Protein AF-A0A4U0XF14-F1 (afdb_monomer_lite)

Radius of gyration: 32.52 Å; chains: 1; bounding box: 78×58×133 Å

Organism: NCBI:txid329884

Foldseek 3Di:
DDDADDLCRDPQNVCCVPQVLQADWPQNFVVLQQAVPDCLHQVNDDPVFHDQCLQFDWDADPNGTHGDADDTHCCSSCVVSVHDDAAEDEDDDPVCPSHDVVSCRGGYHYYCQQPVAFPFDDDPLATPDRQLQDPPPLDSVSRDDPHHEDEDDCPPCLVNLLSNLLRCQLSQHHYHYPDDRPNDHCVVPVVVVVSSVQSNDQEADPCPPPAQPDDDPPGQRLWFWKQFLVVLYIYRDRLQDWAWFWWAAASRLLDIAIFPGTDRLVCNQVRHDPRTGRAARPGSNSSSSSSVNLVVVVVVDPPDPDRIYTHQWGCVPHRPQIAGHPPGDRPPDDDVVVVVCVVPPVVVVVVVVVVVVVVVVVVVVVVVVVVVVVVVVVVPPDDDDDDDDDD

Sequence (391 aa):
MSALPRQSDLLSSIISSNNSIYLYTPTELAAERADLNSTGDWSSSRSDYQPDTAYFTVTVNKDQQSTSDGWPSEGYVELRKAKRLLAGYGRVDPQMTGYNFSGDAPYIFPPGYLQAAPQVETAGGAVTGGCFFQPGEDSISATNSSWSISTIDTTTQQSNILALVANLTSCGISPLLNRTLNNTDAAADYAPYQAYAYAANWAWSADEPRNSSVSSSTSVQYSCAALNSTSGRWQASDCAQLHYGACRVGQTPYKWQISGQKGHYTNVNDGCPENTTFAVPRTALENTYLVAAWRDYRAGIYDDDDPMLWLNFNDLSTDACWVRGQNGSCPYLTSQSHLQGRQILVPTVAAILVFVLAALTIFVKCAANRQSSRSKRRRVDDGWDYEGVPS

Secondary structure (DSSP, 8-state):
-PPPPPGGGSHHHHHHHHHTTTEE-HHHHHHHHH-TTSTTSGGGS-GGGS--GGGSPPEEETTEEE-SS----HIIIIIIS---EE-B--PPPGGGGGS-HHHHTTTSBPTTSS------EEETTEEEE--S--TT---HHHH--S--EEEEPHHHHTTTHHHHHHHHHHTT-EEEE-S-BTTB-TTT--HHHHHHHHHH--SBPTT-S----SS-TT-----EEEEETTT--EEEE-TTS-BEEEEEETT-TT-EEE-SS-B-TTTGGGGSPTTEEE----SHHHHHHHHHHHHHHHHT-SS----EEEEEEE-TTSTT--EESTTPPPTTS--HHHHHHHHHHHHHHHHHHHHHHHHHHHHHHHHHHHHHHHHHHTSSSS---------

InterPro domains:
  IPR051008 Telomere Capping Maintenance Protein [PTHR35518] (4-364)
  IPR057530 MTC6, partial TIM-barrel domain [PF25506] (10-187)

pLDDT: mean 84.01, std 14.43, range [38.81, 98.5]

Structure (mmCIF, N/CA/C/O backbone):
data_AF-A0A4U0XF14-F1
#
_entry.id   AF-A0A4U0XF14-F1
#
loop_
_atom_site.group_PDB
_atom_site.id
_atom_site.type_symbol
_atom_site.label_atom_id
_atom_site.label_alt_id
_atom_site.label_comp_id
_atom_site.label_asym_id
_atom_site.label_entity_id
_atom_site.label_seq_id
_atom_site.pdbx_PDB_ins_code
_atom_site.Cartn_x
_atom_site.Cartn_y
_atom_site.Cartn_z
_atom_site.occupancy
_atom_site.B_iso_or_equiv
_atom_site.auth_seq_id
_atom_site.auth_comp_id
_atom_site.auth_asym_id
_atom_site.auth_atom_id
_atom_site.pdbx_PDB_model_num
ATOM 1 N N . MET A 1 1 ? -43.151 -5.372 30.384 1.00 45.81 1 MET A N 1
ATOM 2 C CA . MET A 1 1 ? -42.567 -4.220 29.665 1.00 45.81 1 MET A CA 1
ATOM 3 C C . MET A 1 1 ? -41.073 -4.257 29.913 1.00 45.81 1 MET A C 1
ATOM 5 O O . MET A 1 1 ? -40.679 -4.126 31.063 1.00 45.81 1 MET A O 1
ATOM 9 N N . SER A 1 2 ? -40.268 -4.550 28.890 1.00 53.91 2 SER A N 1
ATOM 10 C CA . SER A 1 2 ? -38.809 -4.508 29.029 1.00 53.91 2 SER A CA 1
ATOM 11 C C . SER A 1 2 ? -38.389 -3.040 29.083 1.00 53.91 2 SER A C 1
ATOM 13 O O . SER A 1 2 ? -38.784 -2.272 28.207 1.00 53.91 2 SER A O 1
ATOM 15 N N . ALA A 1 3 ? -37.697 -2.626 30.144 1.00 69.19 3 ALA A N 1
ATOM 16 C CA . ALA A 1 3 ? -37.231 -1.251 30.276 1.00 69.19 3 ALA A CA 1
ATOM 17 C C . ALA A 1 3 ? -36.135 -0.994 29.235 1.00 69.19 3 ALA A C 1
ATOM 19 O O . ALA A 1 3 ? -35.206 -1.792 29.113 1.00 69.19 3 ALA A O 1
ATOM 20 N N . LEU A 1 4 ? -36.258 0.096 28.474 1.00 70.94 4 LEU A N 1
ATOM 21 C CA . LEU A 1 4 ? -35.199 0.514 27.560 1.00 70.94 4 LEU A CA 1
ATOM 22 C C . LEU A 1 4 ? -33.936 0.894 28.360 1.00 70.94 4 LEU A C 1
ATOM 24 O O . LEU A 1 4 ? -34.070 1.386 29.487 1.00 70.94 4 LEU A O 1
ATOM 28 N N . PRO A 1 5 ? -32.730 0.678 27.800 1.00 72.19 5 PRO A N 1
ATOM 29 C CA . PRO A 1 5 ? -31.472 0.988 28.475 1.00 72.19 5 PRO A CA 1
ATOM 30 C C . PRO A 1 5 ? -31.404 2.466 28.883 1.00 72.19 5 PRO A C 1
ATOM 32 O O . PRO A 1 5 ? -31.810 3.351 28.122 1.00 72.19 5 PRO A O 1
ATOM 35 N N . ARG A 1 6 ? -30.892 2.751 30.085 1.00 77.56 6 ARG A N 1
ATOM 36 C CA . ARG A 1 6 ? -30.590 4.124 30.520 1.00 77.56 6 ARG A CA 1
ATOM 37 C C . ARG A 1 6 ? -29.294 4.600 29.865 1.00 77.56 6 ARG A C 1
ATOM 39 O O . ARG A 1 6 ? -28.569 3.824 29.259 1.00 77.56 6 ARG A O 1
ATOM 46 N N . GLN A 1 7 ? -28.962 5.881 30.017 1.00 73.62 7 GLN A N 1
ATOM 47 C CA . GLN A 1 7 ? -27.749 6.446 29.415 1.00 73.62 7 GLN A CA 1
ATOM 48 C C . GLN A 1 7 ? -26.455 5.747 29.880 1.00 73.62 7 GLN A C 1
ATOM 50 O O . GLN A 1 7 ? -25.537 5.586 29.085 1.00 73.62 7 GLN A O 1
ATOM 55 N N . SER A 1 8 ? -26.413 5.263 31.128 1.00 76.69 8 SER A N 1
ATOM 56 C CA . SER A 1 8 ? -25.320 4.433 31.665 1.00 76.69 8 SER A CA 1
ATOM 57 C C . SER A 1 8 ? -25.185 3.065 30.996 1.00 76.69 8 SER A C 1
ATOM 59 O O . SER A 1 8 ? -24.126 2.451 31.073 1.00 76.69 8 SER A O 1
ATOM 61 N N . ASP A 1 9 ? -26.255 2.597 30.361 1.00 83.38 9 ASP A N 1
ATOM 62 C CA . ASP A 1 9 ? -26.371 1.266 29.768 1.00 83.38 9 ASP A CA 1
ATOM 63 C C . ASP A 1 9 ? -26.122 1.311 28.249 1.00 83.38 9 ASP A C 1
ATOM 65 O O . ASP A 1 9 ? -26.246 0.299 27.559 1.00 83.38 9 ASP A O 1
ATOM 69 N N . LEU A 1 10 ? -25.787 2.494 27.720 1.00 90.88 10 LEU A N 1
ATOM 70 C CA . LEU A 1 10 ? -25.367 2.663 26.338 1.00 90.88 10 LEU A CA 1
ATOM 71 C C . LEU A 1 10 ? -24.022 1.971 26.101 1.00 90.88 10 LEU A C 1
ATOM 73 O O . LEU A 1 10 ? -23.110 2.031 26.930 1.00 90.88 10 LEU A O 1
ATOM 77 N N . LEU A 1 11 ? -23.870 1.364 24.927 1.00 91.56 11 LEU A N 1
ATOM 78 C CA . LEU A 1 11 ? -22.651 0.669 24.525 1.00 91.56 11 LEU A CA 1
ATOM 79 C C . LEU A 1 11 ? -21.444 1.606 24.533 1.00 91.56 11 LEU A C 1
ATOM 81 O O . LE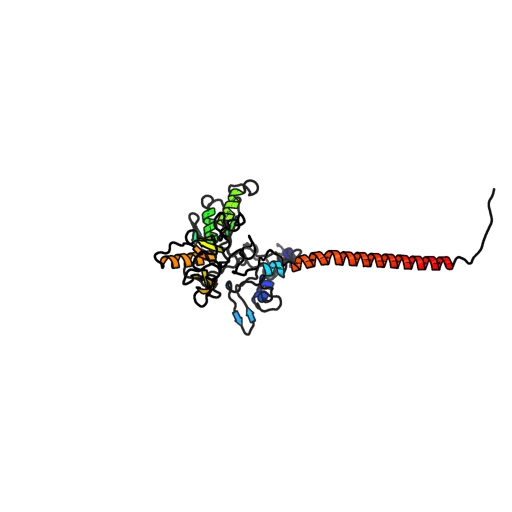U A 1 11 ? -20.366 1.189 24.954 1.00 91.56 11 LEU A O 1
ATOM 85 N N . SER A 1 12 ? -21.613 2.877 24.152 1.00 91.06 12 SER A N 1
ATOM 86 C CA . SER A 1 12 ? -20.535 3.865 24.255 1.00 91.06 12 SER A CA 1
ATOM 87 C C . SER A 1 12 ? -20.071 4.063 25.695 1.00 91.06 12 SER A C 1
ATOM 89 O O . SER A 1 12 ? -18.868 4.136 25.930 1.00 91.06 12 SER A O 1
ATOM 91 N N . SER A 1 13 ? -20.982 4.076 26.673 1.00 90.50 13 SER A N 1
ATOM 92 C CA . SER A 1 13 ? -20.637 4.199 28.097 1.00 90.50 13 SER A CA 1
ATOM 93 C C . SER A 1 13 ? -19.866 2.975 28.594 1.00 90.50 13 SER A C 1
ATOM 95 O O . SER A 1 13 ? -18.870 3.116 29.299 1.00 90.50 13 SER A O 1
ATOM 97 N N . ILE A 1 14 ? -20.269 1.777 28.164 1.00 90.12 14 ILE A N 1
ATOM 98 C CA . ILE A 1 14 ? -19.593 0.521 28.518 1.00 90.12 14 ILE A CA 1
ATOM 99 C C . ILE A 1 14 ? -18.193 0.453 27.890 1.00 90.12 14 ILE A C 1
ATOM 101 O O . ILE A 1 14 ? -17.224 0.123 28.567 1.00 90.12 14 ILE A O 1
ATOM 105 N N . ILE A 1 15 ? -18.060 0.787 26.604 1.00 89.88 15 ILE A N 1
ATOM 106 C CA . ILE A 1 15 ? -16.770 0.755 25.899 1.00 89.88 15 ILE A CA 1
ATOM 107 C C . ILE A 1 15 ? -15.827 1.819 26.470 1.00 89.88 15 ILE A C 1
ATOM 109 O O . ILE A 1 15 ? -14.649 1.545 26.718 1.00 89.88 15 ILE A O 1
ATOM 113 N N . SER A 1 16 ? -16.338 3.029 26.698 1.00 88.00 16 SER A N 1
ATOM 114 C CA . SER A 1 16 ? -15.537 4.172 27.141 1.00 88.00 16 SER A CA 1
ATOM 115 C C . SER A 1 16 ? -15.099 4.093 28.603 1.00 88.00 16 SER A C 1
ATOM 117 O O . SER A 1 16 ? -14.096 4.729 28.937 1.00 88.00 16 SER A O 1
ATOM 119 N N . SER A 1 17 ? -15.762 3.288 29.446 1.00 87.88 17 SER A N 1
ATOM 120 C CA . SER A 1 17 ? -15.477 3.219 30.887 1.00 87.88 17 SER A CA 1
ATOM 121 C C . SER A 1 17 ? -13.997 2.960 31.185 1.00 87.88 17 SER A C 1
ATOM 123 O O . SER A 1 17 ? -13.429 3.606 32.060 1.00 87.88 17 SER A O 1
ATOM 125 N N . ASN A 1 18 ? -13.369 2.069 30.410 1.00 87.38 18 ASN A N 1
ATOM 126 C CA . ASN A 1 18 ? -11.950 1.726 30.537 1.00 87.38 18 ASN A CA 1
ATOM 127 C C . ASN A 1 18 ? -11.127 2.041 29.278 1.00 87.38 18 ASN A C 1
ATOM 129 O O . ASN A 1 18 ? -9.902 2.052 29.355 1.00 87.38 18 ASN A O 1
ATOM 133 N N . ASN A 1 19 ? -11.766 2.299 28.128 1.00 90.25 19 ASN A N 1
ATOM 134 C CA . ASN A 1 19 ? 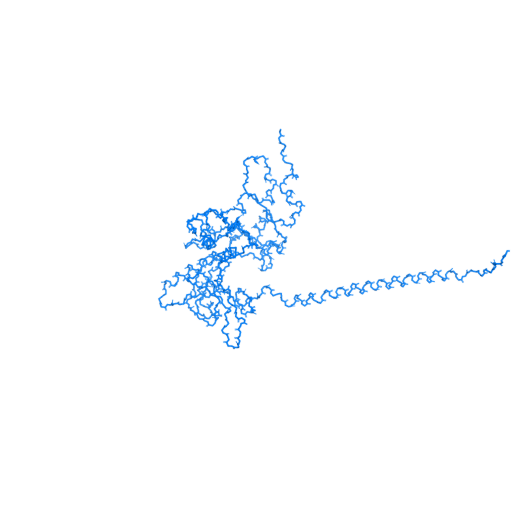-11.060 2.452 26.849 1.00 90.25 19 ASN A CA 1
ATOM 135 C C . ASN A 1 19 ? -11.155 3.854 26.237 1.00 90.25 19 ASN A C 1
ATOM 137 O O . ASN A 1 19 ? -10.651 4.055 25.136 1.00 90.25 19 ASN A O 1
ATOM 141 N N . SER A 1 20 ? -11.771 4.831 26.913 1.00 88.62 20 SER A N 1
ATOM 142 C CA . SER A 1 20 ? -11.984 6.187 26.369 1.00 88.62 20 SER A CA 1
ATOM 143 C C . SER A 1 20 ? -10.711 6.843 25.825 1.00 88.62 20 SER A C 1
ATOM 145 O O . S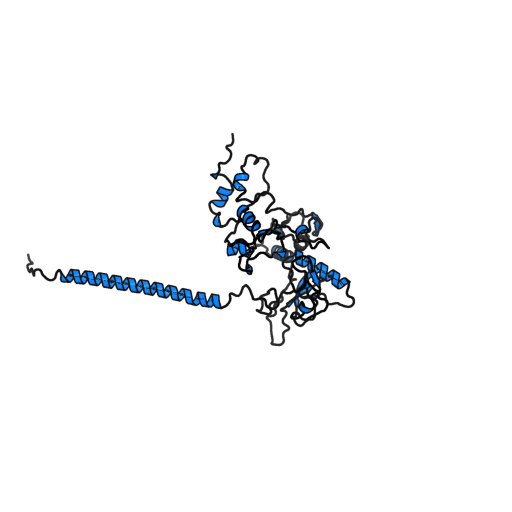ER A 1 20 ? -10.735 7.435 24.747 1.00 88.62 20 SER A O 1
ATOM 147 N N . ILE A 1 21 ? -9.582 6.691 26.521 1.00 91.06 21 ILE A N 1
ATOM 148 C CA . ILE A 1 21 ? -8.297 7.260 26.088 1.00 91.06 21 ILE A CA 1
ATOM 149 C C . ILE A 1 21 ? -7.714 6.569 24.849 1.00 91.06 21 ILE A C 1
ATOM 151 O O . ILE A 1 21 ? -6.932 7.182 24.132 1.00 91.06 21 ILE A O 1
ATOM 155 N N . TYR A 1 22 ? -8.109 5.324 24.579 1.00 94.19 22 TYR A N 1
ATOM 156 C CA . TYR A 1 22 ? -7.620 4.521 23.457 1.00 94.19 22 TYR A CA 1
ATOM 157 C C . TYR A 1 22 ? -8.582 4.515 22.266 1.00 94.19 22 TYR A C 1
ATOM 159 O O . TYR A 1 22 ? -8.198 4.075 21.185 1.00 94.19 22 TYR A O 1
ATOM 167 N N . LEU A 1 23 ? -9.817 4.985 22.443 1.00 95.00 23 LEU A N 1
ATOM 168 C CA . LEU A 1 23 ? -10.840 4.979 21.406 1.00 95.00 23 LEU A CA 1
ATOM 169 C C . LEU A 1 23 ? -10.635 6.151 20.441 1.00 95.00 23 LEU A C 1
ATOM 171 O O . LEU A 1 23 ? -10.618 7.302 20.878 1.00 95.00 23 LEU A O 1
ATOM 175 N N . TYR A 1 24 ? -10.496 5.860 19.149 1.00 95.12 24 TYR A N 1
ATOM 176 C CA . TYR A 1 24 ? -10.619 6.852 18.084 1.00 95.12 24 TYR A CA 1
ATOM 177 C C . TYR A 1 24 ? -12.053 6.840 17.552 1.00 95.12 24 TYR A C 1
ATOM 179 O O . TYR A 1 24 ? -12.610 5.782 17.241 1.00 95.12 24 TYR A O 1
ATOM 187 N N . THR A 1 25 ? -12.673 8.013 17.515 1.00 95.38 25 THR A N 1
ATOM 188 C CA . THR A 1 25 ? -14.132 8.153 17.433 1.00 95.38 25 THR A CA 1
ATOM 189 C C . THR A 1 25 ? -14.603 8.787 16.121 1.00 95.38 25 THR A C 1
ATOM 191 O O . THR A 1 25 ? -13.846 9.517 15.476 1.00 95.38 25 THR A O 1
ATOM 194 N N . PRO A 1 26 ? -15.878 8.584 15.731 1.00 95.31 26 PRO A N 1
ATOM 195 C CA . PRO A 1 26 ? -16.483 9.292 14.603 1.00 95.31 26 PRO A CA 1
ATOM 196 C C . PRO A 1 26 ? -16.398 10.815 14.723 1.00 95.31 26 PRO A C 1
ATOM 198 O O . PRO A 1 26 ? -16.167 11.494 13.726 1.00 95.31 26 PRO A O 1
ATOM 201 N N . THR A 1 27 ? -16.570 11.364 15.931 1.00 95.06 27 THR A N 1
ATOM 202 C CA . THR A 1 27 ? -16.485 12.813 16.156 1.00 95.06 27 THR A CA 1
ATOM 203 C C . THR A 1 27 ? -15.068 13.343 15.969 1.00 95.06 27 THR A C 1
ATOM 205 O O . THR A 1 27 ? -14.909 14.390 15.347 1.00 95.06 27 THR A O 1
ATOM 208 N N . GLU A 1 28 ? -14.047 12.625 16.449 1.00 94.12 28 GLU A N 1
ATOM 209 C CA . GLU A 1 28 ? -12.646 12.988 16.193 1.00 94.12 28 GLU A CA 1
ATOM 210 C C . GLU A 1 28 ? -12.347 12.958 14.688 1.00 94.12 28 GLU A C 1
ATOM 212 O O . GLU A 1 28 ? -11.858 13.950 14.154 1.00 94.12 28 GLU A O 1
ATOM 217 N N . LEU A 1 29 ? -12.735 11.888 13.982 1.00 93.81 29 LEU A N 1
ATOM 218 C CA . LEU A 1 29 ? -12.550 11.796 12.531 1.00 93.81 29 LEU A CA 1
ATOM 219 C C . LEU A 1 29 ? -13.261 12.929 11.781 1.00 93.81 29 LEU A C 1
ATOM 221 O O . LEU A 1 29 ? -12.684 13.523 10.876 1.00 93.81 29 LEU A O 1
ATOM 225 N N . ALA A 1 30 ? -14.508 13.238 12.138 1.00 94.12 30 ALA A N 1
ATOM 226 C CA . ALA A 1 30 ? -15.276 14.295 11.486 1.00 94.12 30 ALA A CA 1
ATOM 227 C C . ALA A 1 30 ? -14.661 15.686 11.709 1.00 94.12 30 ALA A C 1
ATOM 229 O O . ALA A 1 30 ? -14.614 16.482 10.771 1.00 94.12 30 ALA A O 1
ATOM 230 N N . ALA A 1 31 ? -14.178 15.970 12.923 1.00 92.81 31 ALA A N 1
ATOM 231 C CA . ALA A 1 31 ? -13.499 17.225 13.235 1.00 92.81 31 ALA A CA 1
ATOM 232 C C . ALA A 1 31 ? -12.189 17.360 12.446 1.00 92.81 31 ALA A C 1
ATOM 234 O O . ALA A 1 31 ? -11.972 18.377 11.792 1.00 92.81 31 ALA A O 1
ATOM 235 N N . GLU A 1 32 ? -11.373 16.305 12.433 1.00 91.94 32 GLU A N 1
ATOM 236 C CA . GLU A 1 32 ? -10.089 16.287 11.726 1.00 91.94 32 GLU A CA 1
ATOM 237 C C . GLU A 1 32 ? -10.274 16.361 10.193 1.00 91.94 32 GLU A C 1
ATOM 239 O O . GLU A 1 32 ? -9.486 16.994 9.496 1.00 91.94 32 GLU A O 1
ATOM 244 N N . ARG A 1 33 ? -11.354 15.783 9.649 1.00 92.44 33 ARG A N 1
ATOM 245 C CA . ARG A 1 33 ? -11.728 15.896 8.226 1.00 92.44 33 ARG A CA 1
ATOM 246 C C . ARG A 1 33 ? -12.219 17.282 7.821 1.00 92.44 33 ARG A C 1
ATOM 248 O O . ARG A 1 33 ? -12.028 17.687 6.673 1.00 92.44 33 ARG A O 1
ATOM 255 N N . ALA A 1 34 ? -12.901 17.978 8.728 1.00 92.12 34 ALA A N 1
ATOM 256 C CA . ALA A 1 34 ? -13.445 19.306 8.474 1.00 92.12 34 ALA A CA 1
ATOM 257 C C . ALA A 1 34 ? -12.347 20.370 8.356 1.00 92.12 34 ALA A C 1
ATOM 259 O O . ALA A 1 34 ? -12.545 21.349 7.639 1.00 92.12 34 ALA A O 1
ATOM 260 N N . ASP A 1 35 ? -11.206 20.187 9.021 1.00 90.06 35 ASP A N 1
ATOM 261 C CA . ASP A 1 35 ? -10.059 21.086 8.918 1.00 90.06 35 ASP A CA 1
ATOM 262 C C . ASP A 1 35 ? -8.733 20.320 9.012 1.00 90.06 35 ASP A C 1
ATOM 264 O O . ASP A 1 35 ? -8.169 20.109 10.081 1.00 90.06 35 ASP A O 1
ATOM 268 N N . LEU A 1 36 ? -8.189 19.945 7.858 1.00 87.50 36 LEU A N 1
ATOM 269 C CA . LEU A 1 36 ? -6.898 19.273 7.755 1.00 87.50 36 LEU A CA 1
ATOM 270 C C . LEU A 1 36 ? -5.735 20.160 8.206 1.00 87.50 36 LEU A C 1
ATOM 272 O O . LEU A 1 36 ? -4.691 19.621 8.578 1.00 87.50 36 LEU A O 1
ATOM 276 N N . ASN A 1 37 ? -5.893 21.488 8.159 1.00 81.81 37 ASN A N 1
ATOM 277 C CA . ASN A 1 37 ? -4.865 22.478 8.495 1.00 81.81 37 ASN A CA 1
ATOM 278 C C . ASN A 1 37 ? -4.872 22.869 9.977 1.00 81.81 37 ASN A C 1
ATOM 280 O O . ASN A 1 37 ? -4.006 23.633 10.417 1.00 81.81 37 ASN A O 1
ATOM 284 N N . SER A 1 38 ? -5.826 22.355 10.753 1.00 80.50 38 SER A N 1
ATOM 285 C CA . SER A 1 38 ? -5.941 22.676 12.165 1.00 80.50 38 SER A CA 1
ATOM 286 C C . SER A 1 38 ? -4.679 22.265 12.942 1.00 80.50 38 SER A C 1
ATOM 288 O O . SER A 1 38 ? -3.990 21.271 12.667 1.00 80.50 38 SER A O 1
ATOM 290 N N . THR A 1 39 ? -4.320 23.087 13.930 1.00 61.91 39 THR A N 1
ATOM 291 C CA . THR A 1 39 ? -3.122 22.862 14.744 1.00 61.91 39 THR A CA 1
ATOM 292 C C . THR A 1 39 ? -3.343 21.644 15.635 1.00 61.91 39 THR A C 1
ATOM 294 O O . THR A 1 39 ? -4.153 21.688 16.553 1.00 61.91 39 THR A O 1
ATOM 297 N N . GLY A 1 40 ? -2.598 20.562 15.403 1.00 64.25 40 GLY A N 1
ATOM 298 C CA . GLY A 1 40 ? -2.862 19.277 16.063 1.00 64.25 40 GLY A CA 1
ATOM 299 C C . GLY A 1 40 ? -3.320 18.174 15.106 1.00 64.25 40 GLY A C 1
ATOM 300 O O . GLY A 1 40 ? -3.205 16.994 15.451 1.00 64.25 40 GLY A O 1
ATOM 301 N N . ASP A 1 41 ? -3.735 18.540 13.892 1.00 75.38 41 ASP A N 1
ATOM 302 C CA . ASP A 1 41 ? -4.339 17.623 12.925 1.00 75.38 41 ASP A CA 1
ATOM 303 C C . ASP A 1 41 ? -3.338 17.090 11.902 1.00 75.38 41 ASP A C 1
ATOM 305 O O . ASP A 1 41 ? -2.119 17.257 12.056 1.00 75.38 41 ASP A O 1
ATOM 309 N N . TRP A 1 42 ? -3.836 16.334 10.925 1.00 78.25 42 TRP A N 1
ATOM 310 C CA . TRP A 1 42 ? -3.063 15.410 10.097 1.00 78.25 42 TRP A CA 1
ATOM 311 C C . TRP A 1 42 ? -1.882 16.081 9.397 1.00 78.25 42 TRP A C 1
ATOM 313 O O . TRP A 1 42 ? -0.774 15.544 9.443 1.00 78.25 42 TRP A O 1
ATOM 323 N N . SER A 1 43 ? -2.088 17.277 8.834 1.00 70.69 43 SER A N 1
ATOM 324 C CA . SER A 1 43 ? -1.064 18.037 8.099 1.00 70.69 43 SER A CA 1
ATOM 325 C C . SER A 1 43 ? -0.018 18.704 9.002 1.00 70.69 43 SER A C 1
ATOM 327 O O . SER A 1 43 ? 1.105 18.951 8.577 1.00 70.69 43 SER A O 1
ATOM 329 N N . SER A 1 44 ? -0.351 18.950 10.273 1.00 68.94 44 SER A N 1
ATOM 330 C CA . SER A 1 44 ? 0.555 19.572 11.252 1.00 68.94 44 SER A CA 1
ATOM 331 C C . SER A 1 44 ? 1.476 18.560 11.949 1.00 68.94 44 SER A C 1
ATOM 333 O O . SER A 1 44 ? 2.250 18.917 12.840 1.00 68.94 44 SER A O 1
ATOM 335 N N . SER A 1 45 ? 1.371 17.273 11.593 1.00 73.75 45 SER A N 1
ATOM 336 C CA . SER A 1 45 ? 2.209 16.204 12.151 1.00 73.75 45 SER A CA 1
ATOM 337 C C . SER A 1 45 ? 3.647 16.296 11.667 1.00 73.75 45 SER A C 1
ATOM 339 O O . SER A 1 45 ? 3.922 16.870 10.617 1.00 73.75 45 SER A O 1
ATOM 341 N N . ARG A 1 46 ? 4.554 15.585 12.351 1.00 73.94 46 ARG A N 1
ATOM 342 C CA . ARG A 1 46 ? 5.798 15.130 11.712 1.00 73.94 46 ARG A CA 1
ATOM 343 C C . ARG A 1 46 ? 5.465 14.466 10.376 1.00 73.94 46 ARG A C 1
ATOM 345 O O . ARG A 1 46 ? 4.514 13.690 10.334 1.00 73.94 46 ARG A O 1
ATOM 352 N N . SER A 1 47 ? 6.258 14.738 9.341 1.00 74.38 47 SER A N 1
ATOM 353 C CA . SER A 1 47 ? 6.096 14.188 7.983 1.00 74.38 47 SER A CA 1
ATOM 354 C C . SER A 1 47 ? 5.805 12.687 7.975 1.00 74.38 47 SER A C 1
ATOM 356 O O . SER A 1 47 ? 4.954 12.225 7.227 1.00 74.38 47 SER A O 1
ATOM 358 N N . ASP A 1 48 ? 6.452 11.944 8.872 1.00 76.31 48 ASP A N 1
ATOM 359 C CA . ASP A 1 48 ? 6.368 10.483 8.971 1.00 76.31 48 ASP A CA 1
ATOM 360 C C . ASP A 1 48 ? 4.997 9.985 9.472 1.00 76.31 48 ASP A C 1
ATOM 362 O O . ASP A 1 48 ? 4.674 8.809 9.341 1.00 76.31 48 ASP A O 1
ATOM 366 N N . TYR A 1 49 ? 4.190 10.873 10.060 1.00 83.19 49 TYR A N 1
ATOM 367 C CA . TYR A 1 49 ? 2.846 10.589 10.573 1.00 83.19 49 TYR A CA 1
ATOM 368 C C . TYR A 1 49 ? 1.750 11.246 9.729 1.00 83.19 49 TYR A C 1
ATOM 370 O O . TYR A 1 49 ? 0.568 11.088 10.033 1.00 83.19 49 TYR A O 1
ATOM 378 N N . GLN A 1 50 ? 2.097 11.999 8.687 1.00 87.62 50 GLN A N 1
ATOM 379 C CA . GLN A 1 50 ? 1.090 12.599 7.818 1.00 87.62 50 GLN A CA 1
ATOM 380 C C . GLN A 1 50 ? 0.499 11.522 6.895 1.00 87.62 50 GLN A C 1
ATOM 382 O O . GLN A 1 50 ? 1.246 10.693 6.370 1.00 87.62 50 GLN A O 1
ATOM 387 N N . PRO A 1 51 ? -0.828 11.495 6.692 1.00 88.00 51 PRO A N 1
ATOM 388 C CA . PRO A 1 51 ? -1.414 10.660 5.658 1.00 88.00 51 PRO A CA 1
ATOM 389 C C . PRO A 1 51 ? -0.998 11.178 4.276 1.00 88.00 51 PRO A C 1
ATOM 391 O O . PRO A 1 51 ? -0.811 12.379 4.072 1.00 88.00 51 PRO A O 1
ATOM 394 N N . ASP A 1 52 ? -0.857 10.270 3.313 1.00 86.56 52 ASP A N 1
ATOM 395 C CA . ASP A 1 52 ? -0.550 10.655 1.939 1.00 86.56 52 ASP A CA 1
ATOM 396 C C . ASP A 1 52 ? -1.820 11.151 1.241 1.00 86.56 52 ASP A C 1
ATOM 398 O O . ASP A 1 52 ? -2.738 10.382 0.956 1.00 86.56 52 ASP A O 1
ATOM 402 N N . THR A 1 53 ? -1.852 12.456 0.973 1.00 87.94 53 THR A N 1
ATOM 403 C CA . THR A 1 53 ? -2.969 13.147 0.307 1.00 87.94 53 THR A CA 1
ATOM 404 C C . THR A 1 53 ? -3.266 12.626 -1.096 1.00 87.94 53 THR A C 1
ATOM 406 O O . THR A 1 53 ? -4.359 12.849 -1.595 1.00 87.94 53 THR A O 1
ATOM 409 N N . ALA A 1 54 ? -2.358 11.859 -1.709 1.00 87.44 54 ALA A N 1
ATOM 410 C CA . ALA A 1 54 ? -2.621 11.200 -2.983 1.00 87.44 54 ALA A CA 1
ATOM 411 C C . ALA A 1 54 ? -3.711 10.107 -2.913 1.00 87.44 54 ALA A C 1
ATOM 413 O O . ALA A 1 54 ? -4.130 9.639 -3.960 1.00 87.44 54 ALA A O 1
ATOM 414 N N . TYR A 1 55 ? -4.178 9.675 -1.733 1.00 87.94 55 TYR A N 1
ATOM 415 C CA . TYR A 1 55 ? -5.206 8.619 -1.609 1.00 87.94 55 TYR A CA 1
ATOM 416 C C . TYR A 1 55 ? -6.597 9.119 -1.228 1.00 87.94 55 TYR A C 1
ATOM 418 O O . TYR A 1 55 ? -7.491 8.314 -0.973 1.00 87.94 55 TYR A O 1
ATOM 426 N N . PHE A 1 56 ? -6.798 10.429 -1.146 1.00 88.12 56 PHE A N 1
ATOM 427 C CA . PHE A 1 56 ? -8.098 10.988 -0.806 1.00 88.12 56 PHE A CA 1
ATOM 428 C C . PHE A 1 56 ? -8.276 12.372 -1.404 1.00 88.12 56 PHE A C 1
ATOM 430 O O . PHE A 1 56 ? -7.328 13.027 -1.834 1.00 88.12 56 PHE A O 1
ATOM 437 N N . THR A 1 57 ? -9.518 12.831 -1.433 1.00 88.62 57 THR A N 1
ATOM 438 C CA . THR A 1 57 ? -9.849 14.118 -2.028 1.00 88.62 57 THR A CA 1
ATOM 439 C C . THR A 1 57 ? -9.640 15.226 -1.006 1.00 88.62 57 THR A C 1
ATOM 441 O O . THR A 1 57 ? -10.257 15.218 0.061 1.00 88.62 57 THR A O 1
ATOM 444 N N . VAL A 1 58 ? -8.800 16.204 -1.343 1.00 88.88 58 VAL A N 1
ATOM 445 C CA . VAL A 1 58 ? -8.631 17.433 -0.559 1.00 88.88 58 VAL A CA 1
ATOM 446 C C . VAL A 1 58 ? -9.372 18.572 -1.247 1.00 88.88 58 VAL A C 1
ATOM 448 O O . VAL A 1 58 ? -9.062 18.943 -2.378 1.00 88.88 58 VAL A O 1
ATOM 451 N N . THR A 1 59 ? -10.347 19.150 -0.553 1.00 91.31 59 THR A N 1
ATOM 452 C CA . THR A 1 59 ? -11.053 20.357 -0.987 1.00 91.31 59 THR A CA 1
ATOM 453 C C . THR A 1 59 ? -10.504 21.572 -0.260 1.00 91.31 59 THR A C 1
ATOM 455 O O . THR A 1 59 ? -10.372 21.556 0.961 1.00 91.31 59 THR A O 1
ATOM 458 N N . VAL A 1 60 ? -10.209 22.638 -1.005 1.00 90.50 60 VAL A N 1
ATOM 459 C CA . VAL A 1 60 ? -9.689 23.892 -0.450 1.00 90.50 60 VAL A CA 1
ATOM 460 C C . VAL A 1 60 ? -10.764 24.968 -0.543 1.00 90.50 60 VAL A C 1
ATOM 462 O O . VAL A 1 60 ? -11.162 25.357 -1.639 1.00 90.50 60 VAL A O 1
ATOM 465 N N . ASN A 1 61 ? -11.217 25.469 0.604 1.00 87.44 61 ASN A N 1
ATOM 466 C CA . ASN A 1 61 ? -12.202 26.541 0.706 1.00 87.44 61 ASN A CA 1
ATOM 467 C C . ASN A 1 61 ? -11.645 27.668 1.578 1.00 87.44 61 ASN A C 1
ATOM 469 O O . ASN A 1 61 ? -11.515 27.490 2.782 1.00 87.44 61 ASN A O 1
ATOM 473 N N . LYS A 1 62 ? -11.357 28.842 0.993 1.00 81.75 62 LYS A N 1
ATOM 474 C CA . LYS A 1 62 ? -10.880 30.038 1.728 1.00 81.75 62 LYS A CA 1
ATOM 475 C C . LYS A 1 62 ? -9.759 29.709 2.738 1.00 81.75 62 LYS A C 1
ATOM 477 O O . LYS A 1 62 ? -9.882 30.022 3.916 1.00 81.75 62 LYS A O 1
ATOM 482 N N . ASP A 1 63 ? -8.715 29.029 2.262 1.00 81.31 63 ASP A N 1
ATOM 483 C CA . ASP A 1 63 ? -7.531 28.575 3.022 1.00 81.31 63 ASP A CA 1
ATOM 484 C C . ASP A 1 63 ? -7.751 27.437 4.039 1.00 81.31 63 ASP A C 1
ATOM 486 O O . ASP A 1 63 ? -6.792 26.934 4.631 1.00 81.31 63 ASP A O 1
ATOM 490 N N . GLN A 1 64 ? -8.984 26.948 4.181 1.00 86.69 64 GLN A N 1
ATOM 491 C CA . GLN A 1 64 ? -9.294 25.728 4.921 1.00 86.69 64 GLN A CA 1
ATOM 492 C C . GLN A 1 64 ? -9.224 24.519 3.985 1.00 86.69 64 GLN A C 1
ATOM 494 O O . GLN A 1 64 ? -9.897 24.481 2.951 1.00 86.69 64 GLN A O 1
ATOM 499 N N . GLN A 1 65 ? -8.412 23.529 4.350 1.00 90.44 65 GLN A N 1
ATOM 500 C CA . GLN A 1 65 ? -8.369 22.240 3.666 1.00 90.44 65 GLN A CA 1
ATOM 501 C C . GLN A 1 65 ? -9.281 21.260 4.390 1.00 90.44 65 GLN A C 1
ATOM 503 O O . GLN A 1 65 ? -9.226 21.151 5.608 1.00 90.44 65 GLN A O 1
ATOM 508 N N . SER A 1 66 ? -10.103 20.529 3.654 1.00 91.88 66 SER A N 1
ATOM 509 C CA . SER A 1 66 ? -10.983 19.503 4.207 1.00 91.88 66 SER A CA 1
ATOM 510 C C . SER A 1 66 ? -11.028 18.284 3.297 1.00 91.88 66 SER A C 1
ATOM 512 O O . SER A 1 66 ? -10.606 18.337 2.140 1.00 91.88 66 SER A O 1
ATOM 514 N N . THR A 1 67 ? -11.526 17.168 3.815 1.00 91.12 67 THR A N 1
ATOM 515 C CA . THR A 1 67 ? -11.713 15.940 3.039 1.00 91.12 67 THR A CA 1
ATOM 516 C C . THR A 1 67 ? -12.983 15.218 3.463 1.00 91.12 67 THR A C 1
ATOM 518 O O . THR A 1 67 ? -13.346 15.199 4.637 1.00 91.12 67 THR A O 1
ATOM 521 N N . SER A 1 68 ? -13.676 14.611 2.504 1.00 89.31 68 SER A N 1
ATOM 522 C CA . SER A 1 68 ? -14.844 13.768 2.776 1.00 89.31 68 SER A CA 1
ATOM 523 C C . SER A 1 68 ? -14.482 12.297 2.986 1.00 89.31 68 SER A C 1
ATOM 525 O O . SER A 1 68 ? -15.234 11.573 3.635 1.00 89.31 68 SER A O 1
ATOM 527 N N . ASP A 1 69 ? -13.347 11.856 2.444 1.00 86.25 69 ASP A N 1
ATOM 528 C CA . ASP A 1 69 ? -12.973 10.448 2.275 1.00 86.25 69 ASP A CA 1
ATOM 529 C C . ASP A 1 69 ? -11.606 10.086 2.886 1.00 86.25 69 ASP A C 1
ATOM 531 O O . ASP A 1 69 ? -11.308 8.904 3.054 1.00 86.25 69 ASP A O 1
ATOM 535 N N . GLY A 1 70 ? -10.799 11.069 3.293 1.00 89.12 70 GLY A N 1
ATOM 536 C CA . GLY A 1 70 ? -9.474 10.837 3.870 1.00 89.12 70 GLY A CA 1
ATOM 537 C C . GLY A 1 70 ? -9.489 10.165 5.239 1.00 89.12 70 GLY A C 1
ATOM 538 O O . GLY A 1 70 ? -10.419 10.332 6.026 1.00 89.12 70 GLY A O 1
ATOM 539 N N . TRP A 1 71 ? -8.441 9.413 5.548 1.00 89.56 71 TRP A N 1
ATOM 540 C CA . TRP A 1 71 ? -8.204 8.853 6.878 1.00 89.56 71 TRP A CA 1
ATOM 541 C C . TRP A 1 71 ? -6.847 9.309 7.410 1.00 89.56 71 TRP A C 1
ATOM 543 O O . TRP A 1 71 ? -5.919 9.508 6.619 1.00 89.56 71 TRP A O 1
ATOM 553 N N . PRO A 1 72 ? -6.701 9.454 8.738 1.00 90.31 72 PRO A N 1
ATOM 554 C CA . PRO A 1 72 ? -5.386 9.631 9.330 1.00 90.31 72 PRO A CA 1
ATOM 555 C C . PRO A 1 72 ? -4.504 8.411 9.050 1.00 90.31 72 PRO A C 1
ATOM 557 O O . PRO A 1 72 ? -4.986 7.291 8.880 1.00 90.31 72 PRO A O 1
ATOM 560 N N . SER A 1 73 ? -3.189 8.620 9.066 1.00 89.50 73 SER A N 1
ATOM 561 C CA . SER A 1 73 ? -2.246 7.505 9.032 1.00 89.50 73 SER A CA 1
ATOM 562 C C . SER A 1 73 ? -2.261 6.734 10.357 1.00 89.50 73 SER A C 1
ATOM 564 O O . SER A 1 73 ? -2.584 7.289 11.413 1.00 89.50 73 SER A O 1
ATOM 566 N N . GLU A 1 74 ? -1.818 5.478 10.328 1.00 88.31 74 GLU A N 1
ATOM 567 C CA . GLU A 1 74 ? -1.557 4.699 11.544 1.00 88.31 74 GLU A CA 1
ATOM 568 C C . GLU A 1 74 ? -0.600 5.451 12.480 1.00 88.31 74 GLU A C 1
ATOM 570 O O . GLU A 1 74 ? -0.888 5.613 13.661 1.00 88.31 74 GLU A O 1
ATOM 575 N N . GLY A 1 75 ? 0.480 6.038 11.948 1.00 88.19 75 GLY A N 1
ATOM 576 C CA . GLY A 1 75 ? 1.418 6.845 12.734 1.00 88.19 75 GLY A CA 1
ATOM 577 C C . GLY A 1 75 ? 0.746 8.010 13.473 1.00 88.19 75 GLY A C 1
ATOM 578 O O . GLY A 1 75 ? 1.090 8.310 14.618 1.00 88.19 75 GLY A O 1
ATOM 579 N N . TYR A 1 76 ? -0.262 8.642 12.872 1.00 90.06 76 TYR A N 1
ATOM 580 C CA . TYR A 1 76 ? -1.039 9.685 13.535 1.00 90.06 76 TYR A CA 1
ATOM 581 C C . TYR A 1 76 ? -1.920 9.124 14.659 1.00 90.06 76 TYR A C 1
ATOM 583 O O . TYR A 1 76 ? -1.831 9.573 15.805 1.00 90.06 76 TYR A O 1
ATOM 591 N N . VAL A 1 77 ? -2.757 8.133 14.353 1.00 91.50 77 VAL A N 1
ATOM 592 C CA . VAL A 1 77 ? -3.722 7.572 15.315 1.00 91.50 77 VAL A CA 1
ATOM 593 C C . VAL A 1 77 ? -2.994 6.902 16.480 1.00 91.50 77 VAL A C 1
ATOM 595 O O . VAL A 1 77 ? -3.261 7.181 17.651 1.00 91.50 77 VAL A O 1
ATOM 598 N N . GLU A 1 78 ? -2.014 6.069 16.160 1.00 92.00 78 GLU A N 1
ATOM 599 C CA . GLU A 1 78 ? -1.343 5.199 17.106 1.00 92.00 78 GLU A CA 1
ATOM 600 C C . GLU A 1 78 ? -0.183 5.872 17.828 1.00 92.00 78 GLU A C 1
ATOM 602 O O . GLU A 1 78 ? -0.065 5.762 19.052 1.00 92.00 78 GLU A O 1
ATOM 607 N N . LEU A 1 79 ? 0.706 6.544 17.094 1.00 88.31 79 LEU A N 1
ATOM 608 C CA . LEU A 1 79 ? 1.953 7.060 17.666 1.00 88.31 79 LEU A CA 1
ATOM 609 C C . LEU A 1 79 ? 1.795 8.494 18.171 1.00 88.31 79 LEU A C 1
ATOM 611 O O . LEU A 1 79 ? 2.359 8.830 19.211 1.00 88.31 79 LEU A O 1
ATOM 615 N N . ARG A 1 80 ? 1.016 9.336 17.478 1.00 87.19 80 ARG A N 1
ATOM 616 C CA . ARG A 1 80 ? 0.766 10.722 17.908 1.00 87.19 80 ARG A CA 1
ATOM 617 C C . ARG A 1 80 ? -0.381 10.826 18.915 1.00 87.19 80 ARG A C 1
ATOM 619 O O . ARG A 1 80 ? -0.214 11.501 19.927 1.00 87.19 80 ARG A O 1
ATOM 626 N N . LYS A 1 81 ? -1.533 10.196 18.654 1.00 89.44 81 LYS A N 1
ATOM 627 C CA . LYS A 1 81 ? -2.729 10.290 19.520 1.00 89.44 81 LYS A CA 1
ATOM 628 C C . LYS A 1 81 ? -2.845 9.158 20.546 1.00 89.44 81 LYS A C 1
ATOM 630 O O . LYS A 1 81 ? -3.700 9.244 21.421 1.00 89.44 81 LYS A O 1
ATOM 635 N N . ALA A 1 82 ? -2.001 8.125 20.460 1.00 92.38 82 ALA A N 1
ATOM 636 C CA . ALA A 1 82 ? -2.039 6.950 21.337 1.00 92.38 82 ALA A CA 1
ATOM 637 C C . ALA A 1 82 ? -3.389 6.204 21.344 1.00 92.38 82 ALA A C 1
ATOM 639 O O . ALA A 1 82 ? -3.696 5.482 22.295 1.00 92.38 82 ALA A O 1
ATOM 640 N N . LYS A 1 83 ? -4.183 6.338 20.275 1.00 94.50 83 LYS A N 1
ATOM 641 C CA . LYS A 1 83 ? -5.428 5.591 20.092 1.00 94.50 83 LYS A CA 1
ATOM 642 C C . LYS A 1 83 ? -5.117 4.213 19.514 1.00 94.50 83 LYS A C 1
ATOM 644 O O . LYS A 1 83 ? -4.186 4.062 18.731 1.00 94.50 83 LYS A O 1
ATOM 649 N N . ARG A 1 84 ? -5.870 3.204 19.944 1.00 93.56 84 ARG A N 1
ATOM 650 C CA . ARG A 1 84 ? -5.643 1.776 19.648 1.00 93.56 84 ARG A CA 1
ATOM 651 C C . ARG A 1 84 ? -6.925 1.005 19.353 1.00 93.56 84 ARG A C 1
ATOM 653 O O . ARG A 1 84 ? -6.866 -0.185 19.070 1.00 93.56 84 ARG A O 1
ATOM 660 N N . LEU A 1 85 ? -8.081 1.654 19.473 1.00 93.56 85 LEU A N 1
ATOM 661 C CA . LEU A 1 85 ? -9.379 1.017 19.327 1.00 93.56 85 LEU A CA 1
ATOM 662 C C . LEU A 1 85 ? -10.274 1.846 18.411 1.00 93.56 85 LEU A C 1
ATOM 664 O O . LEU A 1 85 ? -10.419 3.053 18.597 1.00 93.56 85 LEU A O 1
ATOM 668 N N . LEU A 1 86 ? -10.919 1.165 17.470 1.00 93.38 86 LEU A N 1
ATOM 669 C CA . LEU A 1 86 ? -12.051 1.663 16.699 1.00 93.38 86 LEU A CA 1
ATOM 670 C C . LEU A 1 86 ? -13.260 0.804 17.064 1.00 93.38 86 LEU A C 1
ATOM 672 O O . LEU A 1 86 ? -13.149 -0.419 17.144 1.00 93.38 86 LEU A O 1
ATOM 676 N N . ALA A 1 87 ? -14.412 1.431 17.282 1.00 94.00 87 ALA A N 1
ATOM 677 C CA . ALA A 1 87 ? -15.656 0.724 17.562 1.00 94.00 87 ALA A CA 1
ATOM 678 C C . ALA A 1 87 ? -16.685 1.070 16.492 1.00 94.00 87 ALA A C 1
ATOM 680 O O . ALA A 1 87 ? -16.948 2.242 16.247 1.00 94.00 87 ALA A O 1
ATOM 681 N N . GLY A 1 88 ? -17.288 0.061 15.872 1.00 93.06 88 GLY A N 1
ATOM 682 C CA . GLY A 1 88 ? -18.359 0.249 14.903 1.00 93.06 88 GLY A CA 1
ATOM 683 C C . GLY A 1 88 ? -19.446 -0.793 15.082 1.00 93.06 88 GLY A C 1
ATOM 684 O O . GLY A 1 88 ? -19.190 -1.899 15.563 1.00 93.06 88 GLY A O 1
ATOM 685 N N . TYR A 1 89 ? -20.663 -0.445 14.687 1.00 91.31 89 TYR A N 1
ATOM 686 C CA . TYR A 1 89 ? -21.734 -1.424 14.604 1.00 91.31 89 TYR A CA 1
ATOM 687 C C . TYR A 1 89 ? -21.528 -2.335 13.394 1.00 91.31 89 TYR A C 1
ATOM 689 O O . TYR A 1 89 ? -21.228 -1.876 12.293 1.00 91.31 89 TYR A O 1
ATOM 697 N N . GLY A 1 90 ? -21.721 -3.635 13.603 1.00 87.94 90 GLY A N 1
ATOM 698 C CA . GLY A 1 90 ? -21.886 -4.592 12.514 1.00 87.94 90 GLY A CA 1
ATOM 699 C C . GLY A 1 90 ? -23.341 -4.613 12.046 1.00 87.94 90 GLY A C 1
ATOM 700 O O . GLY A 1 90 ? -23.957 -3.579 11.782 1.00 87.94 90 GLY A O 1
ATOM 701 N N . ARG A 1 91 ? -23.930 -5.808 12.000 1.00 86.75 91 ARG A N 1
ATOM 702 C CA . ARG A 1 91 ? -25.357 -5.980 11.719 1.00 86.75 91 ARG A CA 1
ATOM 703 C C . ARG A 1 91 ? -26.188 -5.736 12.978 1.00 86.75 91 ARG A C 1
ATOM 705 O O . ARG A 1 91 ? -25.995 -6.402 13.991 1.00 86.75 91 ARG A O 1
ATOM 712 N N . VAL A 1 92 ? -27.138 -4.812 12.887 1.00 86.94 92 VAL A N 1
ATOM 713 C CA . VAL A 1 92 ? -28.114 -4.542 13.947 1.00 86.94 92 VAL A CA 1
ATOM 714 C C . VAL A 1 92 ? -29.366 -5.378 13.690 1.00 86.94 92 VAL A C 1
ATOM 716 O O . VAL A 1 92 ? -29.950 -5.307 12.608 1.00 86.94 92 VAL A O 1
ATOM 719 N N . ASP A 1 93 ? -29.766 -6.188 14.669 1.00 88.94 93 ASP A N 1
ATOM 720 C CA . ASP A 1 93 ? -30.998 -6.974 14.582 1.00 88.94 93 ASP A CA 1
ATOM 721 C C . ASP A 1 93 ? -32.235 -6.050 14.613 1.00 88.94 93 ASP A C 1
ATOM 723 O O . ASP A 1 93 ? -32.266 -5.117 15.422 1.00 88.94 93 ASP A O 1
ATOM 727 N N . PRO A 1 94 ? -33.276 -6.286 13.789 1.00 88.69 94 PRO A N 1
ATOM 728 C CA . PRO A 1 94 ? -34.516 -5.504 13.826 1.00 88.69 94 PRO A CA 1
ATOM 729 C C . PRO A 1 94 ? -35.183 -5.410 15.213 1.00 88.69 94 PRO A C 1
ATOM 731 O O . PRO A 1 94 ? -35.899 -4.446 15.497 1.00 88.69 94 PRO A O 1
ATOM 734 N N . GLN A 1 95 ? -34.941 -6.370 16.109 1.00 88.38 95 GLN A N 1
ATOM 735 C CA . GLN A 1 95 ? -35.430 -6.335 17.491 1.00 88.38 95 GLN A CA 1
ATOM 736 C C . GLN A 1 95 ? -34.796 -5.214 18.332 1.00 88.38 95 GLN A C 1
ATOM 738 O O . GLN A 1 95 ? -35.364 -4.814 19.346 1.00 88.38 95 GLN A O 1
ATOM 743 N N . MET A 1 96 ? -33.664 -4.654 17.897 1.00 87.50 96 MET A N 1
ATOM 744 C CA . MET A 1 96 ? -32.967 -3.548 18.564 1.00 87.50 96 MET A CA 1
ATOM 745 C C . MET A 1 96 ? -33.480 -2.163 18.142 1.00 87.50 96 MET A C 1
ATOM 747 O O . MET A 1 96 ? -32.871 -1.156 18.486 1.00 87.50 96 MET A O 1
ATOM 751 N N . THR A 1 97 ? -34.609 -2.071 17.434 1.00 83.00 97 THR A N 1
ATOM 752 C CA . THR A 1 97 ? -35.205 -0.793 16.984 1.00 83.00 97 THR A CA 1
ATOM 753 C C . THR A 1 97 ? -35.502 0.200 18.111 1.00 83.00 97 THR A C 1
ATOM 755 O O . THR A 1 97 ? -35.495 1.403 17.871 1.00 83.00 97 THR A O 1
ATOM 758 N N . GLY A 1 98 ? -35.731 -0.277 19.339 1.00 84.06 98 GLY A N 1
ATOM 759 C CA . GLY A 1 98 ? -35.925 0.577 20.518 1.00 84.06 98 GLY A CA 1
ATOM 760 C C . GLY A 1 98 ? -34.633 1.113 21.151 1.00 84.06 98 GLY A C 1
ATOM 761 O O . GLY A 1 98 ? -34.706 1.910 22.085 1.00 84.06 98 GLY A O 1
ATOM 762 N N . TYR A 1 99 ? -33.458 0.670 20.693 1.00 89.25 99 TYR A N 1
ATOM 763 C CA . TYR A 1 99 ? -32.169 1.114 21.219 1.00 89.25 99 TYR A CA 1
ATOM 764 C C . TYR A 1 99 ? -31.825 2.538 20.757 1.00 89.25 99 TYR A C 1
ATOM 766 O O . TYR A 1 99 ? -32.041 2.909 19.603 1.00 89.25 99 TYR A O 1
ATOM 774 N N . ASN A 1 100 ? -31.240 3.343 21.647 1.00 90.38 100 ASN A N 1
ATOM 775 C CA . ASN A 1 100 ? -30.840 4.716 21.342 1.00 90.38 100 ASN A CA 1
ATOM 776 C C . ASN A 1 100 ? -29.458 4.775 20.663 1.00 90.38 100 ASN A C 1
ATOM 778 O O . ASN A 1 100 ? -28.459 5.126 21.291 1.00 90.38 100 ASN A O 1
ATOM 782 N N . PHE A 1 101 ? -29.407 4.484 19.361 1.00 90.81 101 PHE A N 1
ATOM 783 C CA . PHE A 1 101 ? -28.176 4.588 18.562 1.00 90.81 101 PHE A CA 1
ATOM 784 C C . PHE A 1 101 ? -27.631 6.020 18.472 1.00 90.81 101 PHE A C 1
ATOM 786 O O . PHE A 1 101 ? -26.422 6.219 18.399 1.00 90.81 101 PHE A O 1
ATOM 793 N N . SER A 1 102 ? -28.502 7.033 18.513 1.00 91.50 102 SER A N 1
ATOM 794 C CA . SER A 1 102 ? -28.084 8.439 18.464 1.00 91.50 102 SER A CA 1
ATOM 795 C C . SER A 1 102 ? -27.249 8.848 19.679 1.00 91.50 102 SER A C 1
ATOM 797 O O . SER A 1 102 ? -26.385 9.711 19.551 1.00 91.50 102 SER A O 1
ATOM 799 N N . GLY A 1 103 ? -27.468 8.214 20.837 1.00 91.38 103 GLY A N 1
ATOM 800 C CA . GLY A 1 103 ? -26.649 8.423 22.033 1.00 91.38 103 GLY A CA 1
ATOM 801 C C . GLY A 1 103 ? -25.209 7.918 21.888 1.00 91.38 103 GLY A C 1
ATOM 802 O O . GLY A 1 103 ? -24.309 8.474 22.508 1.00 91.38 103 GLY A O 1
ATOM 803 N N . ASP A 1 104 ? -24.986 6.911 21.042 1.00 94.50 104 ASP A N 1
ATOM 804 C CA . ASP A 1 104 ? -23.673 6.301 20.803 1.00 94.50 104 ASP A CA 1
ATOM 805 C C . ASP A 1 104 ? -22.940 6.857 19.580 1.00 94.50 104 ASP A C 1
ATOM 807 O O . ASP A 1 104 ? -21.728 6.673 19.459 1.00 94.50 104 ASP A O 1
ATOM 811 N N . ALA A 1 105 ? -23.653 7.538 18.681 1.00 94.06 105 ALA A N 1
ATOM 812 C CA . ALA A 1 105 ? -23.128 8.041 17.413 1.00 94.06 105 ALA A CA 1
ATOM 813 C C . ALA A 1 105 ? -21.832 8.880 17.514 1.00 94.06 105 ALA A C 1
ATOM 815 O O . ALA A 1 105 ? -21.029 8.812 16.583 1.00 94.06 105 ALA A O 1
ATOM 816 N N . PRO A 1 106 ? -21.562 9.636 18.603 1.00 94.25 106 PRO A N 1
ATOM 817 C CA . PRO A 1 106 ? -20.284 10.333 18.749 1.00 94.25 106 PRO A CA 1
ATOM 818 C C . PRO A 1 106 ? -19.076 9.406 18.944 1.00 94.25 106 PRO A C 1
ATOM 820 O O . PRO A 1 106 ? -17.950 9.814 18.680 1.00 94.25 106 PRO A O 1
ATOM 823 N N . TYR A 1 107 ? -19.293 8.171 19.408 1.00 94.31 107 TYR A N 1
ATOM 824 C CA . TYR A 1 107 ? -18.239 7.255 19.861 1.00 94.31 107 TYR A CA 1
ATOM 825 C C . TYR A 1 107 ? -18.146 5.967 19.040 1.00 94.31 107 TYR A C 1
ATOM 827 O O . TYR A 1 107 ? -17.069 5.381 18.957 1.00 94.31 107 TYR A O 1
ATOM 835 N N . ILE A 1 108 ? -19.256 5.520 18.449 1.00 95.00 108 ILE A N 1
ATOM 836 C CA . ILE A 1 108 ? -19.344 4.263 17.702 1.00 95.00 108 ILE A CA 1
ATOM 837 C C . ILE A 1 108 ? -19.695 4.569 16.248 1.00 95.00 108 ILE A C 1
ATOM 839 O O . ILE A 1 108 ? -20.706 5.207 15.955 1.00 95.00 108 ILE A O 1
ATOM 843 N N . PHE A 1 109 ? -18.861 4.089 15.329 1.00 94.31 109 PHE A N 1
ATOM 844 C CA . PHE A 1 109 ? -19.085 4.217 13.896 1.00 94.31 109 PHE A CA 1
ATOM 845 C C . PHE A 1 109 ? -20.385 3.510 13.469 1.00 94.31 109 PHE A C 1
ATOM 847 O O . PHE A 1 109 ? -20.689 2.417 13.964 1.00 94.31 109 PHE A O 1
ATOM 854 N N . PRO A 1 110 ? -21.162 4.104 12.545 1.00 91.75 110 PRO A N 1
ATOM 855 C CA . PRO A 1 110 ? -22.436 3.533 12.129 1.00 91.75 110 PRO A CA 1
ATOM 856 C C . PRO A 1 110 ? -22.248 2.197 11.387 1.00 91.75 110 PRO A C 1
ATOM 858 O O . PRO A 1 110 ? -21.148 1.911 10.895 1.00 91.75 110 PRO A O 1
ATOM 861 N N . PRO A 1 111 ? -23.317 1.382 11.275 1.00 88.69 111 PRO A N 1
ATOM 862 C CA . PRO A 1 111 ? -23.289 0.149 10.499 1.00 88.69 111 PRO A CA 1
ATOM 863 C C . PRO A 1 111 ? -22.712 0.357 9.099 1.00 88.69 111 PRO A C 1
ATOM 865 O O . PRO A 1 111 ? -23.096 1.287 8.393 1.00 88.69 111 PRO A O 1
ATOM 868 N N . GLY A 1 112 ? -21.784 -0.516 8.706 1.00 83.19 112 GLY A N 1
ATOM 869 C CA . GLY A 1 112 ? -21.153 -0.475 7.385 1.00 83.19 112 GLY A CA 1
ATOM 870 C C . GLY A 1 112 ? -20.041 0.564 7.223 1.00 83.19 112 GLY A C 1
ATOM 871 O O . GLY A 1 112 ? -19.432 0.603 6.168 1.00 83.19 112 GLY A O 1
ATOM 872 N N . TYR A 1 113 ? -19.702 1.368 8.233 1.00 87.19 113 TYR A N 1
ATOM 873 C CA . TYR A 1 113 ? -18.634 2.365 8.077 1.00 87.19 113 TYR A CA 1
ATOM 874 C C . TYR A 1 113 ? -17.223 1.755 8.118 1.00 87.19 113 TYR A C 1
ATOM 876 O O . TYR A 1 113 ? -16.394 2.045 7.263 1.00 87.19 113 TYR A O 1
ATOM 884 N N . LEU A 1 114 ? -16.956 0.886 9.103 1.00 86.56 114 LEU A N 1
ATOM 885 C CA . LEU A 1 114 ? -15.677 0.163 9.247 1.00 86.56 114 LEU A CA 1
ATOM 886 C C . LEU A 1 114 ? -15.679 -1.209 8.549 1.00 86.56 114 LEU A C 1
ATOM 888 O O . LEU A 1 114 ? -14.650 -1.868 8.465 1.00 86.56 114 LEU A O 1
ATOM 892 N N . GLN A 1 115 ? -16.855 -1.675 8.122 1.00 74.31 115 GLN A N 1
ATOM 893 C CA . GLN A 1 115 ? -17.090 -3.026 7.600 1.00 74.31 115 GLN A CA 1
ATOM 894 C C . GLN A 1 115 ? -17.834 -3.003 6.258 1.00 74.31 115 GLN A C 1
ATOM 896 O O . GLN A 1 115 ? -18.552 -3.952 5.946 1.00 74.31 115 GLN A O 1
ATOM 901 N N . ALA A 1 116 ? -17.709 -1.931 5.466 1.00 67.25 116 ALA A N 1
ATOM 902 C CA . ALA A 1 116 ? -18.172 -1.922 4.076 1.00 67.25 116 ALA A CA 1
ATOM 903 C C . ALA A 1 116 ? -17.298 -2.867 3.236 1.00 67.25 116 ALA A C 1
ATOM 905 O O . ALA A 1 116 ? -16.491 -2.436 2.415 1.00 67.25 116 ALA A O 1
ATOM 906 N N . ALA A 1 117 ? -17.442 -4.171 3.470 1.00 65.62 117 ALA A N 1
ATOM 907 C CA . ALA A 1 117 ? -16.803 -5.184 2.662 1.00 65.62 117 ALA A CA 1
ATOM 908 C C . ALA A 1 117 ? -17.361 -5.064 1.235 1.00 65.62 117 ALA A C 1
ATOM 910 O O . ALA A 1 117 ? -18.590 -5.073 1.062 1.00 65.62 117 ALA A O 1
ATOM 911 N N . PRO A 1 118 ? -16.500 -4.939 0.212 1.00 71.12 118 PRO A N 1
ATOM 912 C CA . PRO A 1 118 ? -16.958 -5.036 -1.163 1.00 71.12 118 PRO A CA 1
ATOM 913 C C . PRO A 1 118 ? -17.656 -6.387 -1.353 1.00 71.12 118 PRO A C 1
ATOM 915 O O . PRO A 1 118 ? -17.237 -7.402 -0.795 1.00 71.12 118 PRO A O 1
ATOM 918 N N . GLN A 1 119 ? -18.742 -6.407 -2.124 1.00 77.75 119 GLN A N 1
ATOM 919 C CA . GLN A 1 119 ? -19.331 -7.671 -2.559 1.00 77.75 119 GLN A CA 1
ATOM 920 C C . GLN A 1 119 ? -18.354 -8.305 -3.550 1.00 77.75 119 GLN A C 1
ATOM 922 O O . GLN A 1 119 ? -18.273 -7.879 -4.701 1.00 77.75 119 GLN A O 1
ATOM 927 N N . VAL A 1 120 ? -17.559 -9.264 -3.072 1.00 85.56 120 VAL A N 1
ATOM 928 C CA . VAL A 1 120 ? -16.583 -9.971 -3.899 1.00 85.56 120 VAL A CA 1
ATOM 929 C C . VAL A 1 120 ? -17.211 -11.243 -4.436 1.00 85.56 120 VAL A C 1
ATOM 931 O O . VAL A 1 120 ? -17.597 -12.137 -3.682 1.00 85.56 120 VAL A O 1
ATOM 934 N N . GLU A 1 121 ? -17.267 -11.342 -5.755 1.00 88.44 121 GLU A N 1
ATOM 935 C CA . GLU A 1 121 ? -17.672 -12.563 -6.435 1.00 88.44 121 GLU A CA 1
ATOM 936 C C . GLU A 1 121 ? -16.429 -13.380 -6.769 1.00 88.44 121 GLU A C 1
ATOM 938 O O . GLU A 1 121 ? -15.426 -12.839 -7.241 1.00 88.44 121 GLU A O 1
ATOM 943 N N . THR A 1 122 ? -16.478 -14.686 -6.508 1.00 86.19 122 THR A N 1
ATOM 944 C CA . THR A 1 122 ? -15.338 -15.577 -6.738 1.00 86.19 122 THR A CA 1
ATOM 945 C C . THR A 1 122 ? -15.766 -16.825 -7.494 1.00 86.19 122 THR A C 1
ATOM 947 O O . THR A 1 122 ? -16.811 -17.412 -7.210 1.00 86.19 122 THR A O 1
ATOM 950 N N . ALA A 1 123 ? -14.934 -17.260 -8.437 1.00 83.50 123 ALA A N 1
ATOM 951 C CA . ALA A 1 123 ? -15.115 -18.509 -9.165 1.00 83.50 123 ALA A CA 1
ATOM 952 C C . ALA A 1 123 ? -13.756 -19.176 -9.389 1.00 83.50 123 ALA A C 1
ATOM 954 O O . ALA A 1 123 ? -12.812 -18.545 -9.857 1.00 83.50 123 ALA A O 1
ATOM 955 N N . GLY A 1 124 ? -13.631 -20.456 -9.028 1.00 77.44 124 GLY A N 1
ATOM 956 C CA . GLY A 1 124 ? -12.420 -21.240 -9.302 1.00 77.44 124 GLY A CA 1
ATOM 957 C C . GLY A 1 124 ? -11.127 -20.707 -8.667 1.00 77.44 124 GLY A C 1
ATOM 958 O O . GLY A 1 124 ? -10.047 -21.064 -9.126 1.00 77.44 124 GLY A O 1
ATOM 959 N N . GLY A 1 125 ? -11.204 -19.881 -7.618 1.00 77.25 125 GLY A N 1
ATOM 960 C CA . GLY A 1 125 ? -10.033 -19.240 -7.004 1.00 77.25 125 GLY A CA 1
ATOM 961 C C . GLY A 1 125 ? -9.615 -17.914 -7.647 1.00 77.25 125 GLY A C 1
ATOM 962 O O . GLY A 1 125 ? -8.537 -17.415 -7.348 1.00 77.25 125 GLY A O 1
ATOM 963 N N . ALA A 1 126 ? -10.450 -17.337 -8.511 1.00 85.50 126 ALA A N 1
ATOM 964 C CA . ALA A 1 126 ? -10.282 -15.991 -9.044 1.00 85.50 126 ALA A CA 1
ATOM 965 C C . ALA A 1 126 ? -11.412 -15.074 -8.559 1.00 85.50 126 ALA A C 1
ATOM 967 O O . ALA A 1 126 ? -12.533 -15.539 -8.331 1.00 85.50 126 ALA A O 1
ATOM 968 N N . VAL A 1 127 ? -11.120 -13.779 -8.429 1.00 89.06 127 VAL A N 1
ATOM 969 C CA . VAL A 1 127 ? -12.136 -12.741 -8.239 1.00 89.06 127 VAL A CA 1
ATOM 970 C C . VAL A 1 127 ? -12.757 -12.434 -9.600 1.00 89.06 127 VAL A C 1
ATOM 972 O O . VAL A 1 127 ? -12.051 -12.088 -10.545 1.00 89.06 127 VAL A O 1
ATOM 975 N N . THR A 1 128 ? -14.074 -12.581 -9.711 1.00 89.75 128 THR A N 1
ATOM 976 C CA . THR A 1 128 ? -14.839 -12.307 -10.940 1.00 89.75 128 THR A CA 1
ATOM 977 C C . THR A 1 128 ? -15.632 -11.007 -10.866 1.00 89.75 128 THR A C 1
ATOM 979 O O . THR A 1 128 ? -16.037 -10.488 -11.902 1.00 89.75 128 THR A O 1
ATOM 982 N N . GLY A 1 129 ? -15.829 -10.463 -9.664 1.00 89.38 129 GLY A N 1
ATOM 983 C CA . GLY A 1 129 ? -16.569 -9.225 -9.428 1.00 89.38 129 GLY A CA 1
ATOM 984 C C . GLY A 1 129 ? -16.138 -8.551 -8.126 1.00 89.38 129 GLY A C 1
ATOM 985 O O . GLY A 1 129 ? -15.689 -9.220 -7.196 1.00 89.38 129 GLY A O 1
ATOM 986 N N . GLY A 1 130 ? -16.249 -7.221 -8.073 1.00 88.25 130 GLY A N 1
ATOM 987 C CA . GLY A 1 130 ? -15.882 -6.419 -6.896 1.00 88.25 130 GLY A CA 1
ATOM 988 C C . GLY A 1 130 ? -14.394 -6.064 -6.775 1.00 88.25 130 GLY A C 1
ATOM 989 O O . GLY A 1 130 ? -13.976 -5.577 -5.730 1.00 88.25 130 GLY A O 1
ATOM 990 N N . CYS A 1 131 ? -13.592 -6.297 -7.819 1.00 90.56 131 CYS A N 1
ATOM 991 C CA . CYS A 1 131 ? -12.178 -5.912 -7.870 1.00 90.56 131 CYS A CA 1
ATOM 992 C C . CYS A 1 131 ? -12.026 -4.380 -7.974 1.00 90.56 131 CYS A C 1
ATOM 994 O O . CYS A 1 131 ? -12.693 -3.762 -8.806 1.00 90.56 131 CYS A O 1
ATOM 996 N N . PHE A 1 132 ? -11.137 -3.768 -7.177 1.00 91.44 132 PHE A N 1
ATOM 997 C CA . PHE A 1 132 ? -10.858 -2.324 -7.283 1.00 91.44 132 PHE A CA 1
ATOM 998 C C . PHE A 1 132 ? -9.944 -1.983 -8.456 1.00 91.44 132 PHE A C 1
ATOM 1000 O O . PHE A 1 132 ? -9.941 -0.846 -8.913 1.00 91.44 132 PHE A O 1
ATOM 1007 N N . PHE A 1 133 ? -9.179 -2.955 -8.957 1.00 91.88 133 PHE A N 1
ATOM 1008 C CA . PHE A 1 133 ? -8.423 -2.762 -10.184 1.00 91.88 133 PHE A CA 1
ATOM 1009 C C . PHE A 1 133 ? -9.381 -2.733 -11.373 1.00 91.88 133 PHE A C 1
ATOM 1011 O O . PHE A 1 133 ? -10.033 -3.731 -11.687 1.00 91.88 133 PHE A O 1
ATOM 1018 N N . GLN A 1 134 ? -9.436 -1.586 -12.040 1.00 90.31 134 GLN A N 1
ATOM 1019 C CA . GLN A 1 134 ? -10.220 -1.374 -13.246 1.00 90.31 134 GLN A CA 1
ATOM 1020 C C . GLN A 1 134 ? -9.289 -0.814 -14.329 1.00 90.31 134 GLN A C 1
ATOM 1022 O O . GLN A 1 134 ? -8.793 0.306 -14.185 1.00 90.31 134 GLN A O 1
ATOM 1027 N N . PRO A 1 135 ? -8.999 -1.580 -15.399 1.00 88.25 135 PRO A N 1
ATOM 1028 C CA . PRO A 1 135 ? -8.130 -1.113 -16.473 1.00 88.25 135 PRO A CA 1
ATOM 1029 C C . PRO A 1 135 ? -8.621 0.215 -17.061 1.00 88.25 135 PRO A C 1
ATOM 1031 O O . PRO A 1 135 ? -9.772 0.316 -17.481 1.00 88.25 135 PRO A O 1
ATOM 1034 N N . GLY A 1 136 ? -7.744 1.219 -17.106 1.00 85.31 136 GLY A N 1
ATOM 1035 C CA . GLY A 1 136 ? -8.046 2.552 -17.640 1.00 85.31 136 GLY A CA 1
ATOM 1036 C C . GLY A 1 136 ? -8.745 3.511 -16.668 1.00 85.31 136 GLY A C 1
ATOM 1037 O O . GLY A 1 136 ? -8.885 4.688 -16.996 1.00 85.31 136 GLY A O 1
ATOM 1038 N N . GLU A 1 137 ? -9.144 3.048 -15.482 1.00 89.25 137 GLU A N 1
ATOM 1039 C CA . GLU A 1 137 ? -9.714 3.886 -14.425 1.00 89.25 137 GLU A CA 1
ATOM 1040 C C . GLU A 1 137 ? -8.662 4.175 -13.355 1.00 89.25 137 GLU A C 1
ATOM 1042 O O . GLU A 1 137 ? -8.469 3.404 -12.416 1.00 89.25 137 GLU A O 1
ATOM 1047 N N . ASP A 1 138 ? -7.984 5.314 -13.488 1.00 86.50 138 ASP A N 1
ATOM 1048 C CA . ASP A 1 138 ? -6.883 5.697 -12.592 1.00 86.50 138 ASP A CA 1
ATOM 1049 C C . ASP A 1 138 ? -7.322 6.680 -11.486 1.00 86.50 138 ASP A C 1
ATOM 1051 O O . ASP A 1 138 ? -6.495 7.181 -10.714 1.00 86.50 138 ASP A O 1
ATOM 1055 N N . SER A 1 139 ? -8.614 7.029 -11.433 1.00 83.75 139 SER A N 1
ATOM 1056 C CA . SER A 1 139 ? -9.137 8.037 -10.505 1.00 83.75 139 SER A CA 1
ATOM 1057 C C . SER A 1 139 ? -9.388 7.459 -9.112 1.00 83.75 139 SER A C 1
ATOM 1059 O O . SER A 1 139 ? -9.998 6.404 -8.960 1.00 83.75 139 SER A O 1
ATOM 1061 N N . ILE A 1 140 ? -8.957 8.190 -8.078 1.00 77.50 140 ILE A N 1
ATOM 1062 C CA . ILE A 1 140 ? -9.098 7.774 -6.674 1.00 77.50 140 ILE A CA 1
ATOM 1063 C C . ILE A 1 140 ? -10.574 7.578 -6.318 1.00 77.50 140 ILE A C 1
ATOM 1065 O O . ILE A 1 140 ? -10.941 6.566 -5.742 1.00 77.50 140 ILE A O 1
ATOM 1069 N N . SER A 1 141 ? -11.453 8.505 -6.703 1.00 69.06 141 SER A N 1
ATOM 1070 C CA . SER A 1 141 ? -12.879 8.447 -6.357 1.00 69.06 141 SER A CA 1
ATOM 1071 C C . SER A 1 141 ? -13.608 7.215 -6.902 1.00 69.06 141 SER A C 1
ATOM 1073 O O . SER A 1 141 ? -14.607 6.809 -6.315 1.00 69.06 141 SER A O 1
ATOM 1075 N N . ALA A 1 142 ? -13.138 6.631 -8.010 1.00 62.34 142 ALA A N 1
ATOM 1076 C CA . ALA A 1 142 ? -13.731 5.427 -8.594 1.00 62.34 142 ALA A CA 1
ATOM 1077 C C . ALA A 1 142 ? -13.265 4.135 -7.899 1.00 62.34 142 ALA A C 1
ATOM 1079 O O . ALA A 1 142 ? -13.966 3.126 -7.946 1.00 62.34 142 ALA A O 1
ATOM 1080 N N . THR A 1 143 ? -12.102 4.166 -7.240 1.00 68.62 143 THR A N 1
ATOM 1081 C CA . THR A 1 143 ? -11.408 2.979 -6.712 1.00 68.62 143 THR A CA 1
ATOM 1082 C C . THR A 1 143 ? -11.127 3.040 -5.205 1.00 68.62 143 THR A C 1
ATOM 1084 O O . THR A 1 143 ? -10.530 2.117 -4.652 1.00 68.62 143 THR A O 1
ATOM 1087 N N . ASN A 1 144 ? -11.584 4.089 -4.510 1.00 68.44 144 ASN A N 1
ATOM 1088 C CA . ASN A 1 144 ? -11.351 4.288 -3.080 1.00 68.44 144 ASN A CA 1
ATOM 1089 C C . ASN A 1 144 ? -12.309 3.448 -2.216 1.00 68.44 144 ASN A C 1
ATOM 1091 O O . ASN A 1 144 ? -13.532 3.563 -2.303 1.00 68.44 144 ASN A O 1
ATOM 1095 N N . SER A 1 145 ? -11.735 2.657 -1.310 1.00 71.94 145 SER A N 1
ATOM 1096 C CA . SER A 1 145 ? -12.430 2.094 -0.156 1.00 71.94 145 SER A CA 1
ATOM 1097 C C . SER A 1 145 ? -11.512 2.149 1.055 1.00 71.94 145 SER A C 1
ATOM 1099 O O . SER A 1 145 ? -10.388 1.654 1.022 1.00 71.94 145 SER A O 1
ATOM 1101 N N . SER A 1 146 ? -12.002 2.731 2.149 1.00 73.50 146 SER A N 1
ATOM 1102 C CA . SER A 1 146 ? -11.231 2.841 3.390 1.00 73.50 146 SER A CA 1
ATOM 1103 C C . SER A 1 146 ? -11.040 1.502 4.110 1.00 73.50 146 SER A C 1
ATOM 1105 O O . SER A 1 146 ? -10.132 1.378 4.925 1.00 73.50 146 SER A O 1
ATOM 1107 N N . TRP A 1 147 ? -11.901 0.516 3.832 1.00 80.06 147 TRP A N 1
ATOM 1108 C CA . TRP A 1 147 ? -11.937 -0.775 4.524 1.00 80.06 147 TRP A CA 1
ATOM 1109 C C . TRP A 1 147 ? -12.253 -1.904 3.534 1.00 80.06 147 TRP A C 1
ATOM 1111 O O . TRP A 1 147 ? -13.342 -2.476 3.537 1.00 80.06 147 TRP A O 1
ATOM 1121 N N . SER A 1 148 ? -11.302 -2.228 2.655 1.00 86.81 148 SER A N 1
ATOM 1122 C CA . SER A 1 148 ? -11.434 -3.315 1.679 1.00 86.81 148 SER A CA 1
ATOM 1123 C C . SER A 1 148 ? -10.983 -4.656 2.264 1.00 86.81 148 SER A C 1
ATOM 1125 O O . SER A 1 148 ? -9.844 -5.085 2.091 1.00 86.81 148 SER A O 1
ATOM 1127 N N . ILE A 1 149 ? -11.882 -5.346 2.965 1.00 87.94 149 ILE A N 1
ATOM 1128 C CA . ILE A 1 149 ? -11.609 -6.673 3.539 1.00 87.94 149 ILE A CA 1
ATOM 1129 C C . ILE A 1 149 ? -12.579 -7.697 2.953 1.00 87.94 149 ILE A C 1
ATOM 1131 O O . ILE A 1 149 ? -13.777 -7.438 2.868 1.00 87.94 149 ILE A O 1
ATOM 1135 N N . SER A 1 150 ? -12.067 -8.876 2.594 1.00 88.12 150 SER A N 1
ATOM 1136 C CA . SER A 1 150 ? -12.886 -10.039 2.243 1.00 88.12 150 SER A CA 1
ATOM 1137 C C . SER A 1 150 ? -12.545 -11.207 3.151 1.00 88.12 150 SER A C 1
ATOM 1139 O O . SER A 1 150 ? -11.388 -11.614 3.256 1.00 88.12 150 SER A O 1
ATOM 1141 N N . THR A 1 151 ? -13.562 -11.764 3.797 1.00 87.06 151 THR A N 1
ATOM 1142 C CA . THR A 1 151 ? -13.409 -12.927 4.666 1.00 87.06 151 THR A CA 1
ATOM 1143 C C . THR A 1 151 ? -13.386 -14.210 3.842 1.00 87.06 151 THR A C 1
ATOM 1145 O O . THR A 1 151 ? -14.245 -14.422 2.991 1.00 87.06 151 THR A O 1
ATOM 1148 N N . ILE A 1 152 ? -12.403 -15.069 4.100 1.00 83.81 152 ILE A N 1
ATOM 1149 C CA . ILE A 1 152 ? -12.255 -16.368 3.446 1.00 83.81 152 ILE A CA 1
ATOM 1150 C C . ILE A 1 152 ? -12.758 -17.457 4.391 1.00 83.81 152 ILE A C 1
ATOM 1152 O O . ILE A 1 152 ? -12.179 -17.698 5.456 1.00 83.81 152 ILE A O 1
ATOM 1156 N N . ASP A 1 153 ? -13.819 -18.141 3.964 1.00 75.81 153 ASP A N 1
ATOM 1157 C CA . ASP A 1 153 ? -14.368 -19.310 4.643 1.00 75.81 153 ASP A CA 1
ATOM 1158 C C . ASP A 1 153 ? -13.864 -20.597 3.967 1.00 75.81 153 ASP A C 1
ATOM 1160 O O . ASP A 1 153 ? -14.110 -20.874 2.793 1.00 75.81 153 ASP A O 1
ATOM 1164 N N . THR A 1 154 ? -13.133 -21.414 4.725 1.00 64.88 154 THR A N 1
ATOM 1165 C CA . THR A 1 154 ? -12.338 -22.540 4.205 1.00 64.88 154 THR A CA 1
ATOM 1166 C C . THR A 1 154 ? -13.155 -23.719 3.667 1.00 64.88 154 THR A C 1
ATOM 1168 O O . THR A 1 154 ? -12.600 -24.583 2.993 1.00 64.88 154 THR A O 1
ATOM 1171 N N . THR A 1 155 ? -14.470 -23.770 3.904 1.00 60.16 155 THR A N 1
ATOM 1172 C CA . THR A 1 155 ? -15.311 -24.935 3.568 1.00 60.16 155 THR A CA 1
ATOM 1173 C C . THR A 1 155 ? -15.606 -25.107 2.079 1.00 60.16 155 THR A C 1
ATOM 1175 O O . THR A 1 155 ? -15.989 -26.198 1.670 1.00 60.16 155 THR A O 1
ATOM 1178 N N . THR A 1 156 ? -15.445 -24.064 1.262 1.00 53.53 156 THR A N 1
ATOM 1179 C CA . THR A 1 156 ? -15.790 -24.085 -0.175 1.00 53.53 156 THR A CA 1
ATOM 1180 C C . THR A 1 156 ? -14.601 -23.811 -1.099 1.00 53.53 156 THR A C 1
ATOM 1182 O O . THR A 1 156 ? -14.721 -23.999 -2.306 1.00 53.53 156 THR A O 1
ATOM 1185 N N . GLN A 1 157 ? -13.450 -23.388 -0.563 1.00 59.03 157 GLN A N 1
ATOM 1186 C CA . GLN A 1 157 ? -12.349 -22.805 -1.350 1.00 59.03 157 GLN A CA 1
ATOM 1187 C C . GLN A 1 157 ? -10.981 -23.469 -1.114 1.00 59.03 157 GLN A C 1
ATOM 1189 O O . GLN A 1 157 ? -9.960 -22.973 -1.589 1.00 59.03 157 GLN A O 1
ATOM 1194 N N . GLN A 1 158 ? -10.934 -24.599 -0.401 1.00 61.28 158 GLN A N 1
ATOM 1195 C CA . GLN A 1 158 ? -9.687 -25.156 0.136 1.00 61.28 158 GLN A CA 1
ATOM 1196 C C . GLN A 1 158 ? -8.649 -25.539 -0.935 1.00 61.28 158 GLN A C 1
ATOM 1198 O O . GLN A 1 158 ? -7.456 -25.375 -0.696 1.00 61.28 158 GLN A O 1
ATOM 1203 N N . SER A 1 159 ? -9.067 -25.983 -2.127 1.00 67.62 159 SER A N 1
ATOM 1204 C CA . SER A 1 159 ? -8.127 -26.387 -3.186 1.00 67.62 159 SER A CA 1
ATOM 1205 C C . SER A 1 159 ? -7.417 -25.211 -3.868 1.00 67.62 159 SER A C 1
ATOM 1207 O O . SER A 1 159 ? -6.296 -25.384 -4.334 1.00 67.62 159 SER A O 1
ATOM 1209 N N . ASN A 1 160 ? -8.029 -24.018 -3.896 1.00 82.88 160 ASN A N 1
ATOM 1210 C CA . ASN A 1 160 ? -7.514 -22.847 -4.625 1.00 82.88 160 ASN A CA 1
ATOM 1211 C C . ASN A 1 160 ? -7.354 -21.606 -3.728 1.00 82.88 160 ASN A C 1
ATOM 1213 O O . ASN A 1 160 ? -7.287 -20.484 -4.230 1.00 82.88 160 ASN A O 1
ATOM 1217 N N . ILE A 1 161 ? -7.287 -21.788 -2.406 1.00 88.19 161 ILE A N 1
ATOM 1218 C CA . ILE A 1 161 ? -7.248 -20.677 -1.448 1.00 88.19 161 ILE A CA 1
ATOM 1219 C C . ILE A 1 161 ? -6.064 -19.736 -1.694 1.00 88.19 161 ILE A C 1
ATOM 1221 O O . ILE A 1 161 ? -6.236 -18.526 -1.658 1.00 88.19 161 ILE A O 1
ATOM 1225 N N . LEU A 1 162 ? -4.883 -20.270 -2.021 1.00 91.19 162 LEU A N 1
ATOM 1226 C CA . LEU A 1 162 ? -3.691 -19.454 -2.271 1.00 91.19 162 LEU A CA 1
ATOM 1227 C C . LEU A 1 162 ? -3.846 -18.581 -3.522 1.00 91.19 162 LEU A C 1
ATOM 1229 O O . LEU A 1 162 ? -3.482 -17.408 -3.505 1.00 91.19 162 LEU A O 1
ATOM 1233 N N . ALA A 1 163 ? -4.433 -19.132 -4.589 1.00 91.56 163 ALA A N 1
ATOM 1234 C CA . ALA A 1 163 ? -4.723 -18.374 -5.803 1.00 91.56 163 ALA A CA 1
ATOM 1235 C C . ALA A 1 163 ? -5.744 -17.263 -5.526 1.00 91.56 163 ALA A C 1
ATOM 1237 O O . ALA A 1 163 ? -5.544 -16.128 -5.955 1.00 91.56 163 ALA A O 1
ATOM 1238 N N . LEU A 1 164 ? -6.782 -17.568 -4.740 1.00 91.62 164 LEU A N 1
ATOM 1239 C CA . LEU A 1 164 ? -7.788 -16.587 -4.354 1.00 91.62 164 LEU A CA 1
ATOM 1240 C C . LEU A 1 164 ? -7.195 -15.455 -3.516 1.00 91.62 164 LEU A C 1
ATOM 1242 O O . LEU A 1 164 ? -7.474 -14.294 -3.787 1.00 91.62 164 LEU A O 1
ATOM 1246 N N . VAL A 1 165 ? -6.371 -15.783 -2.521 1.00 93.56 165 VAL A N 1
ATOM 1247 C CA . VAL A 1 165 ? -5.686 -14.808 -1.663 1.00 93.56 165 VAL A CA 1
ATOM 1248 C C . VAL A 1 165 ? -4.829 -13.867 -2.507 1.00 93.56 165 VAL A C 1
ATOM 1250 O O . VAL A 1 165 ? -4.962 -12.653 -2.383 1.00 93.56 165 VAL A O 1
ATOM 1253 N N . ALA A 1 166 ? -4.012 -14.410 -3.414 1.00 93.44 166 ALA A N 1
ATOM 1254 C CA . ALA A 1 166 ? -3.197 -13.595 -4.310 1.00 93.44 166 ALA A CA 1
ATOM 1255 C C . ALA A 1 166 ? -4.058 -12.694 -5.213 1.00 93.44 166 ALA A C 1
ATOM 1257 O O . ALA A 1 166 ? -3.729 -11.527 -5.412 1.00 93.44 166 ALA A O 1
ATOM 1258 N N . ASN A 1 167 ? -5.180 -13.213 -5.723 1.00 93.62 167 ASN A N 1
ATOM 1259 C CA . ASN A 1 167 ? -6.088 -12.474 -6.597 1.00 93.62 167 ASN A CA 1
ATOM 1260 C C . ASN A 1 167 ? -6.826 -11.343 -5.852 1.00 93.62 167 ASN A C 1
ATOM 1262 O O . ASN A 1 167 ? -6.844 -10.212 -6.330 1.00 93.62 167 ASN A O 1
ATOM 1266 N N . LEU A 1 168 ? -7.338 -11.612 -4.645 1.00 93.81 168 LEU A N 1
ATOM 1267 C CA . LEU A 1 168 ? -7.922 -10.608 -3.745 1.00 93.81 168 LEU A CA 1
ATOM 1268 C C . LEU A 1 168 ? -6.929 -9.479 -3.464 1.00 93.81 168 LEU A C 1
ATOM 1270 O O . LEU A 1 168 ? -7.258 -8.307 -3.652 1.00 93.81 168 LEU A O 1
ATOM 1274 N N . THR A 1 169 ? -5.700 -9.838 -3.090 1.00 94.75 169 THR A N 1
ATOM 1275 C CA . THR A 1 169 ? -4.641 -8.868 -2.822 1.00 94.75 169 THR A CA 1
ATOM 1276 C C . THR A 1 169 ? -4.351 -8.010 -4.057 1.00 94.75 169 THR A C 1
ATOM 1278 O O . THR A 1 169 ? -4.331 -6.784 -3.952 1.00 94.75 169 THR A O 1
ATOM 1281 N N . SER A 1 170 ? -4.186 -8.613 -5.242 1.00 93.81 170 SER A N 1
ATOM 1282 C CA . SER A 1 170 ? -4.007 -7.866 -6.500 1.00 93.81 170 SER A CA 1
ATOM 1283 C C . SER A 1 170 ? -5.201 -6.967 -6.839 1.00 93.81 170 SER A C 1
ATOM 1285 O O . SER A 1 170 ? -5.014 -5.909 -7.437 1.00 93.81 170 SER A O 1
ATOM 1287 N N . CYS A 1 171 ? -6.404 -7.342 -6.407 1.00 92.62 171 CYS A N 1
ATOM 1288 C CA . CYS A 1 171 ? -7.619 -6.542 -6.522 1.00 92.62 171 CYS A CA 1
ATOM 1289 C C . CYS A 1 171 ? -7.729 -5.395 -5.508 1.00 92.62 171 CYS A C 1
ATOM 1291 O O . CYS A 1 171 ? -8.751 -4.713 -5.502 1.00 92.62 171 CYS A O 1
ATOM 1293 N N . GLY A 1 172 ? -6.724 -5.171 -4.652 1.00 91.25 172 GLY A N 1
ATOM 1294 C CA . GLY A 1 172 ? -6.769 -4.143 -3.608 1.00 91.25 172 GLY A CA 1
ATOM 1295 C C . GLY A 1 172 ? -7.628 -4.527 -2.401 1.00 91.25 172 GLY A C 1
ATOM 1296 O O . GLY A 1 172 ? -8.079 -3.651 -1.664 1.00 91.25 172 GLY A O 1
ATOM 1297 N N . ILE A 1 173 ? -7.878 -5.825 -2.205 1.00 91.62 173 ILE A N 1
ATOM 1298 C CA . ILE A 1 173 ? -8.723 -6.362 -1.137 1.00 91.62 173 ILE A CA 1
ATOM 1299 C C . ILE A 1 173 ? -7.857 -7.176 -0.183 1.00 91.62 173 ILE A C 1
ATOM 1301 O O . ILE A 1 173 ? -7.165 -8.106 -0.588 1.00 91.62 173 ILE A O 1
ATOM 1305 N N . SER A 1 174 ? -7.923 -6.849 1.103 1.00 91.50 174 SER A N 1
ATOM 1306 C CA . SER A 1 174 ? -7.203 -7.568 2.148 1.00 91.50 174 SER A CA 1
ATOM 1307 C C . SER A 1 174 ? -7.938 -8.869 2.499 1.00 91.50 174 SER A C 1
ATOM 1309 O O . SER A 1 174 ? -9.095 -8.821 2.932 1.00 91.50 174 SER A O 1
ATOM 1311 N N . PRO A 1 175 ? -7.306 -10.041 2.333 1.00 91.56 175 PRO A N 1
ATOM 1312 C CA . PRO A 1 175 ? -7.936 -11.316 2.642 1.00 91.56 175 PRO A CA 1
ATOM 1313 C C . PRO A 1 175 ? -7.851 -11.609 4.148 1.00 91.56 175 PRO A C 1
ATOM 1315 O O . PRO A 1 175 ? -6.760 -11.679 4.721 1.00 91.56 175 PRO A O 1
ATOM 1318 N N . LEU A 1 176 ? -8.999 -11.830 4.795 1.00 89.88 176 LEU A N 1
ATOM 1319 C CA . LEU A 1 176 ? -9.092 -12.185 6.213 1.00 89.88 176 LEU A CA 1
ATOM 1320 C C . LEU A 1 176 ? -9.444 -13.664 6.384 1.00 89.88 176 LEU A C 1
ATOM 1322 O O . LEU A 1 176 ? -10.509 -14.116 5.965 1.00 89.88 176 LEU A O 1
ATOM 1326 N N . LEU A 1 177 ? -8.575 -14.407 7.062 1.00 89.19 177 LEU A N 1
ATOM 1327 C CA . LEU A 1 177 ? -8.801 -15.814 7.366 1.00 89.19 177 LEU A CA 1
ATOM 1328 C C . LEU A 1 177 ? -9.691 -15.959 8.612 1.00 89.19 177 LEU A C 1
ATOM 1330 O O . LEU A 1 177 ? -9.301 -15.548 9.701 1.00 89.19 177 LEU A O 1
ATOM 1334 N N . ASN A 1 178 ? -10.872 -16.561 8.459 1.00 86.56 178 ASN A N 1
ATOM 1335 C CA . ASN A 1 178 ? -11.841 -16.741 9.553 1.00 86.56 178 ASN A CA 1
ATOM 1336 C C . ASN A 1 178 ? -11.764 -18.118 10.228 1.00 86.56 178 ASN A C 1
ATOM 1338 O O . ASN A 1 178 ? -12.233 -18.311 11.347 1.00 86.56 178 ASN A O 1
ATOM 1342 N N . ARG A 1 179 ? -11.195 -19.109 9.536 1.00 85.00 179 ARG A N 1
ATOM 1343 C CA . ARG A 1 179 ? -11.134 -20.499 9.998 1.00 85.00 179 ARG A CA 1
ATOM 1344 C C . ARG A 1 179 ? -9.723 -21.046 9.929 1.00 85.00 179 ARG A C 1
ATOM 1346 O O . ARG A 1 179 ? -8.897 -20.573 9.156 1.00 85.00 179 ARG A O 1
ATOM 1353 N N . THR A 1 180 ? -9.475 -22.087 10.712 1.00 87.38 180 THR A N 1
ATOM 1354 C CA . THR A 1 180 ? -8.215 -22.819 10.653 1.00 87.38 180 THR A CA 1
ATOM 1355 C C . THR A 1 180 ? -8.024 -23.475 9.285 1.00 87.38 180 THR A C 1
ATOM 1357 O O . THR A 1 180 ? -8.972 -23.960 8.656 1.00 87.38 180 THR A O 1
ATOM 1360 N N . LEU A 1 181 ? -6.780 -23.479 8.810 1.00 87.31 181 LEU A N 1
ATOM 1361 C CA . LEU A 1 181 ? -6.386 -24.171 7.588 1.00 87.31 181 LEU A CA 1
ATOM 1362 C C . LEU A 1 181 ? -6.166 -25.651 7.907 1.00 87.31 181 LEU A C 1
ATOM 1364 O O . LEU A 1 181 ? -5.544 -25.982 8.909 1.00 87.31 181 LEU A O 1
ATOM 1368 N N . ASN A 1 182 ? -6.703 -26.543 7.073 1.00 85.94 182 ASN A N 1
ATOM 1369 C CA . ASN A 1 182 ? -6.587 -28.000 7.240 1.00 85.94 182 ASN A CA 1
ATOM 1370 C C . ASN A 1 182 ? -7.071 -28.537 8.603 1.00 85.94 182 ASN A C 1
ATOM 1372 O O . ASN A 1 182 ? -6.632 -29.593 9.046 1.00 85.94 182 ASN A O 1
ATOM 1376 N N . ASN A 1 183 ? -8.020 -27.842 9.245 1.00 86.56 183 ASN A N 1
ATOM 1377 C CA . ASN A 1 183 ? -8.539 -28.164 10.582 1.00 86.56 183 ASN A CA 1
ATOM 1378 C C . ASN A 1 183 ? -7.467 -28.198 11.692 1.00 86.56 183 ASN A C 1
ATOM 1380 O O . ASN A 1 183 ? -7.722 -28.740 12.766 1.00 86.56 183 ASN A O 1
ATOM 1384 N N . THR A 1 184 ? -6.297 -27.600 11.462 1.00 89.44 184 THR A N 1
ATOM 1385 C CA . THR A 1 184 ? -5.195 -27.501 12.427 1.00 89.44 184 THR A CA 1
ATOM 1386 C C . THR A 1 184 ? -4.821 -26.043 12.641 1.00 89.44 184 THR A C 1
ATOM 1388 O O . THR A 1 184 ? -4.882 -25.228 11.720 1.00 89.44 184 THR A O 1
ATOM 1391 N N . ASP A 1 185 ? -4.461 -25.675 13.866 1.00 90.50 185 ASP A N 1
ATOM 1392 C CA . ASP A 1 185 ? -3.952 -24.332 14.137 1.00 90.50 185 ASP A CA 1
ATOM 1393 C C . ASP A 1 185 ? -2.507 -24.161 13.635 1.00 90.50 185 ASP A C 1
ATOM 1395 O O . ASP A 1 185 ? -1.815 -25.124 13.297 1.00 90.50 185 ASP A O 1
ATOM 1399 N N . ALA A 1 186 ? -2.057 -22.907 13.581 1.00 91.62 186 ALA A N 1
ATOM 1400 C CA . ALA A 1 186 ? -0.712 -22.564 13.128 1.00 91.62 186 ALA A CA 1
ATOM 1401 C C . ALA A 1 186 ? 0.396 -23.043 14.083 1.00 91.62 186 ALA A C 1
ATOM 1403 O O . ALA A 1 186 ? 1.563 -23.040 13.700 1.00 91.62 186 ALA A O 1
ATOM 1404 N N . ALA A 1 187 ? 0.059 -23.422 15.322 1.00 94.19 187 ALA A N 1
ATOM 1405 C CA . ALA A 1 187 ? 1.029 -23.932 16.285 1.00 94.19 187 ALA A CA 1
ATOM 1406 C C . ALA A 1 187 ? 1.342 -25.414 16.032 1.00 94.19 187 ALA A C 1
ATOM 1408 O O . ALA A 1 187 ? 2.486 -25.833 16.200 1.00 94.19 187 ALA A O 1
ATOM 1409 N N . ALA A 1 188 ? 0.343 -26.193 15.608 1.00 95.19 188 ALA A N 1
ATOM 1410 C CA . ALA A 1 188 ? 0.498 -27.590 15.223 1.00 95.19 188 ALA A CA 1
ATOM 1411 C C . ALA A 1 188 ? 1.081 -27.746 13.809 1.00 95.19 188 ALA A C 1
ATOM 1413 O O . ALA A 1 188 ? 1.948 -28.593 13.601 1.00 95.19 188 ALA A O 1
ATOM 1414 N N . ASP A 1 189 ? 0.623 -26.934 12.853 1.00 93.44 189 ASP A N 1
ATOM 1415 C CA . ASP A 1 189 ? 1.144 -26.912 11.484 1.00 93.44 189 ASP A CA 1
ATOM 1416 C C . ASP A 1 189 ? 1.131 -25.485 10.920 1.00 93.44 189 ASP A C 1
ATOM 1418 O O . ASP A 1 189 ? 0.094 -24.946 10.525 1.00 93.44 189 ASP A O 1
ATOM 1422 N N . TYR A 1 190 ? 2.307 -24.857 10.882 1.00 94.94 190 TYR A N 1
ATOM 1423 C CA . TYR A 1 190 ? 2.456 -23.478 10.421 1.00 94.94 190 TYR A CA 1
ATOM 1424 C C . TYR A 1 190 ? 2.506 -23.354 8.891 1.00 94.94 190 TYR A C 1
ATOM 1426 O O . TYR A 1 190 ? 2.266 -22.263 8.366 1.00 94.94 190 TYR A O 1
ATOM 1434 N N . ALA A 1 191 ? 2.821 -24.428 8.158 1.00 93.75 191 ALA A N 1
ATOM 1435 C CA . ALA A 1 191 ? 3.134 -24.347 6.732 1.00 93.75 191 ALA A CA 1
ATOM 1436 C C . ALA A 1 191 ? 1.963 -23.814 5.872 1.00 93.75 191 ALA A C 1
ATOM 1438 O O . ALA A 1 191 ? 2.202 -22.948 5.024 1.00 93.75 191 ALA A O 1
ATOM 1439 N N . PRO A 1 192 ? 0.691 -24.206 6.103 1.00 91.44 192 PRO A N 1
ATOM 1440 C CA . PRO A 1 192 ? -0.447 -23.635 5.379 1.00 91.44 192 PRO A CA 1
ATOM 1441 C C . PRO A 1 192 ? -0.635 -22.133 5.634 1.00 91.44 192 PRO A C 1
ATOM 1443 O O . PRO A 1 192 ? -0.967 -21.383 4.716 1.00 91.44 192 PRO A O 1
ATOM 1446 N N . TYR A 1 193 ? -0.396 -21.679 6.866 1.00 92.81 193 TYR A N 1
ATOM 1447 C CA . TYR A 1 193 ? -0.515 -20.268 7.250 1.00 92.81 193 TYR A CA 1
ATOM 1448 C C . TYR A 1 193 ? 0.623 -19.433 6.669 1.00 92.81 193 TYR A C 1
ATOM 1450 O O . TYR A 1 193 ? 0.405 -18.308 6.225 1.00 92.81 193 TYR A O 1
ATOM 1458 N N . GLN A 1 194 ? 1.825 -20.004 6.609 1.00 93.25 194 GLN A N 1
ATOM 1459 C CA . GLN A 1 194 ? 2.957 -19.398 5.924 1.00 93.25 194 GLN A CA 1
ATOM 1460 C C . GLN A 1 194 ? 2.670 -19.245 4.422 1.00 93.25 194 GLN A C 1
ATOM 1462 O O . GLN A 1 194 ? 2.869 -18.164 3.870 1.00 93.25 194 GLN A O 1
ATOM 1467 N N . ALA A 1 195 ? 2.138 -20.283 3.768 1.00 92.25 195 ALA A N 1
ATOM 1468 C CA . ALA A 1 195 ? 1.742 -20.213 2.362 1.00 92.25 195 ALA A CA 1
ATOM 1469 C C . ALA A 1 195 ? 0.638 -19.168 2.122 1.00 92.25 195 ALA A C 1
ATOM 1471 O O . ALA A 1 195 ? 0.716 -18.409 1.157 1.00 92.25 195 ALA A O 1
ATOM 1472 N N . TYR A 1 196 ? -0.349 -19.078 3.020 1.00 92.62 196 TYR A N 1
ATOM 1473 C CA . TYR A 1 196 ? -1.373 -18.030 2.995 1.00 92.62 196 TYR A CA 1
ATOM 1474 C C . TYR A 1 196 ? -0.749 -16.630 3.083 1.00 92.62 196 TYR A C 1
ATOM 1476 O O . TYR A 1 196 ? -1.062 -15.761 2.271 1.00 92.62 196 TYR A O 1
ATOM 1484 N N . ALA A 1 197 ? 0.172 -16.414 4.027 1.00 93.38 197 ALA A N 1
ATOM 1485 C CA . ALA A 1 197 ? 0.859 -15.135 4.192 1.00 93.38 197 ALA A CA 1
ATOM 1486 C C . ALA A 1 197 ? 1.702 -14.767 2.959 1.00 93.38 197 ALA A C 1
ATOM 1488 O O . ALA A 1 197 ? 1.680 -13.617 2.523 1.00 93.38 197 ALA A O 1
ATOM 1489 N N . TYR A 1 198 ? 2.395 -15.734 2.348 1.00 92.75 198 TYR A N 1
ATOM 1490 C CA . TYR A 1 198 ? 3.136 -15.505 1.104 1.00 92.75 198 TYR A CA 1
ATOM 1491 C C . TYR A 1 198 ? 2.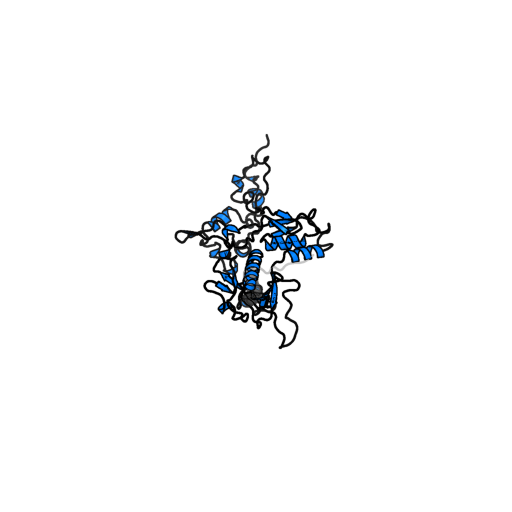226 -15.218 -0.089 1.00 92.75 198 TYR A C 1
ATOM 1493 O O . TYR A 1 198 ? 2.559 -14.360 -0.902 1.00 92.75 198 TYR A O 1
ATOM 1501 N N . ALA A 1 199 ? 1.067 -15.872 -0.185 1.00 92.81 199 ALA A N 1
ATOM 1502 C CA . ALA A 1 199 ? 0.078 -15.554 -1.209 1.00 92.81 199 ALA A CA 1
ATOM 1503 C C . ALA A 1 199 ? -0.490 -14.133 -1.034 1.00 92.81 199 ALA A C 1
ATOM 1505 O O . ALA A 1 199 ? -0.740 -13.450 -2.025 1.00 92.81 199 ALA A O 1
ATOM 1506 N N . ALA A 1 200 ? -0.656 -13.679 0.214 1.00 93.94 200 ALA A N 1
ATOM 1507 C CA . ALA A 1 200 ? -1.136 -12.336 0.542 1.00 93.94 200 ALA A CA 1
ATOM 1508 C C . ALA A 1 200 ? -0.059 -11.248 0.393 1.00 93.94 200 ALA A C 1
ATOM 1510 O O . ALA A 1 200 ? -0.395 -10.068 0.286 1.00 93.94 200 ALA A O 1
ATOM 1511 N N . ASN A 1 201 ? 1.227 -11.615 0.366 1.00 94.31 201 ASN A N 1
ATOM 1512 C CA . ASN A 1 201 ? 2.297 -10.702 -0.024 1.00 94.31 201 ASN A CA 1
ATOM 1513 C C . ASN A 1 201 ? 2.065 -10.289 -1.482 1.00 94.31 201 ASN A C 1
ATOM 1515 O O . ASN A 1 201 ? 1.716 -11.132 -2.306 1.00 94.31 201 ASN A O 1
ATOM 1519 N N . TRP A 1 202 ? 2.273 -9.017 -1.817 1.00 94.69 202 TRP A N 1
ATOM 1520 C CA . TRP A 1 202 ? 2.098 -8.460 -3.166 1.00 94.69 202 TRP A CA 1
ATOM 1521 C C . TRP A 1 202 ? 3.386 -7.910 -3.788 1.00 94.69 202 TRP A C 1
ATOM 1523 O O . TRP A 1 202 ? 3.438 -7.737 -5.002 1.00 94.69 202 TRP A O 1
ATOM 1533 N N . ALA A 1 203 ? 4.405 -7.635 -2.973 1.00 95.62 203 ALA A N 1
ATOM 1534 C CA . ALA A 1 203 ? 5.604 -6.913 -3.379 1.00 95.62 203 ALA A CA 1
ATOM 1535 C C . ALA A 1 203 ? 6.673 -7.888 -3.883 1.00 95.62 203 ALA A C 1
ATOM 1537 O O . ALA A 1 203 ? 6.737 -8.180 -5.074 1.00 95.62 203 ALA A O 1
ATOM 1538 N N . TRP A 1 204 ? 7.485 -8.428 -2.977 1.00 95.88 204 TRP A N 1
ATOM 1539 C CA . TRP A 1 204 ? 8.611 -9.304 -3.294 1.00 95.88 204 TRP A CA 1
ATOM 1540 C C . TRP A 1 204 ? 8.181 -10.647 -3.894 1.00 95.88 204 TRP A C 1
ATOM 1542 O O . TRP A 1 204 ? 7.109 -11.179 -3.581 1.00 95.88 204 TRP A O 1
ATOM 1552 N N . SER A 1 205 ? 9.018 -11.198 -4.777 1.00 94.44 205 SER A N 1
ATOM 1553 C CA . SER A 1 205 ? 8.886 -12.588 -5.211 1.00 94.44 205 SER A CA 1
ATOM 1554 C C . SER A 1 205 ? 9.331 -13.556 -4.114 1.00 94.44 205 SER A C 1
ATOM 1556 O O . SER A 1 205 ? 9.859 -13.149 -3.080 1.00 94.44 205 SER A O 1
ATOM 1558 N N . ALA A 1 206 ? 9.127 -14.853 -4.349 1.00 90.44 206 ALA A N 1
ATOM 1559 C CA . ALA A 1 206 ? 9.708 -15.882 -3.494 1.00 90.44 206 ALA A CA 1
ATOM 1560 C C . ALA A 1 206 ? 11.228 -15.675 -3.366 1.00 90.44 206 ALA A C 1
ATOM 1562 O O . ALA A 1 206 ? 11.877 -15.297 -4.344 1.00 90.44 206 ALA A O 1
ATOM 1563 N N . ASP A 1 207 ? 11.744 -15.892 -2.155 1.00 89.06 207 ASP A N 1
ATOM 1564 C CA . ASP A 1 207 ? 13.163 -15.779 -1.788 1.00 89.06 207 ASP A CA 1
ATOM 1565 C C . ASP A 1 207 ? 13.799 -14.385 -1.985 1.00 89.06 207 ASP A C 1
ATOM 1567 O O . ASP A 1 207 ? 15.023 -14.251 -1.987 1.00 89.06 207 ASP A O 1
ATOM 1571 N N . GLU A 1 208 ? 12.978 -13.334 -2.097 1.00 91.56 208 GLU A N 1
ATOM 1572 C CA . GLU A 1 208 ? 13.416 -11.937 -2.178 1.00 91.56 208 GLU A CA 1
ATOM 1573 C C . GLU A 1 208 ? 12.988 -11.115 -0.938 1.00 91.56 208 GLU A C 1
ATOM 1575 O O . GLU A 1 208 ? 11.959 -11.413 -0.321 1.00 91.56 208 GLU A O 1
ATOM 1580 N N . PRO A 1 209 ? 13.728 -10.046 -0.579 1.00 90.94 209 PRO A N 1
ATOM 1581 C CA . PRO A 1 209 ? 14.992 -9.624 -1.182 1.00 90.94 209 PRO A CA 1
ATOM 1582 C C . PRO A 1 209 ? 16.124 -10.607 -0.853 1.00 90.94 209 PRO A C 1
ATOM 1584 O O . PRO A 1 209 ? 16.301 -11.011 0.300 1.00 90.94 209 PRO A O 1
ATOM 1587 N N . ARG A 1 210 ? 16.888 -11.014 -1.872 1.00 85.31 210 ARG A N 1
ATOM 1588 C CA . ARG A 1 210 ? 18.007 -11.945 -1.694 1.00 85.31 210 ARG A CA 1
ATOM 1589 C C . ARG A 1 210 ? 19.107 -11.295 -0.859 1.00 85.31 210 ARG A C 1
ATOM 1591 O O . ARG A 1 210 ? 19.429 -10.123 -1.028 1.00 85.31 210 ARG A O 1
ATOM 1598 N N . ASN A 1 211 ? 19.710 -12.073 0.031 1.00 68.44 211 ASN A N 1
ATOM 1599 C CA . ASN A 1 211 ? 20.734 -11.559 0.928 1.00 68.44 211 ASN A CA 1
ATOM 1600 C C . ASN A 1 211 ? 22.054 -11.294 0.174 1.00 68.44 211 ASN A C 1
ATOM 1602 O O . ASN A 1 211 ? 22.711 -12.235 -0.274 1.00 68.44 211 ASN A O 1
ATOM 1606 N N . SER A 1 212 ? 22.460 -10.026 0.067 1.00 61.09 212 SER A N 1
ATOM 1607 C CA . SER A 1 212 ? 23.726 -9.594 -0.543 1.00 61.09 212 SER A CA 1
ATOM 1608 C C . SER A 1 212 ? 24.929 -9.627 0.405 1.00 61.09 212 SER A C 1
ATOM 1610 O O . SER A 1 212 ? 26.050 -9.407 -0.046 1.00 61.09 212 SER A O 1
ATOM 1612 N N . SER A 1 213 ? 24.753 -9.948 1.694 1.00 52.16 213 SER A N 1
ATOM 1613 C CA . SER A 1 213 ? 25.830 -9.888 2.704 1.00 52.16 213 SER A CA 1
ATOM 1614 C C . SER A 1 213 ? 26.907 -10.988 2.595 1.00 52.16 213 SER A C 1
ATOM 1616 O O . SER A 1 213 ? 27.723 -11.162 3.502 1.00 52.16 213 SER A O 1
ATOM 1618 N N . VAL A 1 214 ? 26.980 -11.719 1.474 1.00 46.38 214 VAL A N 1
ATOM 1619 C CA . VAL A 1 214 ? 27.952 -12.803 1.270 1.00 46.38 214 VAL A CA 1
ATOM 1620 C C . VAL A 1 214 ? 28.956 -12.481 0.154 1.00 46.38 214 VAL A C 1
ATOM 1622 O O . VAL A 1 214 ? 28.791 -12.845 -1.005 1.00 46.38 214 VAL A O 1
ATOM 1625 N N . SER A 1 215 ? 30.090 -11.938 0.605 1.00 42.59 215 SER A N 1
ATOM 1626 C CA . SER A 1 215 ? 31.466 -12.189 0.135 1.00 42.59 215 SER A CA 1
ATOM 1627 C C . SER A 1 215 ? 32.092 -11.347 -0.994 1.00 42.59 215 SER A C 1
ATOM 1629 O O . SER A 1 215 ? 31.724 -11.416 -2.158 1.00 42.59 215 SER A O 1
ATOM 1631 N N . SER A 1 216 ? 33.238 -10.757 -0.623 1.00 43.09 216 SER A N 1
ATOM 1632 C CA . SER A 1 216 ? 34.329 -10.187 -1.435 1.00 43.09 216 SER A CA 1
ATOM 1633 C C . SER A 1 216 ? 34.078 -8.823 -2.081 1.00 43.09 216 SER A C 1
ATOM 1635 O O . SER A 1 216 ? 33.003 -8.523 -2.572 1.00 43.09 216 SER A O 1
ATOM 1637 N N . SER A 1 217 ? 35.123 -7.994 -2.114 1.00 48.44 217 SER A N 1
ATOM 1638 C CA . SER A 1 217 ? 35.194 -6.628 -2.666 1.00 48.44 217 SER A CA 1
ATOM 1639 C C . SER A 1 217 ? 34.902 -6.504 -4.175 1.00 48.44 217 SER A C 1
ATOM 1641 O O . SER A 1 217 ? 35.259 -5.510 -4.799 1.00 48.44 217 SER A O 1
ATOM 1643 N N . THR A 1 218 ? 34.302 -7.536 -4.762 1.00 51.41 218 THR A N 1
ATOM 1644 C CA . THR A 1 218 ? 33.926 -7.704 -6.168 1.00 51.41 218 THR A CA 1
ATOM 1645 C C . THR A 1 218 ? 32.499 -8.254 -6.322 1.00 51.41 218 THR A C 1
ATOM 1647 O O . THR A 1 218 ? 32.091 -8.542 -7.444 1.00 51.41 218 THR A O 1
ATOM 1650 N N . SER A 1 219 ? 31.732 -8.437 -5.237 1.00 55.78 219 SER A N 1
ATOM 1651 C CA . SER A 1 219 ? 30.350 -8.919 -5.319 1.00 55.78 219 SER A CA 1
ATOM 1652 C C . SER A 1 219 ? 29.414 -7.839 -5.841 1.00 55.78 219 SER A C 1
ATOM 1654 O O . SER A 1 219 ? 29.297 -6.764 -5.255 1.00 55.78 219 SER A O 1
ATOM 1656 N N . VAL A 1 220 ? 28.708 -8.175 -6.916 1.00 62.31 220 VAL A N 1
ATOM 1657 C CA . VAL A 1 220 ? 27.535 -7.454 -7.407 1.00 62.31 220 VAL A CA 1
ATOM 1658 C C . VAL A 1 220 ? 26.532 -7.304 -6.259 1.00 62.31 220 VAL A C 1
ATOM 1660 O O . VAL A 1 220 ? 26.022 -8.302 -5.747 1.00 62.31 220 VAL A O 1
ATOM 1663 N N . GLN A 1 221 ? 26.288 -6.067 -5.825 1.00 76.00 221 GLN A N 1
ATOM 1664 C CA . GLN A 1 221 ? 25.387 -5.780 -4.714 1.00 76.00 221 GLN A CA 1
ATOM 1665 C C . GLN A 1 221 ? 23.961 -5.603 -5.249 1.00 76.00 221 GLN A C 1
ATOM 1667 O O . GLN A 1 221 ? 23.661 -4.650 -5.968 1.00 76.00 221 GLN A O 1
ATOM 1672 N N . TYR A 1 222 ? 23.081 -6.542 -4.902 1.00 89.19 222 TYR A N 1
ATOM 1673 C CA . TYR A 1 222 ? 21.666 -6.528 -5.279 1.00 89.19 222 TYR A CA 1
ATOM 1674 C C . TYR A 1 222 ? 20.873 -5.585 -4.365 1.00 89.19 222 TYR A C 1
ATOM 1676 O O . TYR A 1 222 ? 20.041 -6.022 -3.578 1.00 89.19 222 TYR A O 1
ATOM 1684 N N . SER A 1 223 ? 21.169 -4.291 -4.451 1.00 91.31 223 SER A N 1
ATOM 1685 C CA . SER A 1 223 ? 20.636 -3.275 -3.536 1.00 91.31 223 SER A CA 1
ATOM 1686 C C . SER A 1 223 ? 19.466 -2.470 -4.085 1.00 91.31 223 SER A C 1
ATOM 1688 O O . SER A 1 223 ? 18.957 -1.585 -3.401 1.00 91.31 223 SER A O 1
ATOM 1690 N N . CYS A 1 224 ? 19.035 -2.737 -5.319 1.00 94.38 224 CYS A N 1
ATOM 1691 C CA . CYS A 1 224 ? 18.007 -1.957 -5.998 1.00 94.38 224 CYS A CA 1
ATOM 1692 C C . CYS A 1 224 ? 16.826 -2.836 -6.398 1.00 94.38 224 CYS A C 1
ATOM 1694 O O . CYS A 1 224 ? 17.008 -3.904 -6.977 1.00 94.38 224 CYS A O 1
ATOM 1696 N N . ALA A 1 225 ? 15.603 -2.404 -6.097 1.00 97.06 225 ALA A N 1
ATOM 1697 C CA . ALA A 1 225 ? 14.410 -3.184 -6.390 1.00 97.06 225 ALA A CA 1
ATOM 1698 C C . ALA A 1 225 ? 13.953 -2.946 -7.830 1.00 97.06 225 ALA A C 1
ATOM 1700 O O . ALA A 1 225 ? 13.841 -1.804 -8.283 1.00 97.06 225 ALA A O 1
ATOM 1701 N N . ALA A 1 226 ? 13.617 -4.026 -8.524 1.00 97.88 226 ALA A N 1
ATOM 1702 C CA . ALA A 1 226 ? 12.997 -3.974 -9.836 1.00 97.88 226 ALA A CA 1
ATOM 1703 C C . ALA A 1 226 ? 11.739 -4.847 -9.884 1.00 97.88 226 ALA A C 1
ATOM 1705 O O . ALA A 1 226 ? 11.697 -5.942 -9.326 1.00 97.88 226 ALA A O 1
ATOM 1706 N N . LEU A 1 227 ? 10.708 -4.359 -10.566 1.00 98.38 227 LEU A N 1
ATOM 1707 C CA . LEU A 1 227 ? 9.486 -5.085 -10.874 1.00 98.38 227 LEU A CA 1
ATOM 1708 C C . LEU A 1 227 ? 9.700 -5.956 -12.113 1.00 98.38 227 LEU A C 1
ATOM 1710 O O . LEU A 1 227 ? 10.084 -5.458 -13.168 1.00 98.38 227 LEU A O 1
ATOM 1714 N N . ASN A 1 228 ? 9.367 -7.238 -12.016 1.00 97.38 228 ASN A N 1
ATOM 1715 C CA . ASN A 1 228 ? 9.385 -8.155 -13.147 1.00 97.38 228 ASN A CA 1
ATOM 1716 C C . ASN A 1 228 ? 7.995 -8.224 -13.803 1.00 97.38 228 ASN A C 1
ATOM 1718 O O . ASN A 1 228 ? 7.015 -8.609 -13.164 1.00 97.38 228 ASN A O 1
ATOM 1722 N N . SER A 1 229 ? 7.897 -7.893 -15.092 1.00 96.00 229 SER A N 1
ATOM 1723 C CA . SER A 1 229 ? 6.631 -7.916 -15.855 1.00 96.00 229 SER A CA 1
ATOM 1724 C C . SER A 1 229 ? 5.958 -9.291 -15.917 1.00 96.00 229 SER A C 1
ATOM 1726 O O . SER A 1 229 ? 4.732 -9.368 -16.020 1.00 96.00 229 SER A O 1
ATOM 1728 N N . THR A 1 230 ? 6.721 -10.383 -15.840 1.00 93.94 230 THR A N 1
ATOM 1729 C CA . THR A 1 230 ? 6.175 -11.744 -15.937 1.00 93.94 230 THR A CA 1
ATOM 1730 C C . THR A 1 230 ? 5.468 -12.125 -14.644 1.00 93.94 230 THR A C 1
ATOM 1732 O O . THR A 1 230 ? 4.281 -12.445 -14.657 1.00 93.94 230 THR A O 1
ATOM 1735 N N . SER A 1 231 ? 6.168 -12.029 -13.512 1.00 94.12 231 SER A N 1
ATOM 1736 C CA . SER A 1 231 ? 5.612 -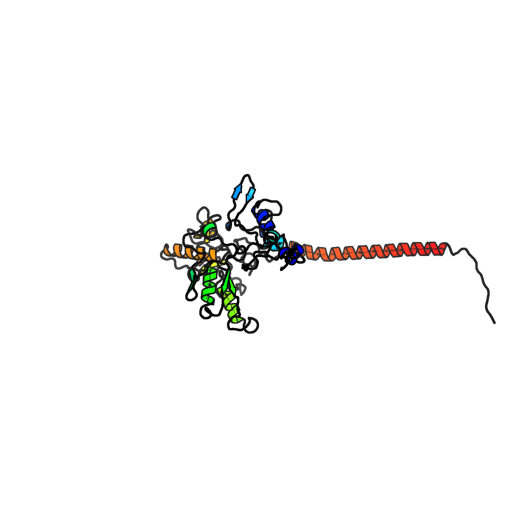12.394 -12.203 1.00 94.12 231 SER A CA 1
ATOM 1737 C C . SER A 1 231 ? 4.723 -11.305 -11.597 1.00 94.12 231 SER A C 1
ATOM 1739 O O . SER A 1 231 ? 3.888 -11.601 -10.746 1.00 94.12 231 SER A O 1
ATOM 1741 N N . GLY A 1 232 ? 4.904 -10.046 -12.007 1.00 95.69 232 GLY A N 1
ATOM 1742 C CA . GLY A 1 232 ? 4.307 -8.880 -11.356 1.00 95.69 232 GLY A CA 1
ATOM 1743 C C . GLY A 1 232 ? 4.874 -8.604 -9.959 1.00 95.69 232 GLY A C 1
ATOM 1744 O O . GLY A 1 232 ? 4.253 -7.877 -9.185 1.00 95.69 232 GLY A O 1
ATOM 1745 N N . ARG A 1 233 ? 6.018 -9.217 -9.622 1.00 96.38 233 ARG A N 1
ATOM 1746 C CA . ARG A 1 233 ? 6.668 -9.152 -8.308 1.00 96.38 233 ARG A CA 1
ATOM 1747 C C . ARG A 1 233 ? 8.020 -8.462 -8.380 1.00 96.38 233 ARG A C 1
ATOM 1749 O O . ARG A 1 233 ? 8.636 -8.377 -9.441 1.00 96.38 233 ARG A O 1
ATOM 1756 N N . TRP A 1 234 ? 8.463 -7.980 -7.231 1.00 97.56 234 TRP A N 1
ATOM 1757 C CA . TRP A 1 234 ? 9.721 -7.277 -7.062 1.00 97.56 234 TRP A CA 1
ATOM 1758 C C . TRP A 1 234 ? 10.856 -8.267 -6.842 1.00 97.56 234 TRP A C 1
ATOM 1760 O O . TRP A 1 234 ? 10.670 -9.315 -6.220 1.00 97.56 234 TRP A O 1
ATOM 1770 N N . GLN A 1 235 ? 12.033 -7.911 -7.332 1.00 96.00 235 GLN A N 1
ATOM 1771 C CA . GLN A 1 235 ? 13.263 -8.674 -7.191 1.00 96.00 235 GLN A CA 1
ATOM 1772 C C . GLN A 1 235 ? 14.410 -7.706 -6.935 1.00 96.00 235 GLN A C 1
ATOM 1774 O O . GLN A 1 235 ? 14.413 -6.588 -7.460 1.00 96.00 235 GLN A O 1
ATOM 1779 N N . ALA A 1 236 ? 15.374 -8.120 -6.120 1.00 94.94 236 ALA A N 1
ATOM 1780 C CA . ALA A 1 236 ? 16.584 -7.347 -5.937 1.00 94.94 236 ALA A CA 1
ATOM 1781 C C . ALA A 1 236 ? 17.483 -7.512 -7.175 1.00 94.94 236 ALA A C 1
ATOM 1783 O O . ALA A 1 236 ? 17.730 -8.624 -7.648 1.00 94.94 236 ALA A O 1
ATOM 1784 N N . SER A 1 237 ? 17.953 -6.394 -7.717 1.00 93.62 237 SER A N 1
ATOM 1785 C CA . SER A 1 237 ? 18.778 -6.307 -8.917 1.00 93.62 237 SER A CA 1
ATOM 1786 C C . SER A 1 237 ? 20.020 -5.453 -8.648 1.00 93.62 237 SER A C 1
ATOM 1788 O O . SER A 1 237 ? 20.078 -4.659 -7.703 1.00 93.62 237 SER A O 1
ATOM 1790 N N . ASP A 1 238 ? 21.035 -5.657 -9.477 1.00 92.75 238 ASP A N 1
ATOM 1791 C CA . ASP A 1 238 ? 22.266 -4.879 -9.477 1.00 92.75 238 ASP A CA 1
ATOM 1792 C C . ASP A 1 238 ? 21.984 -3.463 -9.976 1.00 92.75 238 ASP A C 1
ATOM 1794 O O . ASP A 1 238 ? 21.573 -3.257 -11.117 1.00 92.75 238 ASP A O 1
ATOM 1798 N N . CYS A 1 239 ? 22.232 -2.475 -9.123 1.00 92.88 239 CYS A N 1
ATOM 1799 C CA . CYS A 1 239 ? 21.961 -1.067 -9.400 1.00 92.88 239 CYS A CA 1
ATOM 1800 C C . CYS A 1 239 ? 22.692 -0.523 -10.643 1.00 92.88 239 CYS A C 1
ATOM 1802 O O . CYS A 1 239 ? 22.293 0.516 -11.181 1.00 92.88 239 CYS A O 1
ATOM 1804 N N . ALA A 1 240 ? 23.758 -1.201 -11.091 1.00 93.31 240 ALA A N 1
ATOM 1805 C CA . ALA A 1 240 ? 24.495 -0.874 -12.306 1.00 93.31 240 ALA A CA 1
ATOM 1806 C C . ALA A 1 240 ? 23.831 -1.402 -13.592 1.00 93.31 240 ALA A C 1
ATOM 1808 O O . ALA A 1 240 ? 24.266 -1.035 -14.683 1.00 93.31 240 ALA A O 1
ATOM 1809 N N . GLN A 1 241 ? 22.774 -2.212 -13.511 1.00 95.38 241 GLN A N 1
ATOM 1810 C CA . GLN A 1 241 ? 22.032 -2.651 -14.693 1.00 95.38 241 GLN A CA 1
ATOM 1811 C C . GLN A 1 241 ? 21.225 -1.504 -15.306 1.00 95.38 241 GLN A C 1
ATOM 1813 O O . GLN A 1 241 ? 20.855 -0.533 -14.639 1.00 95.38 241 GLN A O 1
ATOM 1818 N N . LEU A 1 242 ? 20.968 -1.622 -16.606 1.00 96.50 242 LEU A N 1
ATOM 1819 C CA . LEU A 1 242 ? 20.156 -0.677 -17.358 1.00 96.50 242 LEU A CA 1
ATOM 1820 C C . LEU A 1 242 ? 18.735 -1.223 -17.459 1.00 96.50 242 LEU A C 1
ATOM 1822 O O . LEU A 1 242 ? 18.497 -2.152 -18.224 1.00 96.50 242 LEU A O 1
ATOM 1826 N N . HIS A 1 243 ? 17.803 -0.611 -16.733 1.00 97.38 243 HIS A N 1
ATOM 1827 C CA . HIS A 1 243 ? 16.372 -0.904 -16.830 1.00 97.38 243 HIS A CA 1
ATOM 1828 C C . HIS A 1 243 ? 15.597 0.398 -17.043 1.00 97.38 243 HIS A C 1
ATOM 1830 O O . HIS A 1 243 ? 16.103 1.496 -16.785 1.00 97.38 243 HIS A O 1
ATOM 1836 N N . TYR A 1 244 ? 14.359 0.290 -17.515 1.00 98.12 244 TYR A N 1
ATOM 1837 C CA . TYR A 1 244 ? 13.424 1.414 -17.475 1.00 98.12 244 TYR A CA 1
ATOM 1838 C C . TYR A 1 244 ? 13.038 1.744 -16.028 1.00 98.12 244 TYR A C 1
ATOM 1840 O O . TYR A 1 244 ? 13.214 0.915 -15.141 1.00 98.12 244 TYR A O 1
ATOM 1848 N N . GLY A 1 245 ? 12.497 2.934 -15.772 1.00 97.94 245 GLY A N 1
ATOM 1849 C CA . GLY A 1 245 ? 12.047 3.373 -14.448 1.00 97.94 245 GLY A CA 1
ATOM 1850 C C . GLY A 1 245 ? 10.536 3.536 -14.355 1.00 97.94 245 GLY A C 1
ATOM 1851 O O . GLY A 1 245 ? 9.898 4.016 -15.292 1.00 97.94 245 GLY A O 1
ATOM 1852 N N . ALA A 1 246 ? 9.968 3.160 -13.208 1.00 98.38 246 ALA A N 1
ATOM 1853 C CA . ALA A 1 246 ? 8.571 3.403 -12.872 1.00 98.38 246 ALA A CA 1
ATOM 1854 C C . ALA A 1 246 ? 8.351 4.871 -12.471 1.00 98.38 246 ALA A C 1
ATOM 1856 O O . ALA A 1 246 ? 8.833 5.325 -11.429 1.00 98.38 246 ALA A O 1
ATOM 1857 N N . CYS A 1 247 ? 7.589 5.611 -13.273 1.00 97.88 247 CYS A N 1
ATOM 1858 C CA . CYS A 1 247 ? 7.333 7.031 -13.073 1.00 97.88 247 CYS A CA 1
ATOM 1859 C C . CYS A 1 247 ? 5.865 7.258 -12.684 1.00 97.88 247 CYS A C 1
ATOM 1861 O O . CYS A 1 247 ? 4.952 7.049 -13.484 1.00 97.88 247 CYS A O 1
ATOM 1863 N N . ARG A 1 248 ? 5.608 7.700 -11.450 1.00 95.75 248 ARG A N 1
ATOM 1864 C CA . ARG A 1 248 ? 4.248 8.009 -10.984 1.00 95.75 248 ARG A CA 1
ATOM 1865 C C . ARG A 1 248 ? 3.837 9.399 -11.455 1.00 95.75 248 ARG A C 1
ATOM 1867 O O . ARG A 1 248 ? 4.608 10.350 -11.300 1.00 95.75 248 ARG A O 1
ATOM 1874 N N . VAL A 1 249 ? 2.625 9.523 -11.994 1.00 94.62 249 VAL A N 1
ATOM 1875 C CA . VAL A 1 249 ? 2.080 10.804 -12.466 1.00 94.62 249 VAL A CA 1
ATOM 1876 C C . VAL A 1 249 ? 1.568 11.613 -11.270 1.00 94.62 249 VAL A C 1
ATOM 1878 O O . VAL A 1 249 ? 0.669 11.162 -10.564 1.00 94.62 249 VAL A O 1
ATOM 1881 N N . GLY A 1 250 ? 2.130 12.804 -11.035 1.00 88.50 250 GLY A N 1
ATOM 1882 C CA . GLY A 1 250 ? 1.682 13.752 -10.003 1.00 88.50 250 GLY A CA 1
ATOM 1883 C C . GLY A 1 250 ? 1.213 13.125 -8.674 1.00 88.50 250 GLY A C 1
ATOM 1884 O O . GLY A 1 250 ? 1.943 12.374 -8.022 1.00 88.50 250 GLY A O 1
ATOM 1885 N N . GLN A 1 251 ? -0.021 13.453 -8.275 1.00 83.56 251 GLN A N 1
ATOM 1886 C CA . GLN A 1 251 ? -0.708 12.905 -7.094 1.00 83.56 251 GLN A CA 1
ATOM 1887 C C . GLN A 1 251 ? -1.741 11.819 -7.446 1.00 83.56 251 GLN A C 1
ATOM 1889 O O . GLN A 1 251 ? -2.667 11.582 -6.681 1.00 83.56 251 GLN A O 1
ATOM 1894 N N . THR A 1 252 ? -1.613 11.160 -8.601 1.00 90.25 252 THR A N 1
ATOM 1895 C CA . THR A 1 252 ? -2.527 10.082 -9.013 1.00 90.25 252 THR A CA 1
ATOM 1896 C C . THR A 1 252 ? -1.890 8.715 -8.725 1.00 90.25 252 THR A C 1
ATOM 1898 O O . THR A 1 252 ? -1.044 8.279 -9.507 1.00 90.25 252 THR A O 1
ATOM 1901 N N . PRO A 1 253 ? -2.245 8.033 -7.616 1.00 91.12 253 PRO A N 1
ATOM 1902 C CA . PRO A 1 253 ? -1.563 6.821 -7.138 1.00 91.12 253 PRO A CA 1
ATOM 1903 C C . PRO A 1 253 ? -1.637 5.641 -8.113 1.00 91.12 253 PRO A C 1
ATOM 1905 O O . PRO A 1 253 ? -0.720 4.823 -8.182 1.00 91.12 253 PRO A O 1
ATOM 1908 N N . TYR A 1 254 ? -2.713 5.573 -8.896 1.00 93.62 254 TYR A N 1
ATOM 1909 C CA . TYR A 1 254 ? -2.985 4.474 -9.820 1.00 93.62 254 TYR A CA 1
ATOM 1910 C C . TYR A 1 254 ? -2.491 4.740 -11.244 1.00 93.62 254 TYR A C 1
ATOM 1912 O O . TYR A 1 254 ? -2.523 3.841 -12.076 1.00 93.62 254 TYR A O 1
ATOM 1920 N N . LYS A 1 255 ? -1.963 5.938 -11.524 1.00 94.81 255 LYS A N 1
ATOM 1921 C CA . LYS A 1 255 ? -1.482 6.300 -12.857 1.00 94.81 255 LYS A CA 1
ATOM 1922 C C . LYS A 1 255 ? 0.038 6.261 -12.940 1.00 94.81 255 LYS A C 1
ATOM 1924 O O . LYS A 1 255 ? 0.740 7.059 -12.309 1.00 94.81 255 LYS A O 1
ATOM 1929 N N . TRP A 1 256 ? 0.531 5.373 -13.794 1.00 96.81 256 TRP A N 1
ATOM 1930 C CA . TRP A 1 256 ? 1.953 5.124 -13.987 1.00 96.81 256 TRP A CA 1
ATOM 1931 C C . TRP A 1 256 ? 2.360 5.339 -15.440 1.00 96.81 256 TRP A C 1
ATOM 1933 O O . TRP A 1 256 ? 1.611 5.053 -16.371 1.00 96.81 256 TRP A O 1
ATOM 1943 N N . GLN A 1 257 ? 3.568 5.854 -15.618 1.00 97.00 257 GLN A N 1
ATOM 1944 C CA . GLN A 1 257 ? 4.272 5.922 -16.888 1.00 97.00 257 GLN A CA 1
ATOM 1945 C C . GLN A 1 257 ? 5.645 5.279 -16.728 1.00 97.00 257 GLN A C 1
ATOM 1947 O O . GLN A 1 257 ? 6.127 5.063 -15.614 1.00 97.00 257 GLN A O 1
ATOM 1952 N N . ILE A 1 258 ? 6.267 4.969 -17.855 1.00 97.75 258 ILE A N 1
ATOM 1953 C CA . ILE A 1 258 ? 7.580 4.341 -17.914 1.00 97.75 258 ILE A CA 1
ATOM 1954 C C . ILE A 1 258 ? 8.573 5.366 -18.458 1.00 97.75 258 ILE A C 1
ATOM 1956 O O . ILE A 1 258 ? 8.206 6.190 -19.299 1.00 97.75 258 ILE A O 1
ATOM 1960 N N . SER A 1 259 ? 9.811 5.352 -17.962 1.00 97.50 259 SER A N 1
ATOM 1961 C CA . SER A 1 259 ? 10.858 6.232 -18.486 1.00 97.50 259 SER A CA 1
ATOM 1962 C C . SER A 1 259 ? 11.038 6.045 -19.999 1.00 97.50 259 SER A C 1
ATOM 1964 O O . SER A 1 259 ? 10.892 4.945 -20.522 1.00 97.50 259 SER A O 1
ATOM 1966 N N . GLY A 1 260 ? 11.388 7.110 -20.723 1.00 94.81 260 GLY A N 1
ATOM 1967 C CA . GLY A 1 260 ? 11.563 7.036 -22.183 1.00 94.81 260 GLY A CA 1
ATOM 1968 C C . GLY A 1 260 ? 12.795 6.233 -22.622 1.00 94.81 260 GLY A C 1
ATOM 1969 O O . GLY A 1 260 ? 12.892 5.805 -23.768 1.00 94.81 260 GLY A O 1
ATOM 1970 N N . GLN A 1 261 ? 13.738 6.013 -21.707 1.00 94.19 261 GLN A N 1
ATOM 1971 C CA . GLN A 1 261 ? 14.972 5.266 -21.936 1.00 94.19 261 GLN A CA 1
ATOM 1972 C C . GLN A 1 261 ? 15.369 4.474 -20.691 1.00 94.19 261 GLN A C 1
ATOM 1974 O O . GLN A 1 261 ? 14.962 4.808 -19.570 1.00 94.19 261 GLN A O 1
ATOM 1979 N N . LYS A 1 262 ? 16.187 3.440 -20.897 1.00 96.12 262 LYS A N 1
ATOM 1980 C CA . LYS A 1 262 ? 16.821 2.696 -19.810 1.00 96.12 262 LYS A CA 1
ATOM 1981 C C . LYS A 1 262 ? 17.909 3.534 -19.150 1.00 96.12 262 LYS A C 1
ATOM 1983 O O . LYS A 1 262 ? 18.603 4.302 -19.815 1.00 96.12 262 LYS A O 1
ATOM 1988 N N . GLY A 1 263 ? 18.085 3.341 -17.851 1.00 96.00 263 GLY A N 1
ATOM 1989 C CA . GLY A 1 263 ? 19.127 3.989 -17.068 1.00 96.00 263 GLY A CA 1
ATOM 1990 C C . GLY A 1 263 ? 19.607 3.102 -15.930 1.00 96.00 263 GLY A C 1
ATOM 1991 O O . GLY A 1 263 ? 18.986 2.089 -15.593 1.00 96.00 263 GLY A O 1
ATOM 1992 N N . HIS A 1 264 ? 20.721 3.506 -15.331 1.00 96.06 264 HIS A N 1
ATOM 1993 C CA . HIS A 1 264 ? 21.140 2.963 -14.049 1.00 96.06 264 HIS A CA 1
ATOM 1994 C C . HIS A 1 264 ? 20.161 3.419 -12.973 1.00 96.06 264 HIS A C 1
ATOM 1996 O O . HIS A 1 264 ? 19.511 4.462 -13.099 1.00 96.06 264 HIS A O 1
ATOM 2002 N N . TYR A 1 265 ? 20.098 2.686 -11.867 1.00 96.12 265 TYR A N 1
ATOM 2003 C CA . TYR A 1 265 ? 19.184 3.029 -10.782 1.00 96.12 265 TYR A CA 1
ATOM 2004 C C . TYR A 1 265 ? 19.336 4.484 -10.298 1.00 96.12 265 TYR A C 1
ATOM 2006 O O . TYR A 1 265 ? 18.352 5.140 -9.961 1.00 96.12 265 TYR A O 1
ATOM 2014 N N . THR A 1 266 ? 20.566 5.006 -10.290 1.00 93.50 266 THR A N 1
ATOM 2015 C CA . THR A 1 266 ? 20.902 6.351 -9.802 1.00 93.50 266 THR A CA 1
ATOM 2016 C C . THR A 1 266 ? 20.460 7.484 -10.727 1.00 93.50 266 THR A C 1
ATOM 2018 O O . THR A 1 266 ? 20.238 8.587 -10.238 1.00 93.50 266 THR A O 1
ATOM 2021 N N . ASN A 1 267 ? 20.290 7.241 -12.031 1.00 94.38 267 ASN A N 1
ATOM 2022 C CA . ASN A 1 267 ? 19.967 8.283 -13.015 1.00 94.38 267 ASN A CA 1
ATOM 2023 C C . ASN A 1 267 ? 18.681 8.023 -13.817 1.00 94.38 267 ASN A C 1
ATOM 2025 O O . ASN A 1 267 ? 18.268 8.882 -14.591 1.00 94.38 267 ASN A O 1
ATOM 2029 N N . VAL A 1 268 ? 17.997 6.891 -13.613 1.00 95.38 268 VAL A N 1
ATOM 2030 C CA . VAL A 1 268 ? 16.755 6.560 -14.339 1.00 95.38 268 VAL A CA 1
ATOM 2031 C C . VAL A 1 268 ? 15.642 7.599 -14.142 1.00 95.38 268 VAL A C 1
ATOM 2033 O O . VAL A 1 268 ? 14.786 7.760 -15.010 1.00 95.38 268 VAL A O 1
ATOM 2036 N N . ASN A 1 269 ? 15.683 8.358 -13.041 1.00 94.94 269 ASN A N 1
ATOM 2037 C CA . ASN A 1 269 ? 14.752 9.455 -12.787 1.00 94.94 269 ASN A CA 1
ATOM 2038 C C . ASN A 1 269 ? 14.792 10.545 -13.872 1.00 94.94 269 ASN A C 1
ATOM 2040 O O . ASN A 1 269 ? 13.752 11.118 -14.181 1.00 94.94 269 ASN A O 1
ATOM 2044 N N . ASP A 1 270 ? 15.947 10.787 -14.498 1.00 94.19 270 ASP A N 1
ATOM 2045 C CA . ASP A 1 270 ? 16.088 11.788 -15.566 1.00 94.19 270 ASP A CA 1
ATOM 2046 C C . ASP A 1 270 ? 15.370 11.361 -16.858 1.00 94.19 270 ASP A C 1
ATOM 2048 O O . ASP A 1 270 ? 15.103 12.179 -17.735 1.00 94.19 270 ASP A O 1
ATOM 2052 N N . GLY A 1 271 ? 15.050 10.069 -16.984 1.00 95.44 271 GLY A N 1
ATOM 2053 C CA . GLY A 1 271 ? 14.274 9.522 -18.090 1.00 95.44 271 GLY A CA 1
ATOM 2054 C C . GLY A 1 271 ? 12.759 9.585 -17.887 1.00 95.44 271 GLY A C 1
ATOM 2055 O O . GLY A 1 271 ? 12.032 9.168 -18.791 1.00 95.44 271 GLY A O 1
ATOM 2056 N N . CYS A 1 272 ? 12.266 10.042 -16.730 1.00 96.88 272 CYS A N 1
ATOM 2057 C CA . CYS A 1 272 ? 10.830 10.125 -16.471 1.00 96.88 272 CYS A CA 1
ATOM 2058 C C . CYS A 1 272 ? 10.164 11.241 -17.304 1.00 96.88 272 CYS A C 1
ATOM 2060 O O . CYS A 1 272 ? 10.704 12.345 -17.380 1.00 96.88 272 CYS A O 1
ATOM 2062 N N . PRO A 1 273 ? 8.986 10.990 -17.911 1.00 96.25 273 PRO A N 1
ATOM 2063 C CA . PRO A 1 273 ? 8.242 12.011 -18.653 1.00 96.25 273 PRO A CA 1
ATOM 2064 C C . PRO A 1 273 ? 7.846 13.231 -17.806 1.00 96.25 273 PRO A C 1
ATOM 2066 O O . PRO A 1 273 ? 7.799 13.173 -16.573 1.00 96.25 273 PRO A O 1
ATOM 2069 N N . GLU A 1 274 ? 7.487 14.334 -18.468 1.00 93.62 274 GLU A N 1
ATOM 2070 C CA . GLU A 1 274 ? 7.019 15.549 -17.791 1.00 93.62 274 GLU A CA 1
ATOM 2071 C C . GLU A 1 274 ? 5.839 15.272 -16.844 1.00 93.62 274 GLU A C 1
ATOM 2073 O O . GLU A 1 274 ? 4.942 14.483 -17.143 1.00 93.62 274 GLU A O 1
ATOM 2078 N N . ASN A 1 275 ? 5.817 15.960 -15.697 1.00 93.00 275 ASN A N 1
ATOM 2079 C CA . ASN A 1 275 ? 4.823 15.786 -14.625 1.00 93.00 275 ASN A CA 1
ATOM 2080 C C . ASN A 1 275 ? 4.802 14.390 -13.971 1.00 93.00 275 ASN A C 1
ATOM 2082 O O . ASN A 1 275 ? 3.834 14.032 -13.289 1.00 93.00 275 ASN A O 1
ATOM 2086 N N . THR A 1 276 ? 5.872 13.610 -14.133 1.00 95.94 276 THR A N 1
ATOM 2087 C CA . THR A 1 276 ? 6.043 12.315 -13.469 1.00 95.94 276 THR A CA 1
ATOM 2088 C C . THR A 1 276 ? 7.315 12.282 -12.627 1.00 95.94 276 THR A C 1
ATOM 2090 O O . THR A 1 276 ? 8.209 13.110 -12.789 1.00 95.94 276 THR A O 1
ATOM 2093 N N . THR A 1 277 ? 7.378 11.355 -11.672 1.00 95.25 277 THR A N 1
ATOM 2094 C CA . THR A 1 277 ? 8.526 11.208 -10.763 1.00 95.25 277 THR A CA 1
ATOM 2095 C C . THR A 1 277 ? 8.868 9.741 -10.568 1.00 95.25 277 THR A C 1
ATOM 2097 O O . THR A 1 277 ? 7.960 8.915 -10.449 1.00 95.25 277 THR A O 1
ATOM 2100 N N . PHE A 1 278 ? 10.160 9.407 -10.503 1.00 96.94 278 PHE A N 1
ATOM 2101 C CA . PHE A 1 278 ? 10.592 8.038 -10.235 1.00 96.94 278 PHE A CA 1
ATOM 2102 C C . PHE A 1 278 ? 10.111 7.580 -8.852 1.00 96.94 278 PHE A C 1
ATOM 2104 O O . PHE A 1 278 ? 10.430 8.191 -7.825 1.00 96.94 278 PHE A O 1
ATOM 2111 N N . ALA A 1 279 ? 9.321 6.509 -8.811 1.00 96.50 279 ALA A N 1
ATOM 2112 C CA . ALA A 1 279 ? 8.553 6.119 -7.633 1.00 96.50 279 ALA A CA 1
ATOM 2113 C C . ALA A 1 279 ? 8.476 4.592 -7.453 1.00 96.50 279 ALA A C 1
ATOM 2115 O O . ALA A 1 279 ? 9.018 3.813 -8.231 1.00 96.50 279 ALA A O 1
ATOM 2116 N N . VAL A 1 280 ? 7.828 4.167 -6.369 1.00 96.81 280 VAL A N 1
ATOM 2117 C CA . VAL A 1 280 ? 7.580 2.763 -6.009 1.00 96.81 280 VAL A CA 1
ATOM 2118 C C . VAL A 1 280 ? 6.121 2.624 -5.559 1.00 96.81 280 VAL A C 1
ATOM 2120 O O . VAL A 1 280 ? 5.643 3.528 -4.857 1.00 96.81 280 VAL A O 1
ATOM 2123 N N . PRO A 1 281 ? 5.404 1.549 -5.948 1.00 96.00 281 PRO A N 1
ATOM 2124 C CA . PRO A 1 281 ? 4.040 1.345 -5.489 1.00 96.00 281 PRO A CA 1
ATOM 2125 C C . PRO A 1 281 ? 4.001 1.100 -3.979 1.00 96.00 281 PRO A C 1
ATOM 2127 O O . PRO A 1 281 ? 4.863 0.426 -3.414 1.00 96.00 281 PRO A O 1
ATOM 2130 N N . ARG A 1 282 ? 3.002 1.674 -3.312 1.00 92.31 282 ARG A N 1
ATOM 2131 C CA . ARG A 1 282 ? 2.850 1.642 -1.846 1.00 92.31 282 ARG A CA 1
ATOM 2132 C C . ARG A 1 282 ? 1.777 0.660 -1.388 1.00 92.31 282 ARG A C 1
ATOM 2134 O O . ARG A 1 282 ? 1.728 0.325 -0.210 1.00 92.31 282 ARG A O 1
ATOM 2141 N N . THR A 1 283 ? 0.926 0.210 -2.306 1.00 93.00 283 THR A N 1
ATOM 2142 C CA . THR A 1 283 ? -0.147 -0.752 -2.046 1.00 93.00 283 THR A CA 1
ATOM 2143 C C . THR A 1 283 ? -0.150 -1.847 -3.107 1.00 93.00 283 THR A C 1
ATOM 2145 O O . THR A 1 283 ? 0.381 -1.667 -4.205 1.00 93.00 283 THR A O 1
ATOM 2148 N N . ALA A 1 284 ? -0.806 -2.967 -2.800 1.00 94.50 284 ALA A N 1
ATOM 2149 C CA . ALA A 1 284 ? -1.007 -4.044 -3.764 1.00 94.50 284 ALA A CA 1
ATOM 2150 C C . ALA A 1 284 ? -1.742 -3.567 -5.026 1.00 94.50 284 ALA A C 1
ATOM 2152 O O . ALA A 1 284 ? -1.365 -3.943 -6.132 1.00 94.50 284 ALA A O 1
ATOM 2153 N N . LEU A 1 285 ? -2.743 -2.694 -4.860 1.00 94.06 285 LEU A N 1
ATOM 2154 C CA . LEU A 1 285 ? -3.510 -2.141 -5.972 1.00 94.06 285 LEU A CA 1
ATOM 2155 C C . LEU A 1 285 ? -2.628 -1.284 -6.886 1.00 94.06 285 LEU A C 1
ATOM 2157 O O . LEU A 1 285 ? -2.640 -1.478 -8.097 1.00 94.06 285 LEU A O 1
ATOM 2161 N N . GLU A 1 286 ? -1.801 -0.396 -6.323 1.00 95.12 286 GLU A N 1
ATOM 2162 C CA . GLU A 1 286 ? -0.845 0.381 -7.124 1.00 95.12 286 GLU A CA 1
ATOM 2163 C C . GLU A 1 286 ? 0.141 -0.507 -7.880 1.00 95.12 286 GLU A C 1
ATOM 2165 O O . GLU A 1 286 ? 0.459 -0.219 -9.031 1.00 95.12 286 GLU A O 1
ATOM 2170 N N . ASN A 1 287 ? 0.614 -1.589 -7.254 1.00 97.44 287 ASN A N 1
ATOM 2171 C CA . ASN A 1 287 ? 1.484 -2.543 -7.929 1.00 97.44 287 ASN A CA 1
ATOM 2172 C C . ASN A 1 287 ? 0.770 -3.192 -9.121 1.00 97.44 287 ASN A C 1
ATOM 2174 O O . ASN A 1 287 ? 1.368 -3.310 -10.184 1.00 97.44 287 ASN A O 1
ATOM 2178 N N . THR A 1 288 ? -0.510 -3.551 -8.986 1.00 96.50 288 THR A N 1
ATOM 2179 C CA . THR A 1 288 ? -1.312 -4.083 -10.098 1.00 96.50 288 THR A CA 1
ATOM 2180 C C . THR A 1 288 ? -1.432 -3.078 -11.248 1.00 96.50 288 THR A C 1
ATOM 2182 O O . THR A 1 288 ? -1.199 -3.454 -12.398 1.00 96.50 288 THR A O 1
ATOM 2185 N N . TYR A 1 289 ? -1.708 -1.800 -10.957 1.00 97.19 289 TYR A N 1
ATOM 2186 C CA . TYR A 1 289 ? -1.729 -0.741 -11.976 1.00 97.19 289 TYR A CA 1
ATOM 2187 C C . TYR A 1 289 ? -0.365 -0.554 -12.654 1.00 97.19 289 TYR A C 1
ATOM 2189 O O . TYR A 1 289 ? -0.294 -0.469 -13.879 1.00 97.19 289 TYR A O 1
ATOM 2197 N N . LEU A 1 290 ? 0.729 -0.554 -11.887 1.00 97.88 290 LEU A N 1
ATOM 2198 C CA . LEU A 1 290 ? 2.077 -0.452 -12.446 1.00 97.88 290 LEU A CA 1
ATOM 2199 C C . LEU A 1 290 ? 2.432 -1.663 -13.323 1.00 97.88 290 LEU A C 1
ATOM 2201 O O . LEU A 1 290 ? 3.014 -1.496 -14.391 1.00 97.88 290 LEU A O 1
ATOM 2205 N N . VAL A 1 291 ? 2.070 -2.878 -12.902 1.00 97.44 291 VAL A N 1
ATOM 2206 C CA . VAL A 1 291 ? 2.278 -4.101 -13.691 1.00 97.44 291 VAL A CA 1
ATOM 2207 C C . VAL A 1 291 ? 1.520 -4.031 -15.014 1.00 97.44 291 VAL A C 1
ATOM 2209 O O . VAL A 1 291 ? 2.083 -4.409 -16.041 1.00 97.44 291 VAL A O 1
ATOM 2212 N N . ALA A 1 292 ? 0.276 -3.546 -15.005 1.00 96.88 292 ALA A N 1
ATOM 2213 C CA . ALA A 1 292 ? -0.503 -3.341 -16.224 1.00 96.88 292 ALA A CA 1
ATOM 2214 C C . ALA A 1 292 ? 0.181 -2.323 -17.151 1.00 96.88 292 ALA A C 1
ATOM 2216 O O . ALA A 1 292 ? 0.507 -2.665 -18.284 1.00 96.88 292 ALA A O 1
ATOM 2217 N N . ALA A 1 293 ? 0.529 -1.140 -16.633 1.00 97.06 293 ALA A N 1
ATOM 2218 C CA . ALA A 1 293 ? 1.220 -0.102 -17.400 1.00 97.06 293 ALA A CA 1
ATOM 2219 C C . ALA A 1 293 ? 2.559 -0.587 -17.986 1.00 97.06 293 ALA A C 1
ATOM 2221 O O . ALA A 1 293 ? 2.889 -0.286 -19.132 1.00 97.06 293 ALA A O 1
ATOM 2222 N N . TRP A 1 294 ? 3.327 -1.370 -17.222 1.00 97.31 294 TRP A N 1
ATOM 2223 C CA . TRP A 1 294 ? 4.597 -1.924 -17.683 1.00 97.31 294 TRP A CA 1
ATOM 2224 C C . TRP A 1 294 ? 4.405 -2.962 -18.792 1.00 97.31 294 TRP A C 1
ATOM 2226 O O . TRP A 1 294 ? 5.116 -2.933 -19.794 1.00 97.31 294 TRP A O 1
ATOM 2236 N N . ARG A 1 295 ? 3.423 -3.861 -18.654 1.00 96.12 295 ARG A N 1
ATOM 2237 C CA . ARG A 1 295 ? 3.095 -4.854 -19.690 1.00 96.12 295 ARG A CA 1
ATOM 2238 C C . ARG A 1 295 ? 2.604 -4.195 -20.975 1.00 96.12 295 ARG A C 1
ATOM 2240 O O . ARG A 1 295 ? 3.053 -4.588 -22.049 1.00 96.12 295 ARG A O 1
ATOM 2247 N N . ASP A 1 296 ? 1.754 -3.182 -20.858 1.00 95.25 296 ASP A N 1
ATOM 2248 C CA . ASP A 1 296 ? 1.236 -2.430 -22.002 1.00 95.25 296 ASP A CA 1
ATOM 2249 C C . ASP A 1 296 ? 2.360 -1.684 -22.731 1.00 95.25 296 ASP A C 1
ATOM 2251 O O . ASP A 1 296 ? 2.451 -1.737 -23.956 1.00 95.25 296 ASP A O 1
ATOM 2255 N N . TYR A 1 297 ? 3.276 -1.057 -21.986 1.00 95.62 297 TYR A N 1
ATOM 2256 C CA . TYR A 1 297 ? 4.454 -0.406 -22.560 1.00 95.62 297 TYR A CA 1
ATOM 2257 C C . TYR A 1 297 ? 5.365 -1.403 -23.290 1.00 95.62 297 TYR A C 1
ATOM 2259 O O . TYR A 1 297 ? 5.765 -1.153 -24.427 1.00 95.62 297 TYR A O 1
ATOM 2267 N N . ARG A 1 298 ? 5.643 -2.568 -22.683 1.00 94.69 298 ARG A N 1
ATOM 2268 C CA . ARG A 1 298 ? 6.447 -3.630 -23.312 1.00 94.69 298 ARG A CA 1
ATOM 2269 C C . ARG A 1 298 ? 5.807 -4.181 -24.584 1.00 94.69 298 ARG A C 1
ATOM 2271 O O . ARG A 1 298 ? 6.529 -4.503 -25.517 1.00 94.69 298 ARG A O 1
ATOM 2278 N N . ALA A 1 299 ? 4.479 -4.256 -24.657 1.00 93.38 299 ALA A N 1
ATOM 2279 C CA . ALA A 1 299 ? 3.786 -4.684 -25.873 1.00 93.38 299 ALA A CA 1
ATOM 2280 C C . ALA A 1 299 ? 4.006 -3.725 -27.062 1.00 93.38 299 ALA A C 1
ATOM 2282 O O . ALA A 1 299 ? 3.835 -4.128 -28.212 1.00 93.38 299 ALA A O 1
ATOM 2283 N N . GLY A 1 300 ? 4.382 -2.468 -26.797 1.00 90.25 300 GLY A N 1
ATOM 2284 C CA . GLY A 1 300 ? 4.678 -1.457 -27.813 1.00 90.25 300 GLY A CA 1
ATOM 2285 C C . GLY A 1 300 ? 6.144 -1.384 -28.257 1.00 90.25 300 GLY A C 1
ATOM 2286 O O . GLY A 1 300 ? 6.429 -0.684 -29.229 1.00 90.25 300 GLY A O 1
ATOM 2287 N N . ILE A 1 301 ? 7.066 -2.076 -27.579 1.00 89.00 301 ILE A N 1
ATOM 2288 C CA . ILE A 1 301 ? 8.502 -2.054 -27.894 1.00 89.00 301 ILE A CA 1
ATOM 2289 C C . ILE A 1 301 ? 8.919 -3.403 -28.468 1.00 89.00 301 ILE A C 1
ATOM 2291 O O . ILE A 1 301 ? 8.744 -4.447 -27.846 1.00 89.00 301 ILE A O 1
ATOM 2295 N N . TYR A 1 302 ? 9.496 -3.363 -29.663 1.00 79.06 302 TYR A N 1
ATOM 2296 C CA . TYR A 1 302 ? 10.059 -4.530 -30.333 1.00 79.06 302 TYR A CA 1
ATOM 2297 C C . TYR A 1 302 ? 11.546 -4.668 -29.963 1.00 79.06 302 TYR A C 1
ATOM 2299 O O . TYR A 1 302 ? 12.230 -3.658 -29.809 1.00 79.06 302 TYR A O 1
ATOM 2307 N N . ASP A 1 303 ? 12.035 -5.905 -29.831 1.00 80.00 303 ASP A N 1
ATOM 2308 C CA . ASP A 1 303 ? 13.438 -6.262 -29.539 1.00 80.00 303 ASP A CA 1
ATOM 2309 C C . ASP A 1 303 ? 13.980 -5.886 -28.140 1.00 80.00 303 ASP A C 1
ATOM 2311 O O . ASP A 1 303 ? 15.192 -5.745 -27.961 1.00 80.00 303 ASP A O 1
ATOM 2315 N N . ASP A 1 304 ? 13.114 -5.773 -27.124 1.00 84.94 304 ASP A N 1
ATOM 2316 C CA . ASP A 1 304 ? 13.542 -5.642 -25.724 1.00 84.94 304 ASP A CA 1
ATOM 2317 C C . ASP A 1 304 ? 13.050 -6.786 -24.822 1.00 84.94 304 ASP A C 1
ATOM 2319 O O . ASP A 1 304 ? 11.905 -6.833 -24.351 1.00 84.94 304 ASP A O 1
ATOM 2323 N N . ASP A 1 305 ? 13.972 -7.704 -24.545 1.00 87.75 305 ASP A N 1
ATOM 2324 C CA . ASP A 1 305 ? 13.729 -8.878 -23.711 1.00 87.75 305 ASP A CA 1
ATOM 2325 C C . ASP A 1 305 ? 13.824 -8.596 -22.208 1.00 87.75 305 ASP A C 1
ATOM 2327 O O . ASP A 1 305 ? 13.484 -9.472 -21.413 1.00 87.75 305 ASP A O 1
ATOM 2331 N N . ASP A 1 306 ? 14.253 -7.401 -21.791 1.00 92.56 306 ASP A N 1
ATOM 2332 C CA . ASP A 1 306 ? 14.392 -7.056 -20.379 1.00 92.56 306 ASP A CA 1
ATOM 2333 C C . ASP A 1 306 ? 13.014 -6.954 -19.700 1.00 92.56 306 ASP A C 1
ATOM 2335 O O . ASP A 1 306 ? 12.233 -6.037 -19.982 1.00 92.56 306 ASP A O 1
ATOM 2339 N N . PRO A 1 307 ? 12.664 -7.884 -18.793 1.00 95.19 307 PRO A N 1
ATOM 2340 C CA . PRO A 1 307 ? 11.361 -7.863 -18.154 1.00 95.19 307 PRO A CA 1
ATOM 2341 C C . PRO A 1 307 ? 11.313 -6.901 -16.961 1.00 95.19 307 PRO A C 1
ATOM 2343 O O . PRO A 1 307 ? 10.238 -6.781 -16.356 1.00 95.19 307 PRO A O 1
ATOM 2346 N N . MET A 1 308 ? 12.441 -6.280 -16.598 1.00 97.75 308 MET A N 1
ATOM 2347 C CA . MET A 1 308 ? 12.646 -5.574 -15.340 1.00 97.75 308 MET A CA 1
ATOM 2348 C C . MET A 1 308 ? 12.378 -4.077 -15.470 1.00 97.75 308 MET A C 1
ATOM 2350 O O . MET A 1 308 ? 12.718 -3.433 -16.460 1.00 97.75 308 MET A O 1
ATOM 2354 N N . LEU A 1 309 ? 11.787 -3.518 -14.421 1.00 98.44 309 LEU A N 1
ATOM 2355 C CA . LEU A 1 309 ? 11.484 -2.100 -14.299 1.00 98.44 309 LEU A CA 1
ATOM 2356 C C . LEU A 1 309 ? 11.970 -1.604 -12.943 1.00 98.44 309 LEU A C 1
ATOM 2358 O O . LEU A 1 309 ? 11.509 -2.093 -11.913 1.00 98.44 309 LEU A O 1
ATOM 2362 N N . TRP A 1 310 ? 12.867 -0.624 -12.920 1.00 98.50 310 TRP A N 1
ATOM 2363 C CA . TRP A 1 310 ? 13.327 -0.008 -11.686 1.00 98.50 310 TRP A CA 1
ATOM 2364 C C . TRP A 1 310 ? 12.157 0.556 -10.877 1.00 98.50 310 TRP A C 1
ATOM 2366 O O . TRP A 1 310 ? 11.269 1.225 -11.409 1.00 98.50 310 TRP A O 1
ATOM 2376 N N . LEU A 1 311 ? 12.197 0.312 -9.571 1.00 98.38 311 LEU A N 1
ATOM 2377 C CA . LEU A 1 311 ? 11.312 0.903 -8.574 1.00 98.38 311 LEU A CA 1
ATOM 2378 C C . LEU A 1 311 ? 12.156 1.772 -7.658 1.00 98.38 311 LEU A C 1
ATOM 2380 O O . LEU A 1 311 ? 13.246 1.355 -7.301 1.00 98.38 311 LEU A O 1
ATOM 2384 N N . ASN A 1 312 ? 11.672 2.930 -7.216 1.00 97.25 312 ASN A N 1
ATOM 2385 C CA . ASN A 1 312 ? 12.435 3.806 -6.317 1.00 97.25 312 ASN A CA 1
ATOM 2386 C C . ASN A 1 312 ? 12.498 3.269 -4.867 1.00 97.25 312 ASN A C 1
ATOM 2388 O O . ASN A 1 312 ? 11.972 3.883 -3.930 1.00 97.25 312 ASN A O 1
ATOM 2392 N N . PHE A 1 313 ? 13.101 2.092 -4.698 1.00 96.69 313 PHE A N 1
ATOM 2393 C CA . PHE A 1 313 ? 13.230 1.324 -3.471 1.00 96.69 313 PHE A CA 1
ATOM 2394 C C . PHE A 1 313 ? 14.563 0.562 -3.460 1.00 96.69 313 PHE A C 1
ATOM 2396 O O . PHE A 1 313 ? 14.889 -0.151 -4.407 1.00 96.69 313 PHE A O 1
ATOM 2403 N N . ASN A 1 314 ? 15.358 0.757 -2.411 1.00 94.12 314 ASN A N 1
ATOM 2404 C CA . ASN A 1 314 ? 16.743 0.277 -2.341 1.00 94.12 314 ASN A CA 1
ATOM 2405 C C . ASN A 1 314 ? 17.229 0.171 -0.894 1.00 94.12 314 ASN A C 1
ATOM 2407 O O . ASN A 1 314 ? 16.629 0.787 -0.021 1.00 94.12 314 ASN A O 1
ATOM 2411 N N . ASP A 1 315 ? 18.339 -0.517 -0.651 1.00 91.88 315 ASP A N 1
ATOM 2412 C CA . ASP A 1 315 ? 19.028 -0.555 0.649 1.00 91.88 315 ASP A CA 1
ATOM 2413 C C . ASP A 1 315 ? 20.459 0.029 0.597 1.00 91.88 315 ASP A C 1
ATOM 2415 O O . ASP A 1 315 ? 21.311 -0.271 1.431 1.00 91.88 315 ASP A O 1
ATOM 2419 N N . LEU A 1 316 ? 20.719 0.943 -0.350 1.00 88.31 316 LEU A N 1
ATOM 2420 C CA . LEU A 1 316 ? 22.051 1.519 -0.602 1.00 88.31 316 LEU A CA 1
ATOM 2421 C C . LEU A 1 316 ? 22.653 2.242 0.611 1.00 88.31 316 LEU A C 1
ATOM 2423 O O . LEU A 1 316 ? 23.867 2.227 0.806 1.00 88.31 316 LEU A O 1
ATOM 2427 N N . SER A 1 317 ? 21.822 2.908 1.419 1.00 85.19 317 SER A N 1
ATOM 2428 C CA . SER A 1 317 ? 22.304 3.664 2.584 1.00 85.19 317 SER A CA 1
ATOM 2429 C C . SER A 1 317 ? 22.656 2.769 3.772 1.00 85.19 317 SER A C 1
ATOM 2431 O O . SER A 1 317 ? 23.426 3.182 4.642 1.00 85.19 317 SER A O 1
ATOM 2433 N N . THR A 1 318 ? 22.022 1.609 3.905 1.00 84.62 318 THR A N 1
ATOM 2434 C CA . THR A 1 318 ? 22.171 0.713 5.053 1.00 84.62 318 THR A CA 1
ATOM 2435 C C . THR A 1 318 ? 21.770 -0.681 4.607 1.00 84.62 318 THR A C 1
ATOM 2437 O O . THR A 1 318 ? 20.601 -0.904 4.303 1.00 84.62 318 THR A O 1
ATOM 2440 N N . ASP A 1 319 ? 22.732 -1.602 4.637 1.00 83.06 319 ASP A N 1
ATOM 2441 C CA . ASP A 1 319 ? 22.535 -3.003 4.258 1.00 83.06 319 ASP A CA 1
ATOM 2442 C C . ASP A 1 319 ? 21.322 -3.615 4.977 1.00 83.06 319 ASP A C 1
ATOM 2444 O O . ASP A 1 319 ? 21.118 -3.397 6.179 1.00 83.06 319 ASP A O 1
ATOM 2448 N N . ALA A 1 320 ? 20.500 -4.346 4.222 1.00 83.38 320 ALA A N 1
ATOM 2449 C CA . ALA A 1 320 ? 19.238 -4.939 4.660 1.00 83.38 320 ALA A CA 1
ATOM 2450 C C . ALA A 1 320 ? 18.163 -3.948 5.164 1.00 83.38 320 ALA A C 1
ATOM 2452 O O . ALA A 1 320 ? 17.130 -4.382 5.684 1.00 83.38 320 ALA A O 1
ATOM 2453 N N . CYS A 1 321 ? 18.341 -2.633 4.988 1.00 88.62 321 CYS A N 1
ATOM 2454 C CA . CYS A 1 321 ? 17.313 -1.635 5.274 1.00 88.62 321 CYS A CA 1
ATOM 2455 C C . CYS A 1 321 ? 16.779 -0.995 3.992 1.00 88.62 321 CYS A C 1
ATOM 2457 O O . CYS A 1 321 ? 17.246 0.052 3.544 1.00 88.62 321 CYS A O 1
ATOM 2459 N N . TRP A 1 322 ? 15.741 -1.616 3.438 1.00 91.56 322 TRP A N 1
ATOM 2460 C CA . TRP A 1 322 ? 15.091 -1.146 2.224 1.00 91.56 322 TRP A CA 1
ATOM 2461 C C . TRP A 1 322 ? 14.247 0.108 2.477 1.00 91.56 322 TRP A C 1
ATOM 2463 O O . TRP A 1 322 ? 13.340 0.126 3.312 1.00 91.56 322 TRP A O 1
ATOM 2473 N N . VAL A 1 323 ? 14.536 1.165 1.727 1.00 93.06 323 VAL A N 1
ATOM 2474 C CA . VAL A 1 323 ? 13.960 2.500 1.862 1.00 93.06 323 VAL A CA 1
ATOM 2475 C C . VAL A 1 323 ? 13.490 3.037 0.519 1.00 93.06 323 VAL A C 1
ATOM 2477 O O . VAL A 1 323 ? 14.024 2.718 -0.543 1.00 93.06 323 VAL A O 1
ATOM 2480 N N . ARG A 1 324 ? 12.463 3.888 0.571 1.00 92.12 324 ARG A N 1
ATOM 2481 C CA . ARG A 1 324 ? 11.985 4.631 -0.599 1.00 92.12 324 ARG A CA 1
ATOM 2482 C C . ARG A 1 324 ? 12.913 5.809 -0.870 1.00 92.12 324 ARG A C 1
ATOM 2484 O O . ARG A 1 324 ? 13.280 6.519 0.066 1.00 92.12 324 ARG A O 1
ATOM 2491 N N . GLY A 1 325 ? 13.195 6.068 -2.143 1.00 89.56 325 GLY A N 1
ATOM 2492 C CA . GLY A 1 325 ? 14.099 7.144 -2.538 1.00 89.56 325 GLY A CA 1
ATOM 2493 C C . GLY A 1 325 ? 15.556 6.691 -2.569 1.00 89.56 325 GLY A C 1
ATOM 2494 O O . GLY A 1 325 ? 16.025 6.010 -1.660 1.00 89.56 325 GLY A O 1
ATOM 2495 N N . GLN A 1 326 ? 16.299 7.135 -3.582 1.00 85.06 326 GLN A N 1
ATOM 2496 C CA . GLN A 1 326 ? 17.739 6.874 -3.726 1.00 85.06 326 GLN A CA 1
ATOM 2497 C C . GLN A 1 326 ? 18.572 7.350 -2.517 1.00 85.06 326 GLN A C 1
ATOM 2499 O O . GLN A 1 326 ? 19.603 6.765 -2.219 1.00 85.06 326 GLN A O 1
ATO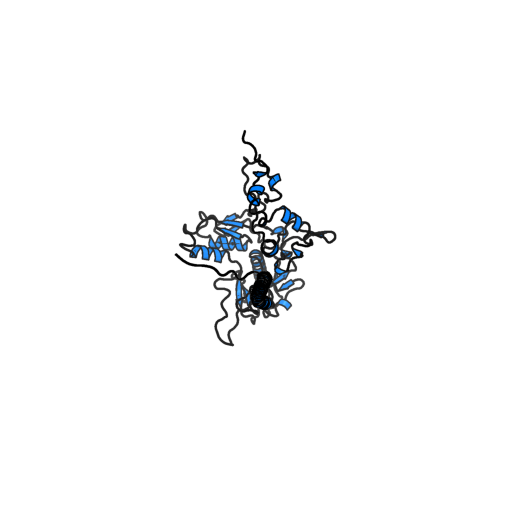M 2504 N N . ASN A 1 327 ? 18.104 8.381 -1.802 1.00 84.38 327 ASN A N 1
ATOM 2505 C CA . ASN A 1 327 ? 18.748 8.948 -0.608 1.00 84.38 327 ASN A CA 1
ATOM 2506 C C . ASN A 1 327 ? 17.907 8.736 0.667 1.00 84.38 327 ASN A C 1
ATOM 2508 O O . ASN A 1 327 ? 17.929 9.561 1.583 1.00 84.38 327 ASN A O 1
ATOM 2512 N N . GLY A 1 328 ? 17.093 7.677 0.704 1.00 83.56 328 GLY A N 1
ATOM 2513 C CA . GLY A 1 328 ? 16.265 7.354 1.861 1.00 83.56 328 GLY A CA 1
ATOM 2514 C C . GLY A 1 328 ? 17.113 7.037 3.096 1.00 83.56 328 GLY A C 1
ATOM 2515 O O . GLY A 1 328 ? 18.139 6.369 3.008 1.00 83.56 328 GLY A O 1
ATOM 2516 N N . SER A 1 329 ? 16.683 7.510 4.265 1.00 85.31 329 SER A N 1
ATOM 2517 C CA . SER A 1 329 ? 17.292 7.129 5.545 1.00 85.31 329 SER A CA 1
ATOM 2518 C C . SER A 1 329 ? 16.538 5.955 6.159 1.00 85.31 329 SER A C 1
ATOM 2520 O O . SER A 1 329 ? 15.308 5.923 6.117 1.00 85.31 329 SER A O 1
ATOM 2522 N N . CYS A 1 330 ? 17.266 5.007 6.751 1.00 85.81 330 CYS A N 1
ATOM 2523 C CA . CYS A 1 330 ? 16.667 3.839 7.389 1.00 85.81 330 CYS A CA 1
ATOM 2524 C C . CYS A 1 330 ? 15.786 4.253 8.587 1.00 85.81 330 CYS A C 1
ATOM 2526 O O . CYS A 1 330 ? 16.321 4.770 9.571 1.00 85.81 330 CYS A O 1
ATOM 2528 N N . PRO A 1 331 ? 14.460 4.010 8.567 1.00 78.75 331 PRO A N 1
ATOM 2529 C CA . PRO A 1 331 ? 13.561 4.476 9.627 1.00 78.75 331 PRO A CA 1
ATOM 2530 C C . PRO A 1 331 ? 13.733 3.703 10.942 1.00 78.75 331 PRO A C 1
ATOM 2532 O O . PRO A 1 331 ? 13.377 4.202 12.008 1.00 78.75 331 PRO A O 1
ATOM 2535 N N . TYR A 1 332 ? 14.284 2.489 10.878 1.00 71.81 332 TYR A N 1
ATOM 2536 C CA . TYR A 1 332 ? 14.497 1.621 12.040 1.00 71.81 332 TYR A CA 1
ATOM 2537 C C . TYR A 1 332 ? 15.803 1.921 12.776 1.00 71.81 332 TYR A C 1
ATOM 2539 O O . TYR A 1 332 ? 15.968 1.540 13.936 1.00 71.81 332 TYR A O 1
ATOM 2547 N N . LEU A 1 333 ? 16.730 2.624 12.123 1.00 71.19 333 LEU A N 1
ATOM 2548 C CA . LEU A 1 333 ? 17.931 3.113 12.772 1.00 71.19 333 LEU A CA 1
ATOM 2549 C C . LEU A 1 333 ? 17.618 4.464 13.405 1.00 71.19 333 LEU A C 1
ATOM 2551 O O . LEU A 1 333 ? 17.515 5.491 12.738 1.00 71.19 333 LEU A O 1
ATOM 2555 N N . THR A 1 334 ? 17.487 4.478 14.729 1.00 57.56 334 THR A N 1
ATOM 2556 C CA . THR A 1 334 ? 17.494 5.736 15.475 1.00 57.56 334 THR A CA 1
ATOM 2557 C C . THR A 1 334 ? 18.793 6.468 15.172 1.00 57.56 334 THR A C 1
ATOM 2559 O O . THR A 1 334 ? 19.869 5.895 15.362 1.00 57.56 334 THR A O 1
ATOM 2562 N N . SER A 1 335 ? 18.706 7.730 14.742 1.00 54.94 335 SER A N 1
ATOM 2563 C CA . SER A 1 335 ? 19.879 8.591 14.605 1.00 54.94 335 SER A CA 1
ATOM 2564 C C . SER A 1 335 ? 20.733 8.466 15.872 1.00 54.94 335 SER A C 1
ATOM 2566 O O . SER A 1 335 ? 20.213 8.592 16.984 1.00 54.94 335 SER A O 1
ATOM 2568 N N . GLN A 1 336 ? 22.032 8.182 15.731 1.00 50.22 336 GLN A N 1
ATOM 2569 C CA . GLN A 1 336 ? 22.947 7.934 16.861 1.00 50.22 336 GLN A CA 1
ATOM 2570 C C . GLN A 1 336 ? 22.870 9.012 17.964 1.00 50.22 336 GLN A C 1
ATOM 2572 O O . GLN A 1 336 ? 23.123 8.723 19.134 1.00 50.22 336 GLN A O 1
ATOM 2577 N N . SER A 1 337 ? 22.434 10.227 17.617 1.00 49.50 337 SER A N 1
ATOM 2578 C CA . SER A 1 337 ? 22.132 11.324 18.542 1.00 49.50 337 SER A CA 1
ATOM 2579 C C . SER A 1 337 ? 21.118 10.973 19.645 1.00 49.50 337 SER A C 1
ATOM 2581 O O . SER A 1 337 ? 21.310 11.367 20.795 1.00 49.50 337 SER A O 1
ATOM 2583 N N . HIS A 1 338 ? 20.066 10.201 19.349 1.00 45.94 338 HIS A N 1
ATOM 2584 C CA . HIS A 1 338 ? 19.042 9.832 20.337 1.00 45.94 338 HIS A CA 1
ATOM 2585 C C . HIS A 1 338 ? 19.524 8.753 21.316 1.00 45.94 338 HIS A C 1
ATOM 2587 O O . HIS A 1 338 ? 19.152 8.783 22.492 1.00 45.94 338 HIS A O 1
ATOM 2593 N N . LEU A 1 339 ? 20.374 7.828 20.860 1.00 49.59 339 LEU A N 1
ATOM 2594 C CA . LEU A 1 339 ? 20.965 6.797 21.714 1.00 49.59 339 LEU A CA 1
ATOM 2595 C C . LEU A 1 339 ? 22.015 7.396 22.654 1.00 49.59 339 LEU A C 1
ATOM 2597 O O . LEU A 1 339 ? 21.941 7.157 23.858 1.00 49.59 339 LEU A O 1
ATOM 2601 N N . GLN A 1 340 ? 22.907 8.258 22.153 1.00 47.94 340 GLN A N 1
ATOM 2602 C CA . GLN A 1 340 ? 23.891 8.949 22.996 1.00 47.94 340 GLN A CA 1
ATOM 2603 C C . GLN A 1 340 ? 23.223 9.856 24.039 1.00 47.94 340 GLN A C 1
ATOM 2605 O O . GLN A 1 340 ? 23.609 9.836 25.208 1.00 47.94 340 GLN A O 1
ATOM 2610 N N . GLY A 1 341 ? 22.163 10.581 23.661 1.00 47.88 341 GLY A N 1
ATOM 2611 C CA . GLY A 1 341 ? 21.391 11.396 24.601 1.00 47.88 341 GLY A CA 1
ATOM 2612 C C . GLY A 1 341 ? 20.787 10.566 25.736 1.00 47.88 341 GLY A C 1
ATOM 2613 O O . GLY A 1 341 ? 20.929 10.916 26.904 1.00 47.88 341 GLY A O 1
ATOM 2614 N N . ARG A 1 342 ? 20.170 9.420 25.428 1.00 51.50 342 ARG A N 1
ATOM 2615 C CA . ARG A 1 342 ? 19.525 8.559 26.436 1.00 51.50 342 ARG A CA 1
ATOM 2616 C C . ARG A 1 342 ? 20.537 7.812 27.315 1.00 51.50 342 ARG A C 1
ATOM 2618 O O . ARG A 1 342 ? 20.282 7.618 28.502 1.00 51.50 342 ARG A O 1
ATOM 2625 N N . GLN A 1 343 ? 21.690 7.448 26.754 1.00 54.81 343 GLN A N 1
ATOM 2626 C CA . GLN A 1 343 ? 22.771 6.752 27.454 1.00 54.81 343 GLN A CA 1
ATOM 2627 C C . GLN A 1 343 ? 23.527 7.669 28.435 1.00 54.81 343 GLN A C 1
ATOM 2629 O O . GLN A 1 343 ? 24.029 7.184 29.445 1.00 54.81 343 GLN A O 1
ATOM 2634 N N . ILE A 1 344 ? 23.546 8.987 28.193 1.00 59.25 344 ILE A N 1
ATOM 2635 C CA . ILE A 1 344 ? 24.155 9.980 29.097 1.00 59.25 344 ILE A CA 1
ATOM 2636 C C . ILE A 1 344 ? 23.143 10.498 30.133 1.00 59.25 344 ILE A C 1
ATOM 2638 O O . ILE A 1 344 ? 23.482 10.657 31.302 1.00 59.25 344 ILE A O 1
ATOM 2642 N N . LEU A 1 345 ? 21.882 10.718 29.751 1.00 62.62 345 LEU A N 1
ATOM 2643 C CA . LEU A 1 345 ? 20.911 11.413 30.608 1.00 62.62 345 LEU A CA 1
ATOM 2644 C C . LEU A 1 345 ? 20.431 10.557 31.795 1.00 62.62 345 LEU A C 1
ATOM 2646 O O . LEU A 1 345 ? 20.252 11.081 32.895 1.00 62.62 345 LEU A O 1
ATOM 2650 N N . VAL A 1 346 ? 20.284 9.238 31.615 1.00 70.25 346 VAL A N 1
ATOM 2651 C CA . VAL A 1 346 ? 19.808 8.339 32.686 1.00 70.25 346 VAL A CA 1
ATOM 2652 C C . VAL A 1 346 ? 20.820 8.218 33.841 1.00 70.25 346 VAL A C 1
ATOM 2654 O O . VAL A 1 346 ? 20.419 8.444 34.988 1.00 70.25 346 VAL A O 1
ATOM 2657 N N . PRO A 1 347 ? 22.123 7.950 33.605 1.00 77.38 347 PRO A N 1
ATOM 2658 C CA . PRO A 1 347 ? 23.112 7.931 34.683 1.00 77.38 347 PRO A CA 1
ATOM 2659 C C . PRO A 1 347 ? 23.279 9.290 35.374 1.00 77.38 347 PRO A C 1
ATOM 2661 O O . PRO A 1 347 ? 23.424 9.340 36.595 1.00 77.38 347 PRO A O 1
ATOM 2664 N N . THR A 1 348 ? 23.221 10.400 34.629 1.00 80.38 348 THR A N 1
ATOM 2665 C CA . THR A 1 348 ? 23.398 11.745 35.197 1.00 80.38 348 THR A CA 1
ATOM 2666 C C . THR A 1 348 ? 22.248 12.139 36.122 1.00 80.38 348 THR A C 1
ATOM 2668 O O . THR A 1 348 ? 22.497 12.630 37.222 1.00 80.38 348 THR A O 1
ATOM 2671 N N . VAL A 1 349 ? 20.992 11.882 35.739 1.00 82.88 349 VAL A N 1
ATOM 2672 C CA . VAL A 1 349 ? 19.834 12.164 36.608 1.00 82.88 349 VAL A CA 1
ATOM 2673 C C . VAL A 1 349 ? 19.870 11.293 37.865 1.00 82.88 349 VAL A C 1
ATOM 2675 O O . VAL A 1 349 ? 19.643 11.800 38.964 1.00 82.88 349 VAL A O 1
ATOM 2678 N N . ALA A 1 350 ? 20.225 10.010 37.734 1.00 82.19 350 ALA A N 1
ATOM 2679 C CA . ALA A 1 350 ? 20.397 9.125 38.884 1.00 82.19 350 ALA A CA 1
ATOM 2680 C C . ALA A 1 350 ? 21.494 9.633 39.838 1.00 82.19 350 ALA A C 1
ATOM 2682 O O . ALA A 1 350 ? 21.279 9.691 41.049 1.00 82.19 350 ALA A O 1
ATOM 2683 N N . ALA A 1 351 ? 22.638 10.074 39.304 1.00 87.44 351 ALA A N 1
ATOM 2684 C CA . ALA A 1 351 ? 23.725 10.639 40.099 1.00 87.44 351 ALA A CA 1
ATOM 2685 C C . ALA A 1 351 ? 23.304 11.922 40.837 1.00 87.44 351 ALA A C 1
ATOM 2687 O O . ALA A 1 351 ? 23.611 12.068 42.020 1.00 87.44 351 ALA A O 1
ATOM 2688 N N . ILE A 1 352 ? 22.558 12.819 40.181 1.00 91.50 352 ILE A N 1
ATOM 2689 C CA . ILE A 1 352 ? 22.034 14.047 40.802 1.00 91.50 352 ILE A CA 1
ATOM 2690 C C . ILE A 1 352 ? 21.074 13.709 41.947 1.00 91.50 352 ILE A C 1
ATOM 2692 O O . ILE A 1 352 ? 21.208 14.269 43.033 1.00 91.50 352 ILE A O 1
ATOM 2696 N N . LEU A 1 353 ? 20.142 12.772 41.745 1.00 90.69 353 LEU A N 1
ATOM 2697 C CA . LEU A 1 353 ? 19.204 12.353 42.793 1.00 90.69 353 LEU A CA 1
ATOM 2698 C C . LEU A 1 353 ? 19.934 11.768 44.006 1.00 90.69 353 LEU A C 1
ATOM 2700 O O . LEU A 1 353 ? 19.640 12.151 45.138 1.00 90.69 353 LEU A O 1
ATOM 2704 N N . VAL A 1 354 ? 20.923 10.898 43.783 1.00 91.88 354 VAL A N 1
ATOM 2705 C CA . VAL A 1 354 ? 21.745 10.336 44.865 1.00 91.88 354 VAL A CA 1
ATOM 2706 C C . VAL A 1 354 ? 22.518 11.438 45.593 1.00 91.88 354 VAL A C 1
ATOM 2708 O O . VAL A 1 354 ? 22.531 11.449 46.823 1.00 91.88 354 VAL A O 1
ATOM 2711 N N . PHE A 1 355 ? 23.099 12.401 44.873 1.00 92.62 355 PHE A N 1
ATOM 2712 C CA . PHE A 1 355 ? 23.795 13.540 45.480 1.00 92.62 355 PHE A CA 1
ATOM 2713 C C . PHE A 1 355 ? 22.868 14.417 46.322 1.00 92.62 355 PHE A C 1
ATOM 2715 O O . PHE A 1 355 ? 23.235 14.802 47.431 1.00 92.62 355 PHE A O 1
ATOM 2722 N N . VAL A 1 356 ? 21.663 14.712 45.831 1.00 93.44 356 VAL A N 1
ATOM 2723 C CA . VAL A 1 356 ? 20.668 15.507 46.563 1.00 93.44 356 VAL A CA 1
ATOM 2724 C C . VAL A 1 356 ? 20.215 14.770 47.822 1.00 93.44 356 VAL A C 1
ATOM 2726 O O . VAL A 1 356 ? 20.187 15.363 48.899 1.00 93.44 356 VAL A O 1
ATOM 2729 N N . LEU A 1 357 ? 19.932 13.469 47.731 1.00 91.81 357 LEU A N 1
ATOM 2730 C CA . LEU A 1 357 ? 19.563 12.649 48.888 1.00 91.81 357 LEU A CA 1
ATOM 2731 C C . LEU A 1 357 ? 20.713 12.530 49.901 1.00 91.81 357 LEU A C 1
ATOM 2733 O O . LEU A 1 357 ? 20.485 12.617 51.111 1.00 91.81 357 LEU A O 1
ATOM 2737 N N . ALA A 1 358 ? 21.955 12.394 49.436 1.00 89.88 358 ALA A N 1
ATOM 2738 C CA . ALA A 1 358 ? 23.143 12.386 50.289 1.00 89.88 358 ALA A CA 1
ATOM 2739 C C . ALA A 1 358 ? 23.350 13.742 50.986 1.00 89.88 358 ALA A C 1
ATOM 2741 O O . ALA A 1 358 ? 23.579 13.801 52.193 1.00 89.88 358 ALA A O 1
ATOM 2742 N N . ALA A 1 359 ? 23.200 14.851 50.261 1.00 90.56 359 ALA A N 1
ATOM 2743 C CA . ALA A 1 359 ? 23.288 16.187 50.837 1.00 90.56 359 ALA A CA 1
ATOM 2744 C C . ALA A 1 359 ? 22.189 16.410 51.886 1.00 90.56 359 ALA A C 1
ATOM 2746 O O . ALA A 1 359 ? 22.485 16.837 53.001 1.00 90.56 359 ALA A O 1
ATOM 2747 N N . LEU A 1 360 ? 20.937 16.057 51.577 1.00 88.81 360 LEU A N 1
ATOM 2748 C CA . LEU A 1 360 ? 19.813 16.165 52.511 1.00 88.81 360 LEU A CA 1
ATOM 2749 C C . LEU A 1 360 ? 20.032 15.317 53.770 1.00 88.81 360 LEU A C 1
ATOM 2751 O O . LEU A 1 360 ? 19.819 15.806 54.878 1.00 88.81 360 LEU A O 1
ATOM 2755 N N . THR A 1 361 ? 20.517 14.082 53.635 1.00 85.94 361 THR A N 1
ATOM 2756 C CA . THR A 1 361 ? 20.819 13.222 54.794 1.00 85.94 361 THR A CA 1
ATOM 2757 C C . THR A 1 361 ? 21.964 13.771 55.649 1.00 85.94 361 THR A C 1
ATOM 2759 O O . THR A 1 361 ? 21.881 13.715 56.881 1.00 85.94 361 THR A O 1
ATOM 2762 N N . ILE A 1 362 ? 22.992 14.374 55.039 1.00 84.81 362 ILE A N 1
ATOM 2763 C CA . ILE A 1 362 ? 24.059 15.084 55.762 1.00 84.81 362 ILE A CA 1
ATOM 2764 C C . ILE A 1 362 ? 23.497 16.314 56.483 1.00 84.81 362 ILE A C 1
ATOM 2766 O O . ILE A 1 362 ? 23.754 16.479 57.676 1.00 84.81 362 ILE A O 1
ATOM 2770 N N . PHE A 1 363 ? 22.694 17.150 55.819 1.00 85.00 363 PHE A N 1
ATOM 2771 C CA . PHE A 1 363 ? 22.093 18.334 56.441 1.00 85.00 363 PHE A CA 1
ATOM 2772 C C . PHE A 1 363 ? 21.179 17.968 57.614 1.00 85.00 363 PHE A C 1
ATOM 2774 O O . PHE A 1 363 ? 21.264 18.609 58.663 1.00 85.00 363 PHE A O 1
ATOM 2781 N N . VAL A 1 364 ? 20.375 16.906 57.492 1.00 82.38 364 VAL A N 1
ATOM 2782 C CA . VAL A 1 364 ? 19.534 16.392 58.586 1.00 82.38 364 VAL A CA 1
ATOM 2783 C C . VAL A 1 364 ? 20.389 15.898 59.756 1.00 82.38 364 VAL A C 1
ATOM 2785 O O . VAL A 1 364 ? 20.117 16.266 60.899 1.00 82.38 364 VAL A O 1
ATOM 2788 N N . LYS A 1 365 ? 21.467 15.138 59.508 1.00 76.75 365 LYS A N 1
ATOM 2789 C CA . LYS A 1 365 ? 22.394 14.712 60.575 1.00 76.75 365 LYS A CA 1
ATOM 2790 C C . LYS A 1 365 ? 23.093 15.893 61.247 1.00 76.75 365 LYS A C 1
ATOM 2792 O O . LYS A 1 365 ? 23.186 15.928 62.473 1.00 76.75 365 LYS A O 1
ATOM 2797 N N . CYS A 1 366 ? 23.557 16.870 60.473 1.00 73.31 366 CYS A N 1
ATOM 2798 C CA . CYS A 1 366 ? 24.185 18.080 60.998 1.00 73.31 366 CYS A CA 1
ATOM 2799 C C . CYS A 1 366 ? 23.200 18.914 61.833 1.00 73.31 366 CYS A C 1
ATOM 2801 O O . CYS A 1 366 ? 23.567 19.398 62.905 1.00 73.31 366 CYS A O 1
ATOM 2803 N N . ALA A 1 367 ? 21.941 19.037 61.401 1.00 73.06 367 ALA A N 1
ATOM 2804 C CA . ALA A 1 367 ? 20.890 19.712 62.159 1.00 73.06 367 ALA A CA 1
ATOM 2805 C C . ALA A 1 367 ? 20.554 18.969 63.464 1.00 73.06 367 ALA A C 1
ATOM 2807 O O . ALA A 1 367 ? 20.547 19.589 64.528 1.00 73.06 367 ALA A O 1
ATOM 2808 N N . ALA A 1 368 ? 20.375 17.645 63.410 1.00 66.25 368 ALA A N 1
ATOM 2809 C CA . ALA A 1 368 ? 20.101 16.813 64.582 1.00 66.25 368 ALA A CA 1
ATOM 2810 C C . ALA A 1 368 ? 21.252 16.853 65.604 1.00 66.25 368 ALA A C 1
ATOM 2812 O O . ALA A 1 368 ? 21.016 17.002 66.804 1.00 66.25 368 ALA A O 1
ATOM 2813 N N . ASN A 1 369 ? 22.508 16.812 65.144 1.00 65.62 369 ASN A N 1
ATOM 2814 C CA . ASN A 1 369 ? 23.677 16.901 66.022 1.00 65.62 369 ASN A CA 1
ATOM 2815 C C . ASN A 1 369 ? 23.860 18.318 66.611 1.00 65.62 369 ASN A C 1
ATOM 2817 O O . ASN A 1 369 ? 24.296 18.495 67.751 1.00 65.62 369 ASN A O 1
ATOM 2821 N N . ARG A 1 370 ? 23.459 19.366 65.878 1.00 62.81 370 ARG A N 1
ATOM 2822 C CA . ARG A 1 370 ? 23.409 20.742 66.402 1.00 62.81 370 ARG A CA 1
ATOM 2823 C C . ARG A 1 370 ? 22.312 20.917 67.461 1.00 62.81 370 ARG A C 1
ATOM 2825 O O . ARG A 1 370 ? 22.491 21.686 68.406 1.00 62.81 370 ARG A O 1
ATOM 2832 N N . GLN A 1 371 ? 21.195 20.205 67.335 1.00 57.59 371 GLN A N 1
ATOM 2833 C CA . GLN A 1 371 ? 20.113 20.205 68.323 1.00 57.59 371 GLN A CA 1
ATOM 2834 C C . GLN A 1 371 ? 20.494 19.415 69.589 1.00 57.59 371 GLN A C 1
ATOM 2836 O O . GLN A 1 371 ? 20.291 19.912 70.698 1.00 57.59 371 GLN A O 1
ATOM 2841 N N . SER A 1 372 ? 21.130 18.246 69.446 1.00 57.38 372 SER A N 1
ATOM 2842 C CA . SER A 1 372 ? 21.590 17.428 70.581 1.00 57.38 372 SER A CA 1
ATOM 2843 C C . SER A 1 372 ? 22.730 18.092 71.366 1.00 57.38 372 SER A C 1
ATOM 2845 O O . SER A 1 372 ? 22.712 18.092 72.597 1.00 57.38 372 SER A O 1
ATOM 2847 N N . SER A 1 373 ? 23.682 18.737 70.683 1.00 56.44 373 SER A N 1
ATOM 2848 C CA . SER A 1 373 ? 24.759 19.506 71.327 1.00 56.44 373 SER A CA 1
ATOM 2849 C C . SER A 1 373 ? 24.239 20.746 72.062 1.00 56.44 373 SER A C 1
ATOM 2851 O O . SER A 1 373 ? 24.695 21.029 73.171 1.00 56.44 373 SER A O 1
ATOM 2853 N N . ARG A 1 374 ? 23.227 21.444 71.522 1.00 55.22 374 ARG A N 1
ATOM 2854 C CA . ARG A 1 374 ? 22.525 22.522 72.247 1.00 55.22 374 ARG A CA 1
ATOM 2855 C C . ARG A 1 374 ? 21.744 22.007 73.459 1.00 55.22 374 ARG A C 1
ATOM 2857 O O . ARG A 1 374 ? 21.735 22.685 74.483 1.00 55.22 374 ARG A O 1
ATOM 2864 N N . SER A 1 375 ? 21.138 20.821 73.381 1.00 53.03 375 SER A N 1
ATOM 2865 C CA . SER A 1 375 ? 20.445 20.208 74.523 1.00 53.03 375 SER A CA 1
ATOM 2866 C C . SER A 1 375 ? 21.407 19.722 75.612 1.00 53.03 375 SER A C 1
ATOM 2868 O O . SER A 1 375 ? 21.070 19.835 76.787 1.00 53.03 375 SER A O 1
ATOM 2870 N N . LYS A 1 376 ? 22.596 19.212 75.257 1.00 51.84 376 LYS A N 1
ATOM 2871 C CA . LYS A 1 376 ? 23.621 18.809 76.237 1.00 51.84 376 LYS A CA 1
ATOM 2872 C C . LYS A 1 376 ? 24.275 20.007 76.924 1.00 51.84 376 LYS A C 1
ATOM 2874 O O . LYS A 1 376 ? 24.483 19.953 78.126 1.00 51.84 376 LYS A O 1
ATOM 2879 N N . ARG A 1 377 ? 24.517 21.119 76.218 1.00 53.03 377 ARG A N 1
ATOM 2880 C CA . ARG A 1 377 ? 25.069 22.341 76.841 1.00 53.03 377 ARG A CA 1
ATOM 2881 C C . ARG A 1 377 ? 24.135 23.014 77.854 1.00 53.03 377 ARG A C 1
ATOM 2883 O O . ARG A 1 377 ? 24.619 23.791 78.660 1.00 53.03 377 ARG A O 1
ATOM 2890 N N . ARG A 1 378 ? 22.830 22.713 77.838 1.00 53.34 378 ARG A N 1
ATOM 2891 C CA . ARG A 1 378 ? 21.863 23.183 78.849 1.00 53.34 378 ARG A CA 1
ATOM 2892 C C . ARG A 1 378 ? 21.718 22.255 80.068 1.00 53.34 378 ARG A C 1
ATOM 2894 O O . ARG A 1 378 ? 20.934 22.575 80.946 1.00 53.34 378 ARG A O 1
ATOM 2901 N N . ARG A 1 379 ? 22.429 21.120 80.123 1.00 51.97 379 ARG A N 1
ATOM 2902 C CA . ARG A 1 379 ? 22.379 20.144 81.235 1.00 51.97 379 ARG A CA 1
ATOM 2903 C C . ARG A 1 379 ? 23.731 19.934 81.939 1.00 51.97 379 ARG A C 1
ATOM 2905 O O . ARG A 1 379 ? 23.902 18.937 82.621 1.00 51.97 379 ARG A O 1
ATOM 2912 N N . VAL A 1 380 ? 24.700 20.831 81.746 1.00 50.34 380 VAL A N 1
ATOM 2913 C CA . VAL A 1 380 ? 26.036 20.764 82.390 1.00 50.34 380 VAL A CA 1
ATOM 2914 C C . VAL A 1 380 ? 26.170 21.833 83.487 1.00 50.34 380 VAL A C 1
ATOM 2916 O O . VAL A 1 380 ? 27.264 22.256 83.825 1.00 50.34 380 VAL A O 1
ATOM 2919 N N . ASP A 1 381 ? 25.043 22.270 84.043 1.00 49.56 381 ASP A N 1
ATOM 2920 C CA . ASP A 1 381 ? 24.999 23.178 85.189 1.00 49.56 381 ASP A CA 1
ATOM 2921 C C . ASP A 1 381 ? 23.862 22.728 86.113 1.00 49.56 381 ASP A C 1
ATOM 2923 O O . ASP A 1 381 ? 22.814 23.356 86.180 1.00 49.56 381 ASP A O 1
ATOM 2927 N N . ASP A 1 382 ? 24.010 21.528 86.681 1.00 47.41 382 ASP A N 1
ATOM 2928 C CA . ASP A 1 382 ? 23.389 21.189 87.963 1.00 47.41 382 ASP A CA 1
ATOM 2929 C C . ASP A 1 382 ? 24.005 19.913 88.553 1.00 47.41 382 ASP A C 1
ATOM 2931 O O . ASP A 1 382 ? 23.994 18.851 87.930 1.00 47.41 382 ASP A O 1
ATOM 2935 N N . GLY A 1 383 ? 24.539 20.069 89.764 1.00 49.25 383 GLY A N 1
ATOM 2936 C CA . GLY A 1 383 ? 24.448 19.088 90.845 1.00 49.25 383 GLY A CA 1
ATOM 2937 C C . GLY A 1 383 ? 25.185 17.764 90.688 1.00 49.25 383 GLY A C 1
ATOM 2938 O O . GLY A 1 383 ? 24.663 16.796 90.143 1.00 49.25 383 GLY A O 1
ATOM 2939 N N . TRP A 1 384 ? 26.366 17.686 91.299 1.00 46.84 384 TRP A N 1
ATOM 2940 C CA . TRP A 1 384 ? 26.891 16.427 91.815 1.00 46.84 384 TRP A CA 1
ATOM 2941 C C . TRP A 1 384 ? 26.042 16.000 93.015 1.00 46.84 384 TRP A C 1
ATOM 2943 O O . TRP A 1 384 ? 26.142 16.651 94.047 1.00 46.84 384 TRP A O 1
ATOM 2953 N N . ASP A 1 385 ? 25.295 14.903 92.903 1.00 49.25 385 ASP A N 1
ATOM 2954 C CA . ASP A 1 385 ? 24.798 14.173 94.073 1.00 49.25 385 ASP A CA 1
ATOM 2955 C C . ASP A 1 385 ? 25.408 12.767 94.093 1.00 49.25 385 ASP A C 1
ATOM 2957 O O . ASP A 1 385 ? 25.169 11.912 93.236 1.00 49.25 385 ASP A O 1
ATOM 2961 N N . TYR A 1 386 ? 26.293 12.609 95.074 1.00 42.69 386 TYR A N 1
ATOM 2962 C CA . TYR A 1 386 ? 26.784 11.359 95.637 1.00 42.69 386 TYR A CA 1
ATOM 2963 C C . TYR A 1 386 ? 25.727 10.799 96.612 1.00 42.69 386 TYR A C 1
ATOM 2965 O O . TYR A 1 386 ? 24.852 11.537 97.041 1.00 42.69 386 TYR A O 1
ATOM 2973 N N . GLU A 1 387 ? 25.914 9.539 97.029 1.00 48.00 387 GLU A N 1
ATOM 2974 C CA . GLU A 1 387 ? 25.117 8.743 97.997 1.00 48.00 387 GLU A CA 1
ATOM 2975 C C . GLU A 1 387 ? 23.985 7.912 97.361 1.00 48.00 387 GLU A C 1
ATOM 2977 O O . GLU A 1 387 ? 23.151 8.407 96.622 1.00 48.00 387 GLU A O 1
ATOM 2982 N N . GLY A 1 388 ? 23.865 6.604 97.579 1.00 38.81 388 GLY A N 1
ATOM 2983 C CA . GLY A 1 388 ? 24.633 5.680 98.400 1.00 38.81 388 GLY A CA 1
ATOM 2984 C C . GLY A 1 388 ? 24.048 4.265 98.260 1.00 38.81 388 GLY A C 1
ATOM 2985 O O . GLY A 1 388 ? 22.841 4.071 98.156 1.00 38.81 388 GLY A O 1
ATOM 2986 N N . VAL A 1 389 ? 24.934 3.278 98.219 1.00 45.00 389 VAL A N 1
ATOM 2987 C CA . VAL A 1 389 ? 24.728 1.908 98.736 1.00 45.00 389 VAL A CA 1
ATOM 2988 C C . VAL A 1 389 ? 25.097 1.950 100.237 1.00 45.00 389 VAL A C 1
ATOM 2990 O O . VAL A 1 389 ? 25.798 2.900 100.596 1.00 45.00 389 VAL A O 1
ATOM 2993 N N . PRO A 1 390 ? 24.797 0.963 101.115 1.00 40.97 390 PRO A N 1
ATOM 2994 C CA . PRO A 1 390 ? 24.276 -0.397 100.893 1.00 40.97 390 PRO A CA 1
ATOM 2995 C C . PRO A 1 390 ? 23.264 -0.872 101.979 1.00 40.97 390 PRO A C 1
ATOM 2997 O O . PRO A 1 390 ? 22.858 -0.092 102.829 1.00 40.97 390 PRO A O 1
ATOM 3000 N N . SER A 1 391 ? 22.960 -2.183 101.954 1.00 41.91 391 SER A N 1
ATOM 3001 C CA . SER A 1 391 ? 22.574 -3.069 103.084 1.00 41.91 391 SER A CA 1
ATOM 3002 C C . SER A 1 391 ? 21.338 -2.735 103.915 1.00 41.91 391 SER A C 1
ATOM 3004 O O . SER A 1 391 ? 21.409 -1.787 104.725 1.00 41.91 391 SER A O 1
#